Protein AF-0000000066675790 (afdb_homodimer)

InterPro domains:
  IPR011032 GroES-like superfamily [SSF50129] (1-140)
  IPR013149 Alcohol dehydrogenase-like, C-terminal [PF00107] (151-266)
  IPR013154 Alcohol dehydrogenase-like, N-terminal [PF08240] (27-109)
  IPR014189 Quinone oxidoreductase PIG3 [TIGR02824] (1-324)
  IPR014189 Quinone oxidoreductase PIG3 [cd05276] (1-323)
  IPR020843 Enoylreductase domain [SM00829] (10-323)
  IPR036291 NAD(P)-binding domain superfamily [SSF51735] (111-286)

Foldseek 3Di:
DWFWDQCDQDALVSTAIDDDDADDAAQQKFKFQFFKAWDDPLQNCVSNVNHAQDPPFDRGAGQKTWGFTCGHHNNYDPDDGGATKMFGGLHDNLGRMGIGGNLGIGHQFAPDDRHLSNLDSQLLLLCCCFCCVPVVDAAPFEEEEEPLQEQNNLQNLLLCVVRHYAYHYEDQDPVSQVVSVVSPHDHYHNVVVDLVLVVLCVVPVRFAGQEYEAAQEAVCVASNLSRHHQNHEYEYEHHNNHHDHDDDCVSCPVSVYYYDYDYDSNDDSVVSSVSSVVSNVRPSVCVNVVSGGADEFEEEASRCSSVVSVVVVVVPTGHIYMYGD/DWFWDQPDQDALVSTAIDDDDADDAAQQKFKFQFFKAWDDPLQNCVSNVNHAQAPPFDRGAGQKTWGFTCGHHNNYDPDDGGATKMFGGLHDNLGRMGIGGNLGIGHQFAPADRHLSNLDSQLLLLCCCFCCVPVVDAAPFEEEEEPLQEQNNLQNLLLCVVRHYAYHYEDQDPVSQVVSVVSPHDHYHNVVVDLVLVVLCVVPVRFAGQEYEAAAEAVCVASNLSRHHQNHEYEYEHHNNHHDHDDDCVSCPVSVYYYDYDYDSNDDSVVSSVSSVVSNVRPSVCVNVVSGGADEFEEEESRCSSVVSVVVVVVPTGHIYMYGD

Structure (mmCIF, N/CA/C/O backbone):
data_AF-0000000066675790-model_v1
#
loop_
_entity.id
_entity.type
_entity.pdbx_description
1 polymer AT4g21580/F18E5_200
#
loop_
_atom_site.group_PDB
_atom_site.id
_atom_site.type_symbol
_atom_site.label_atom_id
_atom_site.label_alt_id
_atom_site.label_comp_id
_atom_site.label_asym_id
_atom_site.label_entity_id
_atom_site.label_seq_id
_atom_site.pdbx_PDB_ins_code
_atom_site.Cartn_x
_atom_site.Cartn_y
_atom_site.Cartn_z
_atom_site.occupancy
_atom_site.B_iso_or_equiv
_atom_site.auth_seq_id
_atom_site.auth_comp_id
_atom_site.auth_asym_id
_atom_site.auth_atom_id
_atom_site.pdbx_PDB_model_num
ATOM 1 N N . MET A 1 1 ? 16.672 39.062 12.633 1 97.25 1 MET A N 1
ATOM 2 C CA . MET A 1 1 ? 15.227 38.812 12.734 1 97.25 1 MET A CA 1
ATOM 3 C C . MET A 1 1 ? 14.898 38.094 14.039 1 97.25 1 MET A C 1
ATOM 5 O O . MET A 1 1 ? 15.789 37.531 14.695 1 97.25 1 MET A O 1
ATOM 9 N N . LYS A 1 2 ? 13.672 38.156 14.398 1 98.31 2 LYS A N 1
ATOM 10 C CA . LYS A 1 2 ? 13.242 37.375 15.562 1 98.31 2 LYS A CA 1
ATOM 11 C C . LYS A 1 2 ? 12.82 35.969 15.172 1 98.31 2 LYS A C 1
ATOM 13 O O . LYS A 1 2 ? 12.203 35.75 14.117 1 98.31 2 LYS A O 1
ATOM 18 N N . ALA A 1 3 ? 13.148 35 16.016 1 98.62 3 ALA A N 1
ATOM 19 C CA . ALA A 1 3 ? 12.734 33.594 15.836 1 98.62 3 ALA A CA 1
ATOM 20 C C . ALA A 1 3 ? 12.633 32.875 17.188 1 98.62 3 ALA A C 1
ATOM 22 O O . ALA A 1 3 ? 13.227 33.312 18.172 1 98.62 3 ALA A O 1
ATOM 23 N N . ILE A 1 4 ? 11.836 31.906 17.281 1 98.75 4 ILE A N 1
ATOM 24 C CA . ILE A 1 4 ? 11.781 31.047 18.469 1 98.75 4 ILE A CA 1
ATOM 25 C C . ILE A 1 4 ? 12.945 30.047 18.422 1 98.75 4 ILE A C 1
ATOM 27 O O . ILE A 1 4 ? 13.086 29.281 17.469 1 98.75 4 ILE A O 1
ATOM 31 N N . VAL A 1 5 ? 13.734 30.031 19.391 1 98.06 5 VAL A N 1
ATOM 32 C CA . VAL A 1 5 ? 14.891 29.141 19.516 1 98.06 5 VAL A CA 1
ATOM 33 C C . VAL A 1 5 ? 14.672 28.172 20.672 1 98.06 5 VAL A C 1
ATOM 35 O O . VAL A 1 5 ? 14.086 28.531 21.688 1 98.06 5 VAL A O 1
ATOM 38 N N . ILE A 1 6 ? 15.047 26.922 20.422 1 97.38 6 ILE A N 1
ATOM 39 C CA . ILE A 1 6 ? 15.031 25.891 21.469 1 97.38 6 ILE A CA 1
ATOM 40 C C . ILE A 1 6 ? 16.359 25.906 22.219 1 97.38 6 ILE A C 1
ATOM 42 O O . ILE A 1 6 ? 17.406 25.609 21.656 1 97.38 6 ILE A O 1
ATOM 46 N N . SER A 1 7 ? 16.359 26.203 23.422 1 92.12 7 SER A N 1
ATOM 47 C CA . SER A 1 7 ? 17.594 26.266 24.203 1 92.12 7 SER A CA 1
ATOM 48 C C . SER A 1 7 ? 18.156 24.875 24.469 1 92.12 7 SER A C 1
ATOM 50 O O . SER A 1 7 ? 19.359 24.641 24.312 1 92.12 7 SER A O 1
ATOM 52 N N . GLU A 1 8 ? 17.391 23.984 24.844 1 95.38 8 GLU A N 1
ATOM 53 C CA . GLU A 1 8 ? 17.625 22.547 25.016 1 95.38 8 GLU A CA 1
ATOM 54 C C . GLU A 1 8 ? 16.328 21.766 24.938 1 95.38 8 GLU A C 1
ATOM 56 O O . GLU A 1 8 ? 15.25 22.297 25.234 1 95.38 8 GLU A O 1
ATOM 61 N N . PRO A 1 9 ? 16.484 20.594 24.469 1 96.75 9 PRO A N 1
ATOM 62 C CA . PRO A 1 9 ? 15.25 19.812 24.406 1 96.75 9 PRO A CA 1
ATOM 63 C C . PRO A 1 9 ? 14.508 19.781 25.75 1 96.75 9 PRO A C 1
ATOM 65 O O . PRO A 1 9 ? 15.133 19.672 26.797 1 96.75 9 PRO A O 1
ATOM 68 N N . GLY A 1 10 ? 13.172 19.984 25.719 1 97.12 10 GLY A N 1
ATOM 69 C CA . GLY A 1 10 ? 12.445 20 26.984 1 97.12 10 GLY A CA 1
ATOM 70 C C . GLY A 1 10 ? 11.008 20.438 26.844 1 97.12 10 GLY A C 1
ATOM 71 O O . GLY A 1 10 ? 10.422 20.328 25.75 1 97.12 10 GLY A O 1
ATOM 72 N N . LYS A 1 11 ? 10.445 20.875 27.969 1 97.5 11 LYS A N 1
ATOM 73 C CA . LYS A 1 11 ? 9.062 21.328 28.031 1 97.5 11 LYS A CA 1
ATOM 74 C C . LYS A 1 11 ? 8.891 22.672 27.328 1 97.5 11 LYS A C 1
ATOM 76 O O . LYS A 1 11 ? 9.875 23.266 26.875 1 97.5 11 LYS A O 1
ATOM 81 N N . PRO A 1 12 ? 7.672 23.125 27.109 1 98.06 12 PRO A N 1
ATOM 82 C CA . PRO A 1 12 ? 7.406 24.312 26.297 1 98.06 12 PRO A CA 1
ATOM 83 C C . PRO A 1 12 ? 8.227 25.531 26.734 1 98.06 12 PRO A C 1
ATOM 85 O O . PRO A 1 12 ? 8.562 26.375 25.906 1 98.06 12 PRO A O 1
ATOM 88 N N . GLU A 1 13 ? 8.617 25.594 27.922 1 96.56 13 GLU A N 1
ATOM 89 C CA . GLU A 1 13 ? 9.297 26.75 28.484 1 96.56 13 GLU A CA 1
ATOM 90 C C . GLU A 1 13 ? 10.664 26.969 27.844 1 96.56 13 GLU A C 1
ATOM 92 O O . GLU A 1 13 ? 11.242 28.047 27.953 1 96.56 13 GLU A O 1
ATOM 97 N N . VAL A 1 14 ? 11.172 25.984 27.172 1 97.69 14 VAL A N 1
ATOM 98 C CA . VAL A 1 14 ? 12.5 26.078 26.578 1 97.69 14 VAL A CA 1
ATOM 99 C C . VAL A 1 14 ? 12.438 26.953 25.312 1 97.69 14 VAL A C 1
ATOM 101 O O . VAL A 1 14 ? 13.469 27.359 24.781 1 97.69 14 VAL A O 1
ATOM 104 N N . LEU A 1 15 ? 11.219 27.219 24.828 1 98.44 15 LEU A N 1
ATOM 105 C CA . LEU A 1 15 ? 11.039 28.062 23.656 1 98.44 15 LEU A CA 1
ATOM 106 C C . LEU A 1 15 ? 11.266 29.531 24 1 98.44 15 LEU A C 1
ATOM 108 O O . LEU A 1 15 ? 10.578 30.094 24.859 1 98.44 15 LEU A O 1
ATOM 112 N N . GLN A 1 16 ? 12.227 30.156 23.281 1 97.69 16 GLN A N 1
ATOM 113 C CA . GLN A 1 16 ? 12.562 31.547 23.562 1 97.69 16 GLN A CA 1
ATOM 114 C C . GLN A 1 16 ? 12.617 32.375 22.281 1 97.69 16 GLN A C 1
ATOM 116 O O . GLN A 1 16 ? 13.18 31.922 21.281 1 97.69 16 GLN A O 1
ATOM 121 N N . LEU A 1 17 ? 12.016 33.5 22.312 1 98.06 17 LEU A N 1
ATOM 122 C CA . LEU A 1 17 ? 12.156 34.469 21.234 1 98.06 17 LEU A CA 1
ATOM 123 C C . LEU A 1 17 ? 13.516 35.156 21.281 1 98.06 17 LEU A C 1
ATOM 125 O O . LEU A 1 17 ? 13.875 35.75 22.281 1 98.06 17 LEU A O 1
ATOM 129 N N . ARG A 1 18 ? 14.273 35.062 20.203 1 98.19 18 ARG A N 1
ATOM 130 C CA . ARG A 1 18 ? 15.609 35.625 20.172 1 98.19 18 ARG A CA 1
ATOM 131 C C . ARG A 1 18 ? 15.883 36.281 18.812 1 98.19 18 ARG A C 1
ATOM 133 O O . ARG A 1 18 ? 15.195 36 17.828 1 98.19 18 ARG A O 1
ATOM 140 N N . ASP A 1 19 ? 16.844 37.219 18.875 1 98.38 19 ASP A N 1
ATOM 141 C CA . ASP A 1 19 ? 17.359 37.75 17.625 1 98.38 19 ASP A CA 1
ATOM 142 C C . ASP A 1 19 ? 18.359 36.781 16.984 1 98.38 19 ASP A C 1
ATOM 144 O O . ASP A 1 19 ? 19.297 36.312 17.641 1 98.38 19 ASP A O 1
ATOM 148 N N . VAL A 1 20 ? 18.078 36.5 15.734 1 98 20 VAL A N 1
ATOM 149 C CA . VAL A 1 20 ? 18.953 35.594 14.984 1 98 20 VAL A CA 1
ATOM 150 C C . VAL A 1 20 ? 19.25 36.188 13.609 1 98 20 VAL A C 1
ATOM 152 O O . VAL A 1 20 ? 18.672 37.219 13.234 1 98 20 VAL A O 1
ATOM 155 N N . ALA A 1 21 ? 20.172 35.594 12.883 1 97.19 21 ALA A N 1
ATOM 156 C CA . ALA A 1 21 ? 20.5 36.062 11.547 1 97.19 21 ALA A CA 1
ATOM 157 C C . ALA A 1 21 ? 19.344 35.812 10.57 1 97.19 21 ALA A C 1
ATOM 159 O O . ALA A 1 21 ? 18.609 34.844 10.703 1 97.19 21 ALA A O 1
ATOM 160 N N . ASP A 1 22 ? 19.203 36.688 9.633 1 96.81 22 ASP A N 1
ATOM 161 C CA . ASP A 1 22 ? 18.25 36.469 8.555 1 96.81 22 ASP A CA 1
ATOM 162 C C . ASP A 1 22 ? 18.641 35.219 7.742 1 96.81 22 ASP A C 1
ATOM 164 O O . ASP A 1 22 ? 19.828 34.875 7.648 1 96.81 22 ASP A O 1
ATOM 168 N N . PRO A 1 23 ? 17.656 34.594 7.156 1 96.88 23 PRO A N 1
ATOM 169 C CA . PRO A 1 23 ? 18 33.438 6.312 1 96.88 23 PRO A CA 1
ATOM 170 C C . PRO A 1 23 ? 18.609 33.844 4.973 1 96.88 23 PRO A C 1
ATOM 172 O O . PRO A 1 23 ? 18.312 34.938 4.461 1 96.88 23 PRO A O 1
ATOM 175 N N . GLU A 1 24 ? 19.391 32.969 4.5 1 94.12 24 GLU A N 1
ATOM 176 C CA . GLU A 1 24 ? 19.906 33.125 3.143 1 94.12 24 GLU A CA 1
ATOM 177 C C . GLU A 1 24 ? 18.891 32.625 2.111 1 94.12 24 GLU A C 1
ATOM 179 O O . GLU A 1 24 ? 18.234 31.594 2.324 1 94.12 24 GLU A O 1
ATOM 184 N N . VAL A 1 25 ? 18.797 33.312 1.038 1 96.62 25 VAL A N 1
ATOM 185 C CA . VAL A 1 25 ? 17.859 32.969 -0.019 1 96.62 25 VAL A CA 1
ATOM 186 C C . VAL A 1 25 ? 18.625 32.406 -1.215 1 96.62 25 VAL A C 1
ATOM 188 O O . VAL A 1 25 ? 19.469 33.094 -1.797 1 96.62 25 VAL A O 1
ATOM 191 N N . LYS A 1 26 ? 18.375 31.188 -1.578 1 96.56 26 LYS A N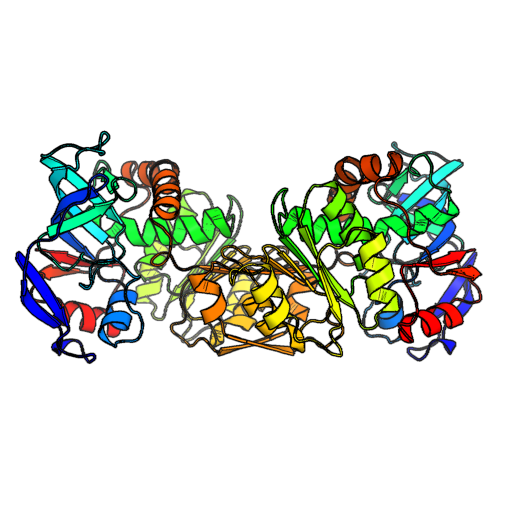 1
ATOM 192 C CA . LYS A 1 26 ? 19.016 30.562 -2.734 1 96.56 26 LYS A CA 1
ATOM 193 C C . LYS A 1 26 ? 18.297 30.953 -4.027 1 96.56 26 LYS A C 1
ATOM 195 O O . LYS A 1 26 ? 17.25 31.609 -3.998 1 96.56 26 LYS A O 1
ATOM 200 N N . ASP A 1 27 ? 18.844 30.547 -5.156 1 97.81 27 ASP A N 1
ATOM 201 C CA . ASP A 1 27 ? 18.391 30.969 -6.48 1 97.81 27 ASP A CA 1
ATOM 202 C C . ASP A 1 27 ? 16.969 30.484 -6.746 1 97.81 27 ASP A C 1
ATOM 204 O O . ASP A 1 27 ? 16.219 31.141 -7.473 1 97.81 27 ASP A O 1
ATOM 208 N N . ASP A 1 28 ? 16.594 29.422 -6.191 1 98 28 ASP A N 1
ATOM 209 C CA . ASP A 1 28 ? 15.289 28.844 -6.469 1 98 28 ASP A CA 1
ATOM 210 C C . ASP A 1 28 ? 14.328 29.078 -5.309 1 98 28 ASP A C 1
ATOM 212 O O . ASP A 1 28 ? 13.281 28.422 -5.219 1 98 28 ASP A O 1
ATOM 216 N N . GLU A 1 29 ? 14.68 30.016 -4.449 1 98.5 29 GLU A N 1
ATOM 217 C CA . GLU A 1 29 ? 13.891 30.25 -3.248 1 98.5 29 GLU A CA 1
ATOM 218 C C . GLU A 1 29 ? 13.352 31.688 -3.223 1 98.5 29 GLU A C 1
ATOM 220 O O . GLU A 1 29 ? 13.766 32.531 -4.027 1 98.5 29 GLU A O 1
ATOM 225 N N . VAL A 1 30 ? 12.438 31.953 -2.352 1 98.62 30 VAL A N 1
ATOM 226 C CA . VAL A 1 30 ? 11.945 33.281 -2.02 1 98.62 30 VAL A CA 1
ATOM 227 C C . VAL A 1 30 ? 12.055 33.531 -0.514 1 98.62 30 VAL A C 1
ATOM 229 O O . VAL A 1 30 ? 12.07 32.562 0.268 1 98.62 30 VAL A O 1
ATOM 232 N N . LEU A 1 31 ? 12.148 34.75 -0.21 1 98.81 31 LEU A N 1
ATOM 233 C CA . LEU A 1 31 ? 12.078 35.125 1.192 1 98.81 31 LEU A CA 1
ATOM 234 C C . LEU A 1 31 ? 10.68 35.625 1.542 1 98.81 31 LEU A C 1
ATOM 236 O O . LEU A 1 31 ? 10.18 36.562 0.904 1 98.81 31 LEU A O 1
ATOM 240 N N . ILE A 1 32 ? 10.094 35.031 2.488 1 98.94 32 ILE A N 1
ATOM 241 C CA . ILE A 1 32 ? 8.773 35.469 2.93 1 98.94 32 ILE A CA 1
ATOM 242 C C . ILE A 1 32 ? 8.883 36.188 4.273 1 98.94 32 ILE A C 1
ATOM 244 O O . ILE A 1 32 ? 9.508 35.656 5.207 1 98.94 32 ILE A O 1
ATOM 248 N N . ARG A 1 33 ? 8.391 37.344 4.305 1 98.88 33 ARG A N 1
ATOM 249 C CA . ARG A 1 33 ? 8.102 37.969 5.602 1 98.88 33 ARG A CA 1
ATOM 250 C C . ARG A 1 33 ? 6.852 37.344 6.227 1 98.88 33 ARG A C 1
ATOM 252 O O . ARG A 1 33 ? 5.734 37.594 5.762 1 98.88 33 ARG A O 1
ATOM 259 N N . VAL A 1 34 ? 7.07 36.625 7.289 1 98.94 34 VAL A N 1
ATOM 260 C CA . VAL A 1 34 ? 6.023 35.781 7.848 1 98.94 34 VAL A CA 1
ATOM 261 C C . VAL A 1 34 ? 5.031 36.656 8.633 1 98.94 34 VAL A C 1
ATOM 263 O O . VAL A 1 34 ? 5.426 37.438 9.484 1 98.94 34 VAL A O 1
ATOM 266 N N . LEU A 1 35 ? 3.809 36.5 8.297 1 98.94 35 LEU A N 1
ATOM 267 C CA . LEU A 1 35 ? 2.752 37.094 9.094 1 98.94 35 LEU A CA 1
ATOM 268 C C . LEU A 1 35 ? 2.229 36.125 10.141 1 98.94 35 LEU A C 1
ATOM 270 O O . LEU A 1 35 ? 2.016 36.5 11.297 1 98.94 35 LEU A O 1
ATOM 274 N N . ALA A 1 36 ? 1.995 34.875 9.711 1 98.94 36 ALA A N 1
ATOM 275 C CA . ALA A 1 36 ? 1.467 33.875 10.617 1 98.94 36 ALA A CA 1
ATOM 276 C C . ALA A 1 36 ? 2.045 32.5 10.297 1 98.94 36 ALA A C 1
ATOM 278 O O . ALA A 1 36 ? 2.498 32.25 9.18 1 98.94 36 ALA A O 1
ATOM 279 N N . THR A 1 37 ? 2.135 31.656 11.266 1 98.88 37 THR A N 1
ATOM 280 C CA . THR A 1 37 ? 2.432 30.234 11.18 1 98.88 37 THR A CA 1
ATOM 281 C C . THR A 1 37 ? 1.464 29.422 12.039 1 98.88 37 THR A C 1
ATOM 283 O O . THR A 1 37 ? 0.569 29.984 12.672 1 98.88 37 THR A O 1
ATOM 286 N N . ALA A 1 38 ? 1.515 28.109 11.938 1 98.81 38 ALA A N 1
ATOM 287 C CA . ALA A 1 38 ? 0.625 27.25 12.711 1 98.81 38 ALA A CA 1
ATOM 288 C C . ALA A 1 38 ? 1.409 26.156 13.43 1 98.81 38 ALA A C 1
ATOM 290 O O . ALA A 1 38 ? 2.492 25.766 12.984 1 98.81 38 ALA A O 1
ATOM 291 N N . LEU A 1 39 ? 0.851 25.766 14.531 1 98.62 39 LEU A N 1
ATOM 292 C CA . LEU A 1 39 ? 1.466 24.703 15.312 1 98.62 39 LEU A CA 1
ATOM 293 C C . LEU A 1 39 ? 1.142 23.328 14.719 1 98.62 39 LEU A C 1
ATOM 295 O O . LEU A 1 39 ? 0.025 23.094 14.25 1 98.62 39 LEU A O 1
ATOM 299 N N . ASN A 1 40 ? 2.062 22.453 14.773 1 98.06 40 ASN A N 1
ATOM 300 C CA . ASN A 1 40 ? 1.922 21.031 14.453 1 98.06 40 ASN A CA 1
ATOM 301 C C . ASN A 1 40 ? 2.523 20.156 15.547 1 98.06 40 ASN A C 1
ATOM 303 O O . ASN A 1 40 ? 3.477 20.562 16.219 1 98.06 40 ASN A O 1
ATOM 307 N N . ARG A 1 41 ? 1.993 18.969 15.711 1 97 41 ARG A N 1
ATOM 308 C CA . ARG A 1 41 ? 2.555 18.031 16.688 1 97 41 ARG A CA 1
ATOM 309 C C . ARG A 1 41 ? 4.039 17.797 16.422 1 97 41 ARG A C 1
ATOM 311 O O . ARG A 1 41 ? 4.816 17.609 17.359 1 97 41 ARG A O 1
ATOM 318 N N . ALA A 1 42 ? 4.43 17.844 15.18 1 97.19 42 ALA A N 1
ATOM 319 C CA . ALA A 1 42 ? 5.828 17.688 14.805 1 97.19 42 ALA A CA 1
ATOM 320 C C . ALA A 1 42 ? 6.699 18.734 15.484 1 97.19 42 ALA A C 1
ATOM 322 O O . ALA A 1 42 ? 7.859 18.469 15.812 1 97.19 42 ALA A O 1
ATOM 323 N N . ASP A 1 43 ? 6.18 19.938 15.742 1 98.38 43 ASP A N 1
ATOM 324 C CA . ASP A 1 43 ? 6.922 20.984 16.422 1 98.38 43 ASP A CA 1
ATOM 325 C C . ASP A 1 43 ? 7.242 20.578 17.859 1 98.38 43 ASP A C 1
ATOM 327 O O . ASP A 1 43 ? 8.344 20.828 18.359 1 98.38 43 ASP A O 1
ATOM 331 N N . THR A 1 44 ? 6.258 19.984 18.516 1 97.94 44 THR A N 1
ATOM 332 C CA . THR A 1 44 ? 6.48 19.547 19.891 1 97.94 44 THR A CA 1
ATOM 333 C C . THR A 1 44 ? 7.523 18.438 19.938 1 97.94 44 THR A C 1
ATOM 335 O O . THR A 1 44 ? 8.336 18.375 20.859 1 97.94 44 THR A O 1
ATOM 338 N N . LEU A 1 45 ? 7.473 17.531 18.969 1 97.25 45 LEU A N 1
ATOM 339 C CA . LEU A 1 45 ? 8.461 16.453 18.906 1 97.25 45 LEU A CA 1
ATOM 340 C C . LEU A 1 45 ? 9.859 17.016 18.672 1 97.25 45 LEU A C 1
ATOM 342 O O . LEU A 1 45 ? 10.828 16.562 19.281 1 97.25 45 LEU A O 1
ATOM 346 N N . GLN A 1 46 ? 9.922 17.969 17.766 1 97.88 46 GLN A N 1
ATOM 347 C CA . GLN A 1 46 ? 11.211 18.609 17.531 1 97.88 46 GLN A CA 1
ATOM 348 C C . GLN A 1 46 ? 11.719 19.297 18.797 1 97.88 46 GLN A C 1
ATOM 350 O O . GLN A 1 46 ? 12.898 19.188 19.141 1 97.88 46 GLN A O 1
ATOM 355 N N . ARG A 1 47 ? 10.867 19.969 19.453 1 98.44 47 ARG A N 1
ATOM 356 C CA . ARG A 1 47 ? 11.234 20.641 20.703 1 98.44 47 ARG A CA 1
ATOM 357 C C . ARG A 1 47 ? 11.812 19.656 21.719 1 98.44 47 ARG A C 1
ATOM 359 O O . ARG A 1 47 ? 12.766 19.969 22.422 1 98.44 47 ARG A O 1
ATOM 366 N N . LEU A 1 48 ? 11.273 18.484 21.719 1 97.62 48 LEU A N 1
ATOM 367 C CA . LEU A 1 48 ? 11.672 17.438 22.656 1 97.62 48 LEU A CA 1
ATOM 368 C C . LEU A 1 48 ? 12.945 16.734 22.188 1 97.62 48 LEU A C 1
ATOM 370 O O . LEU A 1 48 ? 13.477 15.875 22.891 1 97.62 48 LEU A O 1
ATOM 374 N N . GLY A 1 49 ? 13.453 17.047 21 1 96.88 49 GLY A N 1
ATOM 375 C CA . GLY A 1 49 ? 14.648 16.422 20.469 1 96.88 49 GLY A CA 1
ATOM 376 C C . GLY A 1 49 ? 14.375 15.086 19.797 1 96.88 49 GLY A C 1
ATOM 377 O O . GLY A 1 49 ? 15.281 14.281 19.594 1 96.88 49 GLY A O 1
ATOM 378 N N . LEU A 1 50 ? 13.125 14.844 19.391 1 95 50 LEU A N 1
ATOM 379 C CA . LEU A 1 50 ? 12.727 13.523 18.906 1 95 50 LEU A CA 1
ATOM 380 C C . LEU A 1 50 ? 12.445 13.562 17.406 1 95 50 LEU A C 1
ATOM 382 O O . LEU A 1 50 ? 12.172 12.531 16.797 1 95 50 LEU A O 1
ATOM 386 N N . TYR A 1 51 ? 12.578 14.711 16.781 1 95 51 TYR A N 1
ATOM 387 C CA . TYR A 1 51 ? 12.242 14.867 15.375 1 95 51 TYR A CA 1
ATOM 388 C C . TYR A 1 51 ? 13.016 16.016 14.75 1 95 51 TYR A C 1
ATOM 390 O O . TYR A 1 51 ? 12.461 17.094 14.523 1 95 51 TYR A O 1
ATOM 398 N N . ASN A 1 52 ? 14.172 15.773 14.359 1 94.56 52 ASN A N 1
ATOM 399 C CA . ASN A 1 52 ? 15.055 16.797 13.812 1 94.56 52 ASN A CA 1
ATOM 400 C C . ASN A 1 52 ? 14.633 17.219 12.414 1 94.56 52 ASN A C 1
ATOM 402 O O . ASN A 1 52 ? 14.125 16.406 11.641 1 94.56 52 ASN A O 1
ATOM 406 N N . PRO A 1 53 ? 14.812 18.516 12.125 1 95.56 53 PRO A N 1
ATOM 407 C CA . PRO A 1 53 ? 14.586 18.906 10.734 1 95.56 53 PRO A CA 1
ATOM 408 C C . PRO A 1 53 ? 15.492 18.172 9.758 1 95.56 53 PRO A C 1
ATOM 410 O O . PRO A 1 53 ? 16.609 17.781 10.117 1 95.56 53 PRO A O 1
ATOM 413 N N . PRO A 1 54 ? 14.977 17.984 8.539 1 96 54 PRO A N 1
ATOM 414 C CA . PRO A 1 54 ? 15.875 17.406 7.535 1 96 54 PRO A CA 1
ATOM 415 C C . PRO A 1 54 ? 17.125 18.25 7.309 1 96 54 PRO A C 1
ATOM 417 O O . PRO A 1 54 ? 17.094 19.469 7.496 1 96 54 PRO A O 1
ATOM 420 N N . PRO A 1 55 ? 18.219 17.578 6.891 1 94.25 55 PRO A N 1
ATOM 421 C CA . PRO A 1 55 ? 19.438 18.328 6.594 1 94.25 55 PRO A CA 1
ATOM 422 C C . PRO A 1 55 ? 19.203 19.453 5.59 1 94.25 55 PRO A C 1
ATOM 424 O O . PRO A 1 55 ? 18.484 19.266 4.598 1 94.25 55 PRO A O 1
ATOM 427 N N . GLY A 1 56 ? 19.734 20.594 5.93 1 92.5 56 GLY A N 1
ATOM 428 C CA . GLY A 1 56 ? 19.641 21.719 5.008 1 92.5 56 GLY A CA 1
ATOM 429 C C . GLY A 1 56 ? 18.438 22.609 5.262 1 92.5 56 GLY A C 1
ATOM 430 O O . GLY A 1 56 ? 18.359 23.719 4.723 1 92.5 56 GLY A O 1
ATOM 431 N N . SER A 1 57 ? 17.547 22.188 6.129 1 94.81 57 SER A N 1
ATOM 432 C CA . SER A 1 57 ? 16.359 22.984 6.438 1 94.81 57 SER A CA 1
ATOM 433 C C . SER A 1 57 ? 16.609 23.938 7.602 1 94.81 57 SER A C 1
ATOM 435 O O . SER A 1 57 ? 17.594 23.781 8.336 1 94.81 57 SER A O 1
ATOM 437 N N . SER A 1 58 ? 15.75 24.922 7.699 1 96.75 58 SER A N 1
ATOM 438 C CA . SER A 1 58 ? 15.82 25.828 8.844 1 96.75 58 SER A CA 1
ATOM 439 C C . SER A 1 58 ? 15.75 25.062 10.156 1 96.75 58 SER A C 1
ATOM 441 O O . SER A 1 58 ? 14.93 24.156 10.312 1 96.75 58 SER A O 1
ATOM 443 N N . PRO A 1 59 ? 16.609 25.406 11.062 1 95.75 59 PRO A N 1
ATOM 444 C CA . PRO A 1 59 ? 16.578 24.719 12.359 1 95.75 59 PRO A CA 1
ATOM 445 C C . PRO A 1 59 ? 15.414 25.188 13.234 1 95.75 59 PRO A C 1
ATOM 447 O O . PRO A 1 59 ? 15.156 24.594 14.289 1 95.75 59 PRO A O 1
ATOM 450 N N . TYR A 1 60 ? 14.75 26.281 12.859 1 98.06 60 TYR A N 1
ATOM 451 C CA . TYR A 1 60 ? 13.664 26.812 13.664 1 98.06 60 TYR A CA 1
ATOM 452 C C . TYR A 1 60 ? 12.367 26.047 13.414 1 98.06 60 TYR A C 1
ATOM 454 O O . TYR A 1 60 ? 12.188 25.469 12.344 1 98.06 60 TYR A O 1
ATOM 462 N N . LEU A 1 61 ? 11.492 26.031 14.383 1 98.5 61 LEU A N 1
ATOM 463 C CA . LEU A 1 61 ? 10.227 25.297 14.32 1 98.5 61 LEU A CA 1
ATOM 464 C C . LEU A 1 61 ? 9.312 25.891 13.25 1 98.5 61 LEU A C 1
ATOM 466 O O . LEU A 1 61 ? 9.547 27.016 12.781 1 98.5 61 LEU A O 1
ATOM 470 N N . GLY A 1 62 ? 8.281 25.078 12.969 1 98.75 62 GLY A N 1
ATOM 471 C CA . GLY A 1 62 ? 7.223 25.562 12.086 1 98.75 62 GLY A CA 1
ATOM 472 C C . GLY A 1 62 ? 7.254 24.922 10.711 1 98.75 62 GLY A C 1
ATOM 473 O O . GLY A 1 62 ? 8.25 25.016 10 1 98.75 62 GLY A O 1
ATOM 474 N N . LEU A 1 63 ? 6.137 24.422 10.281 1 98.88 63 LEU A N 1
ATOM 475 C CA . LEU A 1 63 ? 6.086 23.609 9.062 1 98.88 63 LEU A CA 1
ATOM 476 C C . LEU A 1 63 ? 5.289 24.328 7.973 1 98.88 63 LEU A C 1
ATOM 478 O O . LEU A 1 63 ? 5.09 23.781 6.887 1 98.88 63 LEU A O 1
ATOM 482 N N . GLU A 1 64 ? 4.785 25.5 8.266 1 98.94 64 GLU A N 1
ATOM 483 C CA . GLU A 1 64 ? 4.016 26.297 7.316 1 98.94 64 GLU A CA 1
ATOM 484 C C . GLU A 1 64 ? 3.996 27.766 7.719 1 98.94 64 GLU A C 1
ATOM 486 O O . GLU A 1 64 ? 4.379 28.109 8.836 1 98.94 64 GLU A O 1
ATOM 491 N N . CYS A 1 65 ? 3.592 28.562 6.777 1 98.94 65 CYS A N 1
ATOM 492 C CA . CYS A 1 65 ? 3.443 29.984 7.098 1 98.94 65 CYS A CA 1
ATOM 493 C C . CYS A 1 65 ? 2.613 30.703 6.039 1 98.94 65 CYS A C 1
ATOM 495 O O . CYS A 1 65 ? 2.252 30.109 5.02 1 98.94 65 CYS A O 1
ATOM 497 N N . SER A 1 66 ? 2.203 31.875 6.324 1 98.94 66 SER A N 1
ATOM 498 C CA . SER A 1 66 ? 1.688 32.844 5.375 1 98.94 66 SER A CA 1
ATOM 499 C C . SER A 1 66 ? 2.383 34.219 5.543 1 98.94 66 SER A C 1
ATOM 501 O O . SER A 1 66 ? 2.918 34.5 6.609 1 98.94 66 SER A O 1
ATOM 503 N N . GLY A 1 67 ? 2.412 34.969 4.508 1 98.94 67 GLY A N 1
ATOM 504 C CA . GLY A 1 67 ? 3.072 36.25 4.559 1 98.94 67 GLY A CA 1
ATOM 505 C C . GLY A 1 67 ? 3.232 36.875 3.191 1 98.94 67 GLY A C 1
ATOM 506 O O . GLY A 1 67 ? 2.416 36.656 2.295 1 98.94 67 GLY A O 1
ATOM 507 N N . THR A 1 68 ? 4.223 37.781 3.189 1 98.94 68 THR A N 1
ATOM 508 C CA . THR A 1 68 ? 4.492 38.531 1.973 1 98.94 68 THR A CA 1
ATOM 509 C C . THR A 1 68 ? 5.914 38.312 1.484 1 98.94 68 THR A C 1
ATOM 511 O O . THR A 1 68 ? 6.859 38.281 2.279 1 98.94 68 THR A O 1
ATOM 514 N N . ILE A 1 69 ? 6.031 38.125 0.174 1 98.88 69 ILE A N 1
ATOM 515 C CA . ILE A 1 69 ? 7.355 37.906 -0.393 1 98.88 69 ILE A CA 1
ATOM 516 C C . ILE A 1 69 ? 8.188 39.156 -0.298 1 98.88 69 ILE A C 1
ATOM 518 O O . ILE A 1 69 ? 7.758 40.25 -0.749 1 98.88 69 ILE A O 1
ATOM 522 N N . GLU A 1 70 ? 9.289 39.062 0.255 1 98.5 70 GLU A N 1
ATOM 523 C CA . GLU A 1 70 ? 10.195 40.188 0.456 1 98.5 70 GLU A CA 1
ATOM 524 C C . GLU A 1 70 ? 11.297 40.219 -0.595 1 98.5 70 GLU A C 1
ATOM 526 O O . GLU A 1 70 ? 11.781 41.281 -0.976 1 98.5 70 GLU A O 1
ATOM 531 N N . SER A 1 71 ? 11.773 39.062 -1.066 1 98.19 71 SER A N 1
ATOM 532 C CA . SER A 1 71 ? 12.766 38.938 -2.131 1 98.19 71 SER A CA 1
ATOM 533 C C . SER A 1 71 ? 12.602 37.625 -2.883 1 98.19 71 SER A C 1
ATOM 535 O O . SER A 1 71 ? 11.992 36.688 -2.373 1 98.19 71 SER A O 1
ATOM 537 N N . VAL A 1 72 ? 13.086 37.625 -4.094 1 98.06 72 VAL A N 1
ATOM 538 C CA . VAL A 1 72 ? 12.945 36.469 -4.977 1 98.06 72 VAL A CA 1
ATOM 539 C C . VAL A 1 72 ? 14.305 36.094 -5.562 1 98.06 72 VAL A C 1
ATOM 541 O O . VAL A 1 72 ? 15.055 37 -6.008 1 98.06 72 VAL A O 1
ATOM 544 N N . GLY A 1 73 ? 14.609 34.812 -5.496 1 97.81 73 GLY A N 1
ATOM 545 C CA . GLY A 1 73 ? 15.836 34.344 -6.129 1 97.81 73 GLY A CA 1
ATOM 546 C C . GLY A 1 73 ? 15.82 34.5 -7.637 1 97.81 73 GLY A C 1
ATOM 547 O O . GLY A 1 73 ? 14.75 34.562 -8.25 1 97.81 73 GLY A O 1
ATOM 548 N N . LYS A 1 74 ? 17 34.438 -8.234 1 97 74 LYS A N 1
ATOM 549 C CA . LYS A 1 74 ? 17.172 34.75 -9.656 1 97 74 LYS A CA 1
ATOM 550 C C . LYS A 1 74 ? 16.484 33.688 -10.516 1 97 74 LYS A C 1
ATOM 552 O O . LYS A 1 74 ? 16.062 33.969 -11.641 1 97 74 LYS A O 1
ATOM 557 N N . GLY A 1 75 ? 16.312 32.469 -9.961 1 97.25 75 GLY A N 1
ATOM 558 C CA . GLY A 1 75 ? 15.727 31.391 -10.734 1 97.25 75 GLY A CA 1
ATOM 559 C C . GLY A 1 75 ? 14.227 31.266 -10.555 1 97.25 75 GLY A C 1
ATOM 560 O O . GLY A 1 75 ? 13.609 30.328 -11.062 1 97.25 75 GLY A O 1
ATOM 561 N N . VAL A 1 76 ? 13.68 32.188 -9.844 1 97.81 76 VAL A N 1
ATOM 562 C CA . VAL A 1 76 ? 12.25 32.125 -9.547 1 97.81 76 VAL A CA 1
ATOM 563 C C . VAL A 1 76 ? 11.477 33 -10.531 1 97.81 76 VAL A C 1
ATOM 565 O O . VAL A 1 76 ? 11.812 34.188 -10.719 1 97.81 76 VAL A O 1
ATOM 568 N N . SER A 1 77 ? 10.391 32.469 -11.188 1 96.06 77 SER A N 1
ATOM 569 C CA . SER A 1 77 ? 9.656 33.25 -12.18 1 96.06 77 SER A CA 1
ATOM 570 C C . SER A 1 77 ? 8.188 33.375 -11.797 1 96.06 77 SER A C 1
ATOM 572 O O . SER A 1 77 ? 7.512 34.312 -12.203 1 96.06 77 SER A O 1
ATOM 574 N N . ARG A 1 78 ? 7.664 32.438 -10.969 1 95.75 78 ARG A N 1
ATOM 575 C CA . ARG A 1 78 ? 6.23 32.406 -10.695 1 95.75 78 ARG A CA 1
ATOM 576 C C . ARG A 1 78 ? 5.828 33.469 -9.703 1 95.75 78 ARG A C 1
ATOM 578 O O . ARG A 1 78 ? 4.668 33.906 -9.672 1 95.75 78 ARG A O 1
ATOM 585 N N . TRP A 1 79 ? 6.82 34.031 -8.914 1 98.5 79 TRP A N 1
ATOM 586 C CA . TRP A 1 79 ? 6.516 34.906 -7.785 1 98.5 79 TRP A CA 1
ATOM 587 C C . TRP A 1 79 ? 7.281 36.219 -7.895 1 98.5 79 TRP A C 1
ATOM 589 O O . TRP A 1 79 ? 8.352 36.281 -8.5 1 98.5 79 TRP A O 1
ATOM 599 N N . LYS A 1 80 ? 6.75 37.281 -7.238 1 97.94 80 LYS A N 1
ATOM 600 C CA . LYS A 1 80 ? 7.414 38.562 -7.195 1 97.94 80 LYS A CA 1
ATOM 601 C C . LYS A 1 80 ? 7.305 39.188 -5.809 1 97.94 80 LYS A C 1
ATOM 603 O O . LYS A 1 80 ? 6.434 38.844 -5.02 1 97.94 80 LYS A O 1
ATOM 608 N N . VAL A 1 81 ? 8.102 40.125 -5.629 1 98.44 81 VAL A N 1
ATOM 609 C CA . VAL A 1 81 ? 8.102 40.875 -4.375 1 98.44 81 VAL A CA 1
ATOM 610 C C . VAL A 1 81 ? 6.73 41.531 -4.164 1 98.44 81 VAL A C 1
ATOM 612 O O . VAL A 1 81 ? 6.16 42.094 -5.098 1 98.44 81 VAL A O 1
ATOM 615 N N . GLY A 1 82 ? 6.203 41.344 -2.975 1 98.75 82 GLY A N 1
ATOM 616 C CA . GLY A 1 82 ? 4.918 41.938 -2.648 1 98.75 82 GLY A CA 1
ATOM 617 C C . GLY A 1 82 ? 3.771 40.938 -2.703 1 98.75 82 GLY A C 1
ATOM 618 O O . GLY A 1 82 ? 2.695 41.219 -2.158 1 98.75 82 GLY A O 1
ATOM 619 N N . ASP A 1 83 ? 3.969 39.812 -3.357 1 98.81 83 ASP A N 1
ATOM 620 C CA . ASP A 1 83 ? 2.928 38.781 -3.404 1 98.81 83 ASP A CA 1
ATOM 621 C C . ASP A 1 83 ? 2.588 38.281 -2.004 1 98.81 83 ASP A C 1
ATOM 623 O O . ASP A 1 83 ? 3.482 38.031 -1.191 1 98.81 83 ASP A O 1
ATOM 627 N N . GLN A 1 84 ? 1.297 38.156 -1.663 1 98.88 84 GLN A N 1
ATOM 628 C CA . GLN A 1 84 ? 0.819 37.469 -0.476 1 98.88 84 GLN A CA 1
ATOM 629 C C . GLN A 1 84 ? 0.667 35.969 -0.744 1 98.88 84 GLN A C 1
ATOM 631 O O . GLN A 1 84 ? 0.016 35.562 -1.711 1 98.88 84 GLN A O 1
ATOM 636 N N . VAL A 1 85 ? 1.325 35.156 0.104 1 98.94 85 VAL A N 1
ATOM 637 C CA . VAL A 1 85 ? 1.398 33.75 -0.169 1 98.94 85 VAL A CA 1
ATOM 638 C C . VAL A 1 85 ? 1.299 32.969 1.139 1 98.94 85 VAL A C 1
ATOM 640 O O . VAL A 1 85 ? 1.37 33.531 2.225 1 98.94 85 VAL A O 1
ATOM 643 N N . CYS A 1 86 ? 1.039 31.75 1.107 1 98.94 86 CYS A N 1
ATOM 644 C CA . CYS A 1 86 ? 1.293 30.781 2.164 1 98.94 86 CYS A CA 1
ATOM 645 C C . CYS A 1 86 ? 2.156 29.625 1.652 1 98.94 86 CYS A C 1
ATOM 647 O O . CYS A 1 86 ? 2.314 29.453 0.443 1 98.94 86 CYS A O 1
ATOM 649 N N . ALA A 1 87 ? 2.809 28.891 2.602 1 98.94 87 ALA A N 1
ATOM 650 C CA . ALA A 1 87 ? 3.84 27.969 2.129 1 98.94 87 ALA A CA 1
ATOM 651 C C . ALA A 1 87 ? 3.957 26.75 3.049 1 98.94 87 ALA A C 1
ATOM 653 O O . ALA A 1 87 ? 3.709 26.859 4.254 1 98.94 87 ALA A O 1
ATOM 654 N N . LEU A 1 88 ? 4.258 25.641 2.412 1 98.94 88 LEU A N 1
ATOM 655 C CA . LEU A 1 88 ? 4.707 24.438 3.1 1 98.94 88 LEU A CA 1
ATOM 656 C C . LEU A 1 88 ? 6.191 24.516 3.434 1 98.94 88 LEU A C 1
ATOM 658 O O . LEU A 1 88 ? 7.008 24.859 2.576 1 98.94 88 LEU A O 1
ATOM 662 N N . LEU A 1 89 ? 6.551 24.219 4.688 1 98.81 89 LEU A N 1
ATOM 663 C CA . LEU A 1 89 ? 7.934 24.359 5.117 1 98.81 89 LEU A CA 1
ATOM 664 C C . LEU A 1 89 ? 8.461 23.062 5.711 1 98.81 89 LEU A C 1
ATOM 666 O O . LEU A 1 89 ? 7.676 22.203 6.148 1 98.81 89 LEU A O 1
ATOM 670 N N . SER A 1 90 ? 9.797 22.922 5.715 1 98.12 90 SER A N 1
ATOM 671 C CA . SER A 1 90 ? 10.453 21.875 6.477 1 98.12 90 SER A CA 1
ATOM 672 C C . SER A 1 90 ? 10.922 22.375 7.836 1 98.12 90 SER A C 1
ATOM 674 O O . SER A 1 90 ? 11.391 21.594 8.664 1 98.12 90 SER A O 1
ATOM 676 N N . GLY A 1 91 ? 10.82 23.641 8.047 1 98.19 91 GLY A N 1
ATOM 677 C CA . GLY A 1 91 ? 11.203 24.391 9.227 1 98.19 91 GLY A CA 1
ATOM 678 C C . GLY A 1 91 ? 11.281 25.891 8.977 1 98.19 91 GLY A C 1
ATOM 679 O O . GLY A 1 91 ? 11.297 26.328 7.828 1 98.19 91 GLY A O 1
ATOM 680 N N . GLY A 1 92 ? 11.203 26.672 10.078 1 98.44 92 GLY A N 1
ATOM 681 C CA . GLY A 1 92 ? 11.477 28.094 9.961 1 98.44 92 GLY A CA 1
ATOM 682 C C . GLY A 1 92 ? 10.234 28.953 10.117 1 98.44 92 GLY A C 1
ATOM 683 O O . GLY A 1 92 ? 10.32 30.172 10.117 1 98.44 92 GLY A O 1
ATOM 684 N N . GLY A 1 93 ? 9.07 28.281 10.289 1 98.75 93 GLY A N 1
ATOM 685 C CA . GLY A 1 93 ? 7.832 29.031 10.391 1 98.75 93 GLY A CA 1
ATOM 686 C C . GLY A 1 93 ? 7.762 29.906 11.641 1 98.75 93 GLY A C 1
ATOM 687 O O . GLY A 1 93 ? 7.051 30.906 11.656 1 98.75 93 GLY A O 1
ATOM 688 N N . TYR A 1 94 ? 8.469 29.469 12.672 1 98.81 94 TYR A N 1
ATOM 689 C CA . TYR A 1 94 ? 8.492 30.219 13.93 1 98.81 94 TYR A CA 1
ATOM 690 C C . TYR A 1 94 ? 9.523 31.344 13.883 1 98.81 94 TYR A C 1
ATOM 692 O O . TYR A 1 94 ? 10.344 31.469 14.789 1 98.81 94 TYR A O 1
ATOM 700 N N . ALA A 1 95 ? 9.508 32.188 12.852 1 98.75 95 ALA A N 1
ATOM 701 C CA . ALA A 1 95 ? 10.438 33.281 12.656 1 98.75 95 ALA A CA 1
ATOM 702 C C . ALA A 1 95 ? 9.773 34.406 11.867 1 98.75 95 ALA A C 1
ATOM 704 O O . ALA A 1 95 ? 8.734 34.219 11.234 1 98.75 95 ALA A O 1
ATOM 705 N N . GLU A 1 96 ? 10.383 35.594 11.898 1 98.75 96 GLU A N 1
ATOM 706 C CA . GLU A 1 96 ? 9.844 36.75 11.188 1 98.75 96 GLU A CA 1
ATOM 707 C C . GLU A 1 96 ? 10.008 36.594 9.68 1 98.75 96 GLU A C 1
ATOM 709 O O . GLU A 1 96 ? 9.258 37.188 8.906 1 98.75 96 GLU A O 1
ATOM 714 N N . LYS A 1 97 ? 11.055 35.844 9.281 1 98.75 97 LYS A N 1
ATOM 715 C CA . LYS A 1 97 ? 11.328 35.562 7.867 1 98.75 97 LYS A CA 1
ATOM 716 C C . LYS A 1 97 ? 11.711 34.125 7.641 1 98.75 97 LYS A C 1
ATOM 718 O O . LYS A 1 97 ? 12.289 33.469 8.523 1 98.75 97 LYS A O 1
ATOM 723 N N . VAL A 1 98 ? 11.43 33.656 6.469 1 98.81 98 VAL A N 1
ATOM 724 C CA . VAL A 1 98 ? 11.812 32.281 6.137 1 98.81 98 VAL A CA 1
ATOM 725 C C . VAL A 1 98 ? 12.078 32.156 4.637 1 98.81 98 VAL A C 1
ATOM 727 O O . VAL A 1 98 ? 11.367 32.75 3.826 1 98.81 98 VAL A O 1
ATOM 730 N N . SER A 1 99 ? 13.148 31.516 4.297 1 98.56 99 SER A N 1
ATOM 731 C CA . SER A 1 99 ? 13.445 31.172 2.91 1 98.56 99 SER A CA 1
ATOM 732 C C . SER A 1 99 ? 12.742 29.891 2.492 1 98.56 99 SER A C 1
ATOM 734 O O . SER A 1 99 ? 12.781 28.891 3.213 1 98.56 99 SER A O 1
ATOM 736 N N . VAL A 1 100 ? 12.102 29.891 1.346 1 98.44 100 VAL A N 1
ATOM 737 C CA . VAL A 1 100 ? 11.258 28.781 0.931 1 98.44 100 VAL A CA 1
ATOM 738 C C . VAL A 1 100 ? 11.5 28.469 -0.544 1 98.44 100 VAL A C 1
ATOM 740 O O . VAL A 1 100 ? 11.469 29.375 -1.389 1 98.44 100 VAL A O 1
ATOM 743 N N . PRO A 1 101 ? 11.719 27.156 -0.932 1 98.56 101 PRO A N 1
ATOM 744 C CA . PRO A 1 101 ? 11.727 26.812 -2.357 1 98.56 101 PRO A CA 1
ATOM 745 C C . PRO A 1 101 ? 10.453 27.266 -3.072 1 98.56 101 PRO A C 1
ATOM 747 O O . PRO A 1 101 ? 9.352 27.094 -2.547 1 98.56 101 PRO A O 1
ATOM 750 N N . ALA A 1 102 ? 10.586 27.766 -4.246 1 98.56 102 ALA A N 1
ATOM 751 C CA . ALA A 1 102 ? 9.477 28.375 -4.988 1 98.56 102 ALA A CA 1
ATOM 752 C C . ALA A 1 102 ? 8.359 27.359 -5.207 1 98.56 102 ALA A C 1
ATOM 754 O O . ALA A 1 102 ? 7.18 27.719 -5.246 1 98.56 102 ALA A O 1
ATOM 755 N N . GLY A 1 103 ? 8.672 26.047 -5.305 1 98.69 103 GLY A N 1
ATOM 756 C CA . GLY A 1 103 ? 7.703 25 -5.582 1 98.69 103 GLY A CA 1
ATOM 757 C C . GLY A 1 103 ? 6.84 24.656 -4.383 1 98.69 103 GLY A C 1
ATOM 758 O O . GLY A 1 103 ? 5.887 23.891 -4.5 1 98.69 103 GLY A O 1
ATOM 759 N N . GLN A 1 104 ? 7.078 25.266 -3.205 1 98.88 104 GLN A N 1
ATOM 760 C CA . GLN A 1 104 ? 6.375 24.938 -1.971 1 98.88 104 GLN A CA 1
ATOM 761 C C . GLN A 1 104 ? 5.418 26.047 -1.569 1 98.88 104 GLN A C 1
ATOM 763 O O . GLN A 1 104 ? 4.941 26.094 -0.434 1 98.88 104 GLN A O 1
ATOM 768 N N . ILE A 1 105 ? 5.156 26.969 -2.49 1 98.88 105 ILE A N 1
ATOM 769 C CA . ILE A 1 105 ? 4.41 28.172 -2.188 1 98.88 105 ILE A CA 1
ATOM 770 C C . ILE A 1 105 ? 3.039 28.125 -2.857 1 98.88 105 ILE A C 1
ATOM 772 O O . ILE A 1 105 ? 2.914 27.641 -3.988 1 98.88 105 ILE A O 1
ATOM 776 N N . PHE A 1 106 ? 2.027 28.578 -2.121 1 98.94 106 PHE A N 1
ATOM 777 C CA . PHE A 1 106 ? 0.662 28.719 -2.611 1 98.94 106 PHE A CA 1
ATOM 778 C C . PHE A 1 106 ? 0.254 30.188 -2.666 1 98.94 106 PHE A C 1
ATOM 780 O O . PHE A 1 106 ? 0.649 30.969 -1.81 1 98.94 106 PHE A O 1
ATOM 787 N N . PRO A 1 107 ? -0.603 30.5 -3.672 1 98.81 107 PRO A N 1
ATOM 788 C CA . PRO A 1 107 ? -1.308 31.781 -3.504 1 98.81 107 PRO A CA 1
ATOM 789 C C . PRO A 1 107 ? -2.307 31.75 -2.35 1 98.81 107 PRO A C 1
ATOM 791 O O . PRO A 1 107 ? -2.713 30.672 -1.905 1 98.81 107 PRO A O 1
ATOM 794 N N . ILE A 1 108 ? -2.67 32.875 -1.854 1 98.88 108 ILE A N 1
ATOM 795 C CA . ILE A 1 108 ? -3.752 32.938 -0.877 1 98.88 108 ILE A CA 1
ATOM 796 C C . ILE A 1 108 ? -5.078 32.594 -1.555 1 98.88 108 ILE A C 1
ATOM 798 O O . ILE A 1 108 ? -5.434 33.188 -2.568 1 98.88 108 ILE A O 1
ATOM 802 N N . PRO A 1 109 ? -5.746 31.547 -1.011 1 98.62 109 PRO A N 1
ATOM 803 C CA . PRO A 1 109 ? -7.043 31.281 -1.636 1 98.62 109 PRO A CA 1
ATOM 804 C C . PRO A 1 109 ? -8.023 32.438 -1.497 1 98.62 109 PRO A C 1
ATOM 806 O O . PRO A 1 109 ? -8.094 33.062 -0.438 1 98.62 109 PRO A O 1
ATOM 809 N N . ALA A 1 110 ? -8.766 32.656 -2.551 1 97.88 110 ALA A N 1
ATOM 810 C CA . ALA A 1 110 ? -9.766 33.719 -2.508 1 97.88 110 ALA A CA 1
ATOM 811 C C . ALA A 1 110 ? -10.711 33.531 -1.323 1 97.88 110 ALA A C 1
ATOM 813 O O . ALA A 1 110 ? -11.172 32.406 -1.056 1 97.88 110 ALA A O 1
ATOM 814 N N . GLY A 1 111 ? -10.922 34.562 -0.636 1 97.5 111 GLY A N 1
ATOM 815 C CA . GLY A 1 111 ? -11.859 34.5 0.471 1 97.5 111 GLY A CA 1
ATOM 816 C C . GLY A 1 111 ? -11.211 34.156 1.796 1 97.5 111 GLY A C 1
ATOM 817 O O . GLY A 1 111 ? -11.867 34.188 2.84 1 97.5 111 GLY A O 1
ATOM 818 N N . ILE A 1 112 ? -9.977 33.875 1.767 1 98.75 112 ILE A N 1
ATOM 819 C CA . ILE A 1 112 ? -9.25 33.531 2.984 1 98.75 112 ILE A CA 1
ATOM 820 C C . ILE A 1 112 ? -8.281 34.656 3.346 1 98.75 112 ILE A C 1
ATOM 822 O O . ILE A 1 112 ? -7.562 35.156 2.482 1 98.75 112 ILE A O 1
ATOM 826 N N . SER A 1 113 ? -8.297 35.094 4.586 1 98.75 113 SER A N 1
ATOM 827 C CA . SER A 1 113 ? -7.367 36.125 5.016 1 98.75 113 SER A CA 1
ATOM 828 C C . SER A 1 113 ? -5.93 35.625 4.977 1 98.75 113 SER A C 1
ATOM 830 O O . SER A 1 113 ? -5.68 34.438 5.09 1 98.75 113 SER A O 1
ATOM 832 N N . LEU A 1 114 ? -5.02 36.562 4.824 1 98.81 114 LEU A N 1
ATOM 833 C CA . LEU A 1 114 ? -3.602 36.219 4.844 1 98.81 114 LEU A CA 1
ATOM 834 C C . LEU A 1 114 ? -3.242 35.469 6.121 1 98.81 114 LEU A C 1
ATOM 836 O O . LEU A 1 114 ? -2.514 34.469 6.078 1 98.81 114 LEU A O 1
ATOM 840 N N . LYS A 1 115 ? -3.766 35.906 7.215 1 98.56 115 LYS A N 1
ATOM 841 C CA . LYS A 1 115 ? -3.508 35.281 8.516 1 98.56 115 LYS A CA 1
ATOM 842 C C . LYS A 1 115 ? -4.023 33.844 8.562 1 98.56 115 LYS A C 1
ATOM 844 O O . LYS A 1 115 ? -3.293 32.938 8.938 1 98.56 115 LYS A O 1
ATOM 849 N N . ASP A 1 116 ? -5.219 33.594 8.125 1 98.81 116 ASP A N 1
ATOM 850 C CA . ASP A 1 116 ? -5.875 32.281 8.211 1 98.81 116 ASP A CA 1
ATOM 851 C C . ASP A 1 116 ? -5.277 31.312 7.215 1 98.81 116 ASP A C 1
ATOM 853 O O . ASP A 1 116 ? -5.32 30.094 7.434 1 98.81 116 ASP A O 1
ATOM 857 N N . ALA A 1 117 ? -4.664 31.812 6.164 1 98.88 117 ALA A N 1
ATOM 858 C CA . ALA A 1 117 ? -4.117 30.953 5.109 1 98.88 117 ALA A CA 1
ATOM 859 C C . ALA A 1 117 ? -2.99 30.078 5.645 1 98.88 117 ALA A C 1
ATOM 861 O O . ALA A 1 117 ? -2.705 29.016 5.082 1 98.88 117 ALA A O 1
ATOM 862 N N . ALA A 1 118 ? -2.395 30.469 6.746 1 98.88 118 ALA A N 1
ATOM 863 C CA . ALA A 1 118 ? -1.3 29.703 7.34 1 98.88 118 ALA A CA 1
ATOM 864 C C . ALA A 1 118 ? -1.786 28.344 7.848 1 98.88 118 ALA A C 1
ATOM 866 O O . ALA A 1 118 ? -0.982 27.453 8.102 1 98.88 118 ALA A O 1
ATOM 867 N N . ALA A 1 119 ? -3.094 28.203 7.941 1 98.75 119 ALA A N 1
ATOM 868 C CA . ALA A 1 119 ? -3.672 27 8.547 1 98.75 119 ALA A CA 1
ATOM 869 C C . ALA A 1 119 ? -3.734 25.859 7.539 1 98.75 119 ALA A C 1
ATOM 871 O O . ALA A 1 119 ? -3.977 24.719 7.91 1 98.75 119 ALA A O 1
ATOM 872 N N . PHE A 1 120 ? -3.428 26.078 6.238 1 98.88 120 PHE A N 1
ATOM 873 C CA . PHE A 1 120 ? -3.832 25.094 5.23 1 98.88 120 PHE A CA 1
ATOM 874 C C . PHE A 1 120 ? -2.637 24.281 4.75 1 98.88 120 PHE A C 1
ATOM 876 O O . PHE A 1 120 ? -2.74 23.078 4.566 1 98.88 120 PHE A O 1
ATOM 883 N N . PRO A 1 121 ? -1.422 24.844 4.5 1 98.94 121 PRO A N 1
ATOM 884 C CA . PRO A 1 121 ? -0.41 24.141 3.705 1 98.94 121 PRO A CA 1
ATOM 885 C C . PRO A 1 121 ? -0.076 22.766 4.266 1 98.94 121 PRO A C 1
ATOM 887 O O . PRO A 1 121 ? -0.135 21.766 3.537 1 98.94 121 PRO A O 1
ATOM 890 N N . GLU A 1 122 ? 0.194 22.672 5.516 1 98.88 122 GLU A N 1
ATOM 891 C CA . GLU A 1 122 ? 0.646 21.422 6.094 1 98.88 122 GLU A CA 1
ATOM 892 C C . GLU A 1 122 ? -0.467 20.375 6.082 1 98.88 122 GLU A C 1
ATOM 894 O O . GLU A 1 122 ? -0.263 19.25 5.629 1 98.88 122 GLU A O 1
ATOM 899 N N . VAL A 1 123 ? -1.672 20.719 6.551 1 98.81 123 VAL A N 1
ATOM 900 C CA . VAL A 1 123 ? -2.752 19.75 6.656 1 98.81 123 VAL A CA 1
ATOM 901 C C . VAL A 1 123 ? -3.229 19.344 5.262 1 98.81 123 VAL A C 1
ATOM 903 O O . VAL A 1 123 ? -3.529 18.172 5.016 1 98.81 123 VAL A O 1
ATOM 906 N N . ALA A 1 124 ? -3.268 20.297 4.32 1 98.94 124 ALA A N 1
ATOM 907 C CA . ALA A 1 124 ? -3.711 20 2.961 1 98.94 124 ALA A CA 1
ATOM 908 C C . ALA A 1 124 ? -2.736 19.062 2.26 1 98.94 124 ALA A C 1
ATOM 910 O O . ALA A 1 124 ? -3.145 18.062 1.671 1 98.94 124 ALA A O 1
ATOM 911 N N . CYS A 1 125 ? -1.455 19.375 2.387 1 98.94 125 CYS A N 1
ATOM 912 C CA . CYS A 1 125 ? -0.449 18.562 1.709 1 98.94 125 CYS A CA 1
ATOM 913 C C . CYS A 1 125 ? -0.344 17.172 2.344 1 98.94 125 CYS A C 1
ATOM 915 O O . CYS A 1 125 ? -0.183 16.172 1.641 1 98.94 125 CYS A O 1
ATOM 917 N N . THR A 1 126 ? -0.443 17.094 3.662 1 98.88 126 THR A N 1
ATOM 918 C CA . THR A 1 126 ? -0.375 15.805 4.352 1 98.88 126 THR A CA 1
ATOM 919 C C . THR A 1 126 ? -1.546 14.914 3.949 1 98.88 126 THR A C 1
ATOM 921 O O . THR A 1 126 ? -1.347 13.781 3.512 1 98.88 126 THR A O 1
ATOM 924 N N . VAL A 1 127 ? -2.742 15.453 4.062 1 98.94 127 VAL A N 1
ATOM 925 C CA . VAL A 1 127 ? -3.938 14.664 3.791 1 98.94 127 VAL A CA 1
ATOM 926 C C . VAL A 1 127 ? -3.99 14.289 2.309 1 98.94 127 VAL A C 1
ATOM 928 O O . VAL A 1 127 ? -4.219 13.133 1.96 1 98.94 127 VAL A O 1
ATOM 931 N N . TRP A 1 128 ? -3.732 15.25 1.448 1 98.88 128 TRP A N 1
ATOM 932 C CA . TRP A 1 128 ? -3.879 14.984 0.022 1 98.88 128 TRP A CA 1
ATOM 933 C C . TRP A 1 128 ? -2.836 13.969 -0.449 1 98.88 128 TRP A C 1
ATOM 935 O O . TRP A 1 128 ? -3.162 13.023 -1.161 1 98.88 128 TRP A O 1
ATOM 945 N N . SER A 1 129 ? -1.576 14.133 -0.035 1 98.81 129 SER A N 1
ATOM 946 C CA . SER A 1 129 ? -0.514 13.25 -0.505 1 98.81 129 SER A CA 1
ATOM 947 C C . SER A 1 129 ? -0.702 11.828 0.02 1 98.81 129 SER A C 1
ATOM 949 O O . SER A 1 129 ? -0.459 10.859 -0.699 1 98.81 129 SER A O 1
ATOM 951 N N . THR A 1 130 ? -1.212 11.68 1.213 1 98.75 130 THR A N 1
ATOM 952 C CA . THR A 1 130 ? -1.269 10.359 1.831 1 98.75 130 THR A CA 1
ATOM 953 C C . THR A 1 130 ? -2.594 9.672 1.517 1 98.75 130 THR A C 1
ATOM 955 O O . THR A 1 130 ? -2.611 8.562 0.977 1 98.75 130 THR A O 1
ATOM 958 N N . VAL A 1 131 ? -3.688 10.367 1.713 1 98.81 131 VAL A N 1
ATOM 959 C CA . VAL A 1 131 ? -5.008 9.758 1.629 1 98.81 131 VAL A CA 1
ATOM 960 C C . VAL A 1 131 ? -5.438 9.648 0.167 1 98.81 131 VAL A C 1
ATOM 962 O O . VAL A 1 131 ? -5.98 8.625 -0.256 1 98.81 131 VAL A O 1
ATOM 965 N N . PHE A 1 132 ? -5.172 10.664 -0.626 1 98.69 132 PHE A N 1
ATOM 966 C CA . PHE A 1 132 ? -5.742 10.703 -1.968 1 98.69 132 PHE A CA 1
ATOM 967 C C . PHE A 1 132 ? -4.715 10.266 -3.006 1 98.69 132 PHE A C 1
ATOM 969 O O . PHE A 1 132 ? -5.035 9.492 -3.912 1 98.69 132 PHE A O 1
ATOM 976 N N . MET A 1 133 ? -3.441 10.758 -2.871 1 98.44 133 MET A N 1
ATOM 977 C CA . MET A 1 133 ? -2.445 10.344 -3.857 1 98.44 133 MET A CA 1
ATOM 978 C C . MET A 1 133 ? -1.988 8.914 -3.602 1 98.44 133 MET A C 1
ATOM 980 O O . MET A 1 133 ? -1.983 8.086 -4.512 1 98.44 133 MET A O 1
ATOM 984 N N . MET A 1 134 ? -1.659 8.547 -2.363 1 98.25 134 MET A N 1
ATOM 985 C CA . MET A 1 134 ? -1.147 7.219 -2.059 1 98.25 134 MET A CA 1
ATOM 986 C C . MET A 1 134 ? -2.285 6.266 -1.713 1 98.25 134 MET A C 1
ATOM 988 O O . MET A 1 134 ? -2.363 5.16 -2.254 1 98.25 134 MET A O 1
ATOM 992 N N . GLY A 1 135 ? -3.209 6.688 -0.848 1 98.56 135 GLY A N 1
ATOM 993 C CA . GLY A 1 135 ? -4.312 5.863 -0.386 1 98.56 135 GLY A CA 1
ATOM 994 C C . GLY A 1 135 ? -5.422 5.719 -1.413 1 98.56 135 GLY A C 1
ATOM 995 O O . GLY A 1 135 ? -6.266 4.824 -1.305 1 98.56 135 GLY A O 1
ATOM 996 N N . ARG A 1 136 ? -5.562 6.664 -2.363 1 98.25 136 ARG A N 1
ATOM 997 C CA . ARG A 1 136 ? -6.473 6.633 -3.502 1 98.25 136 ARG A CA 1
ATOM 998 C C . ARG A 1 136 ? -7.926 6.617 -3.039 1 98.25 136 ARG A C 1
ATOM 1000 O O . ARG A 1 136 ? -8.75 5.879 -3.584 1 98.25 136 ARG A O 1
ATOM 1007 N N . LEU A 1 137 ? -8.188 7.309 -1.986 1 98.75 137 LEU A N 1
ATOM 1008 C CA . LEU A 1 137 ? -9.578 7.488 -1.586 1 98.75 137 LEU A CA 1
ATOM 1009 C C . LEU A 1 137 ? -10.391 8.109 -2.715 1 98.75 137 LEU A C 1
ATOM 1011 O O . LEU A 1 137 ? -9.938 9.055 -3.367 1 98.75 137 LEU A O 1
ATOM 1015 N N . SER A 1 138 ? -11.586 7.547 -2.951 1 97.38 138 SER A N 1
ATOM 1016 C CA . SER A 1 138 ? -12.406 8.023 -4.059 1 97.38 138 SER A CA 1
ATOM 1017 C C . SER A 1 138 ? -13.867 8.188 -3.641 1 97.38 138 SER A C 1
ATOM 1019 O O . SER A 1 138 ? -14.258 7.738 -2.564 1 97.38 138 SER A O 1
ATOM 1021 N N . VAL A 1 139 ? -14.547 8.867 -4.531 1 97.19 139 VAL A N 1
ATOM 1022 C CA . VAL A 1 139 ? -15.969 9.117 -4.332 1 97.19 139 VAL A CA 1
ATOM 1023 C C . VAL A 1 139 ? -16.703 7.793 -4.09 1 97.19 139 VAL A C 1
ATOM 1025 O O . VAL A 1 139 ? -16.422 6.797 -4.766 1 97.19 139 VAL A O 1
ATOM 1028 N N . GLY A 1 140 ? -17.609 7.805 -3.123 1 97 140 GLY A N 1
ATOM 1029 C CA . GLY A 1 140 ? -18.438 6.637 -2.85 1 97 140 GLY A CA 1
ATOM 1030 C C . GLY A 1 140 ? -17.828 5.703 -1.82 1 97 140 GLY A C 1
ATOM 1031 O O . GLY A 1 140 ? -18.5 4.816 -1.299 1 97 140 GLY A O 1
ATOM 1032 N N . GLU A 1 141 ? -16.594 5.906 -1.439 1 98.5 141 GLU A N 1
ATOM 1033 C CA . GLU A 1 141 ? -15.922 5.086 -0.44 1 98.5 141 GLU A CA 1
ATOM 1034 C C . GLU A 1 141 ? -16.141 5.633 0.967 1 98.5 141 GLU A C 1
ATOM 1036 O O . GLU A 1 141 ? -16.734 6.703 1.137 1 98.5 141 GLU A O 1
ATOM 1041 N N . SER A 1 142 ? -15.789 4.875 1.966 1 98.88 142 SER A N 1
ATOM 1042 C CA . SER A 1 142 ? -15.852 5.266 3.371 1 98.88 142 SER A CA 1
ATOM 1043 C C . SER A 1 142 ? -14.453 5.484 3.947 1 98.88 142 SER A C 1
ATOM 1045 O O . SER A 1 142 ? -13.5 4.812 3.551 1 98.88 142 SER A O 1
ATOM 1047 N N . PHE A 1 143 ? -14.469 6.441 4.836 1 98.94 143 PHE A N 1
ATOM 1048 C CA . PHE A 1 143 ? -13.195 6.988 5.281 1 98.94 143 PHE A CA 1
ATOM 1049 C C . PHE A 1 143 ? -13.203 7.223 6.789 1 98.94 143 PHE A C 1
ATOM 1051 O O . PHE A 1 143 ? -14.031 7.988 7.297 1 98.94 143 PHE A O 1
ATOM 1058 N N . LEU A 1 144 ? -12.258 6.496 7.559 1 99 144 LEU A N 1
ATOM 1059 C CA . LEU A 1 144 ? -12.141 6.688 9 1 99 144 LEU A CA 1
ATOM 1060 C C . LEU A 1 144 ? -10.922 7.551 9.328 1 99 144 LEU A C 1
ATOM 1062 O O . LEU A 1 144 ? -9.805 7.25 8.914 1 99 144 LEU A O 1
ATOM 1066 N N . ILE A 1 145 ? -11.172 8.586 10.07 1 98.94 145 ILE A N 1
ATOM 1067 C CA . ILE A 1 145 ? -10.141 9.516 10.516 1 98.94 145 ILE A CA 1
ATOM 1068 C C . ILE A 1 145 ? -9.969 9.406 12.031 1 98.94 145 ILE A C 1
ATOM 1070 O O . ILE A 1 145 ? -10.875 9.758 12.789 1 98.94 145 ILE A O 1
ATOM 1074 N N . HIS A 1 146 ? -8.82 8.93 12.477 1 98.88 146 HIS A N 1
ATOM 1075 C CA . HIS A 1 146 ? -8.516 9.039 13.898 1 98.88 146 HIS A CA 1
ATOM 1076 C C . HIS A 1 146 ? -8.078 10.453 14.266 1 98.88 146 HIS A C 1
ATOM 1078 O O . HIS A 1 146 ? -7.223 11.039 13.594 1 98.88 146 HIS A O 1
ATOM 1084 N N . GLY A 1 147 ? -8.609 10.977 15.375 1 98.25 147 GLY A N 1
ATOM 1085 C CA . GLY A 1 147 ? -8.32 12.352 15.75 1 98.25 147 GLY A CA 1
ATOM 1086 C C . GLY A 1 147 ? -9.039 13.375 14.891 1 98.25 147 GLY A C 1
ATOM 1087 O O . GLY A 1 147 ? -8.422 14.297 14.367 1 98.25 147 GLY A O 1
ATOM 1088 N N . GLY A 1 148 ? -10.359 13.203 14.828 1 98.56 148 GLY A N 1
ATOM 1089 C CA . GLY A 1 148 ? -11.148 14 13.906 1 98.56 148 GLY A CA 1
ATOM 1090 C C . GLY A 1 148 ? -11.109 15.484 14.203 1 98.56 148 GLY A C 1
ATOM 1091 O O . GLY A 1 148 ? -11.297 16.312 13.305 1 98.56 148 GLY A O 1
ATOM 1092 N N . SER A 1 149 ? -10.844 15.844 15.453 1 98.5 149 SER A N 1
ATOM 1093 C CA . SER A 1 149 ? -10.922 17.25 15.828 1 98.5 149 SER A CA 1
ATOM 1094 C C . SER A 1 149 ? -9.562 17.938 15.688 1 98.5 149 SER A C 1
ATOM 1096 O O . SER A 1 149 ? -9.445 19.141 15.922 1 98.5 149 SER A O 1
ATOM 1098 N N . SER A 1 150 ? -8.547 17.188 15.336 1 98.19 150 SER A N 1
ATOM 1099 C CA . SER A 1 150 ? -7.215 17.766 15.148 1 98.19 150 SER A CA 1
ATOM 1100 C C . SER A 1 150 ? -7.168 18.641 13.906 1 98.19 150 SER A C 1
ATOM 1102 O O . SER A 1 150 ? -8.125 18.688 13.133 1 98.19 150 SER A O 1
ATOM 1104 N N . GLY A 1 151 ? -6.043 19.406 13.742 1 98.31 151 GLY A N 1
ATOM 1105 C CA . GLY A 1 151 ? -5.859 20.156 12.508 1 98.31 151 GLY A CA 1
ATOM 1106 C C . GLY A 1 151 ? -5.992 19.297 11.266 1 98.31 151 GLY A C 1
ATOM 1107 O O . GLY A 1 151 ? -6.754 19.625 10.352 1 98.31 151 GLY A O 1
ATOM 1108 N N . ILE A 1 152 ? -5.328 18.141 11.273 1 98.5 152 ILE A N 1
ATOM 1109 C CA . ILE A 1 152 ? -5.395 17.172 10.18 1 98.5 152 ILE A CA 1
ATOM 1110 C C . ILE A 1 152 ? -6.824 16.656 10.031 1 98.5 152 ILE A C 1
ATOM 1112 O O . ILE A 1 152 ? -7.367 16.625 8.922 1 98.5 152 ILE A O 1
ATOM 1116 N N . GLY A 1 153 ? -7.395 16.328 11.141 1 98.81 153 GLY A N 1
ATOM 1117 C CA . GLY A 1 153 ? -8.719 15.727 11.133 1 98.81 153 GLY A CA 1
ATOM 1118 C C . GLY A 1 153 ? -9.789 16.656 10.602 1 98.81 153 GLY A C 1
ATOM 1119 O O . GLY A 1 153 ? -10.609 16.266 9.773 1 98.81 153 GLY A O 1
ATOM 1120 N N . THR A 1 154 ? -9.773 17.906 11.047 1 98.88 154 THR A N 1
ATOM 1121 C CA . THR A 1 154 ? -10.797 18.859 10.641 1 98.88 154 THR A CA 1
ATOM 1122 C C . THR A 1 154 ? -10.703 19.141 9.141 1 98.88 154 THR A C 1
ATOM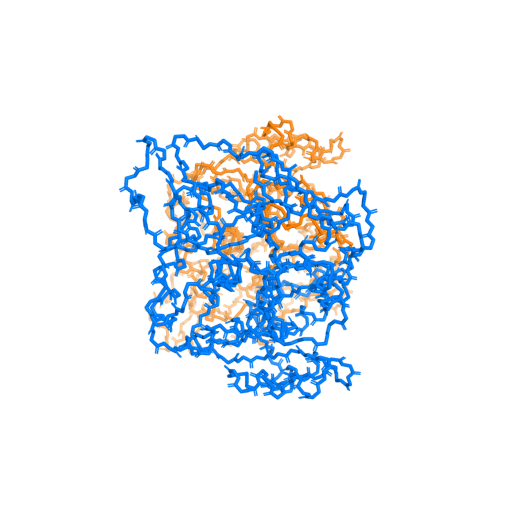 1124 O O . THR A 1 154 ? -11.727 19.25 8.453 1 98.88 154 THR A O 1
ATOM 1127 N N . PHE A 1 155 ? -9.516 19.234 8.625 1 98.94 155 PHE A N 1
ATOM 1128 C CA . PHE A 1 155 ? -9.32 19.406 7.188 1 98.94 155 PHE A CA 1
ATOM 1129 C C . PHE A 1 155 ? -9.781 18.172 6.422 1 98.94 155 PHE A C 1
ATOM 1131 O O . PHE A 1 155 ? -10.516 18.281 5.434 1 98.94 155 PHE A O 1
ATOM 1138 N N . ALA A 1 156 ? -9.367 16.984 6.91 1 98.94 156 ALA A N 1
ATOM 1139 C CA . ALA A 1 156 ? -9.664 15.727 6.23 1 98.94 156 ALA A CA 1
ATOM 1140 C C . ALA A 1 156 ? -11.164 15.5 6.133 1 98.94 156 ALA A C 1
ATOM 1142 O O . ALA A 1 156 ? -11.664 15.039 5.098 1 98.94 156 ALA A O 1
ATOM 1143 N N . ILE A 1 157 ? -11.914 15.82 7.195 1 98.94 157 ILE A N 1
ATOM 1144 C CA . ILE A 1 157 ? -13.367 15.672 7.191 1 98.94 157 ILE A CA 1
ATOM 1145 C C . ILE A 1 157 ? -13.961 16.484 6.051 1 98.94 157 ILE A C 1
ATOM 1147 O O . ILE A 1 157 ? -14.719 15.969 5.23 1 98.94 157 ILE A O 1
ATOM 1151 N N . GLN A 1 158 ? -13.547 17.734 5.98 1 98.94 158 GLN A N 1
ATOM 1152 C CA . GLN A 1 158 ? -14.188 18.656 5.055 1 98.94 158 GLN A CA 1
ATOM 1153 C C . GLN A 1 158 ? -13.891 18.281 3.605 1 98.94 158 GLN A C 1
ATOM 1155 O O . GLN A 1 158 ? -14.789 18.234 2.77 1 98.94 158 GLN A O 1
ATOM 1160 N N . ILE A 1 159 ? -12.609 18.016 3.285 1 98.88 159 ILE A N 1
ATOM 1161 C CA . ILE A 1 159 ? -12.25 17.75 1.897 1 98.88 159 ILE A CA 1
ATOM 1162 C C . ILE A 1 159 ? -12.867 16.422 1.453 1 98.88 159 ILE A C 1
ATOM 1164 O O . ILE A 1 159 ? -13.32 16.297 0.314 1 98.88 159 ILE A O 1
ATOM 1168 N N . ALA A 1 160 ? -12.867 15.391 2.338 1 98.88 160 ALA A N 1
ATOM 1169 C CA . ALA A 1 160 ? -13.484 14.109 2.006 1 98.88 160 ALA A CA 1
ATOM 1170 C C . ALA A 1 160 ? -14.977 14.273 1.754 1 98.88 160 ALA A C 1
ATOM 1172 O O . ALA A 1 160 ? -15.516 13.727 0.785 1 98.88 160 ALA A O 1
ATOM 1173 N N . LYS A 1 161 ? -15.641 15.055 2.643 1 98.62 161 LYS A N 1
ATOM 1174 C CA . LYS A 1 161 ? -17.078 15.289 2.479 1 98.62 161 LYS A CA 1
ATOM 1175 C C . LYS A 1 161 ? -17.359 16.016 1.171 1 98.62 161 LYS A C 1
ATOM 1177 O O . LYS A 1 161 ? -18.297 15.672 0.456 1 98.62 161 LYS A O 1
ATOM 1182 N N . HIS A 1 162 ? -16.578 17 0.893 1 98.5 162 HIS A N 1
ATOM 1183 C CA . HIS A 1 162 ? -16.719 17.75 -0.347 1 98.5 162 HIS A CA 1
ATOM 1184 C C . HIS A 1 162 ? -16.641 16.828 -1.562 1 98.5 162 HIS A C 1
ATOM 1186 O O . HIS A 1 162 ? -17.328 17.062 -2.562 1 98.5 162 HIS A O 1
ATOM 1192 N N . LEU A 1 163 ? -15.867 15.727 -1.479 1 98.06 163 LEU A N 1
ATOM 1193 C CA . LEU A 1 163 ? -15.641 14.828 -2.609 1 98.06 163 LEU A CA 1
ATOM 1194 C C . LEU A 1 163 ? -16.656 13.688 -2.615 1 98.06 163 LEU A C 1
ATOM 1196 O O . LEU A 1 163 ? -16.594 12.805 -3.473 1 98.06 163 LEU A O 1
ATOM 1200 N N . GLY A 1 164 ? -17.516 13.664 -1.691 1 98.12 164 GLY A N 1
ATOM 1201 C CA . GLY A 1 164 ? -18.594 12.68 -1.705 1 98.12 164 GLY A CA 1
ATOM 1202 C C . GLY A 1 164 ? -18.234 11.398 -0.979 1 98.12 164 GLY A C 1
ATOM 1203 O O . GLY A 1 164 ? -18.734 10.328 -1.316 1 98.12 164 GLY A O 1
ATOM 1204 N N . VAL A 1 165 ? -17.406 11.43 -0.024 1 98.69 165 VAL A N 1
ATOM 1205 C CA . VAL A 1 165 ? -16.953 10.297 0.768 1 98.69 165 VAL A CA 1
ATOM 1206 C C . VAL A 1 165 ? -17.766 10.203 2.057 1 98.69 165 VAL A C 1
ATOM 1208 O O . VAL A 1 165 ? -18.094 11.227 2.66 1 98.69 165 VAL A O 1
ATOM 1211 N N . ARG A 1 166 ? -18.156 9.031 2.51 1 98.81 166 ARG A N 1
ATOM 1212 C CA . ARG A 1 166 ? -18.734 8.828 3.834 1 98.81 166 ARG A CA 1
ATOM 1213 C C . ARG A 1 166 ? -17.656 8.844 4.91 1 98.81 166 ARG A C 1
ATOM 1215 O O . ARG A 1 166 ? -16.734 8.023 4.887 1 98.81 166 ARG A O 1
ATOM 1222 N N . VAL A 1 167 ? -17.797 9.719 5.93 1 98.94 167 VAL A N 1
ATOM 1223 C CA . VAL A 1 167 ? -16.672 10 6.82 1 98.94 167 VAL A CA 1
ATOM 1224 C C . VAL A 1 167 ? -17 9.5 8.227 1 98.94 167 VAL A C 1
ATOM 1226 O O . VAL A 1 167 ? -18.016 9.867 8.805 1 98.94 167 VAL A O 1
ATOM 1229 N N . PHE A 1 168 ? -16.141 8.648 8.766 1 98.94 168 PHE A N 1
ATOM 1230 C CA . PHE A 1 168 ? -16.062 8.227 10.156 1 98.94 168 PHE A CA 1
ATOM 1231 C C . PHE A 1 168 ? -14.961 8.977 10.898 1 98.94 168 PHE A C 1
ATOM 1233 O O . PHE A 1 168 ? -13.883 9.211 10.336 1 98.94 168 PHE A O 1
ATOM 1240 N N . VAL A 1 169 ? -15.227 9.336 12.211 1 98.94 169 VAL A N 1
ATOM 1241 C CA . VAL A 1 169 ? -14.156 9.977 12.977 1 98.94 169 VAL A CA 1
ATOM 1242 C C . VAL A 1 169 ? -14.125 9.422 14.398 1 98.94 169 VAL A C 1
ATOM 1244 O O . VAL A 1 169 ? -15.148 8.961 14.914 1 98.94 169 VAL A O 1
ATOM 1247 N N . THR A 1 170 ? -12.945 9.398 14.945 1 98.88 170 THR A N 1
ATOM 1248 C CA . THR A 1 170 ? -12.812 9.219 16.391 1 98.88 170 THR A CA 1
ATOM 1249 C C . THR A 1 170 ? -12.352 10.508 17.047 1 98.88 170 THR A C 1
ATOM 1251 O O . THR A 1 170 ? -11.594 11.281 16.469 1 98.88 170 THR A O 1
ATOM 1254 N N . ALA A 1 171 ? -12.812 10.797 18.219 1 98.44 171 ALA A N 1
ATOM 1255 C CA . ALA A 1 171 ? -12.344 11.859 19.109 1 98.44 171 ALA A CA 1
ATOM 1256 C C . ALA A 1 171 ? -12.594 11.508 20.562 1 98.44 171 ALA A C 1
ATOM 1258 O O . ALA A 1 171 ? -13.258 10.516 20.859 1 98.44 171 ALA A O 1
ATOM 1259 N N . GLY A 1 172 ? -12.062 12.297 21.453 1 97.38 172 GLY A N 1
ATOM 1260 C CA . GLY A 1 172 ? -12.023 11.891 22.859 1 97.38 172 GLY A CA 1
ATOM 1261 C C . GLY A 1 172 ? -13.102 12.547 23.703 1 97.38 172 GLY A C 1
ATOM 1262 O O . GLY A 1 172 ? -13.117 12.391 24.922 1 97.38 172 GLY A O 1
ATOM 1263 N N . SER A 1 173 ? -13.984 13.375 23.109 1 97.56 173 SER A N 1
ATOM 1264 C CA . SER A 1 173 ? -15.07 14.008 23.859 1 97.56 173 SER A CA 1
ATOM 1265 C C . SER A 1 173 ? -16.281 14.258 22.953 1 97.56 173 SER A C 1
ATOM 1267 O O . SER A 1 173 ? -16.141 14.312 21.734 1 97.56 173 SER A O 1
ATOM 1269 N N . ASP A 1 174 ? -17.391 14.414 23.594 1 97.12 174 ASP A N 1
ATOM 1270 C CA . ASP A 1 174 ? -18.625 14.672 22.844 1 97.12 174 ASP A CA 1
ATOM 1271 C C . ASP A 1 174 ? -18.578 16.047 22.188 1 97.12 174 ASP A C 1
ATOM 1273 O O . ASP A 1 174 ? -19.141 16.25 21.109 1 97.12 174 ASP A O 1
ATOM 1277 N N . GLU A 1 175 ? -17.938 16.953 22.875 1 98 175 GLU A N 1
ATOM 1278 C CA . GLU A 1 175 ? -17.781 18.297 22.312 1 98 175 GLU A CA 1
ATOM 1279 C C . GLU A 1 175 ? -16.969 18.25 21.016 1 98 175 GLU A C 1
ATOM 1281 O O . GLU A 1 175 ? -17.359 18.875 20.016 1 98 175 GLU A O 1
ATOM 1286 N N . LYS A 1 176 ? -15.953 17.516 21.016 1 98.5 176 LYS A N 1
ATOM 1287 C CA . LYS A 1 176 ? -15.117 17.359 19.828 1 98.5 176 LYS A CA 1
ATOM 1288 C C . LYS A 1 176 ? -15.867 16.641 18.719 1 98.5 176 LYS A C 1
ATOM 1290 O O . LYS A 1 176 ? -15.758 17 17.547 1 98.5 176 LYS A O 1
ATOM 1295 N N . LEU A 1 177 ? -16.625 15.641 19.125 1 98.75 177 LEU A N 1
ATOM 1296 C CA . LEU A 1 177 ? -17.391 14.898 18.141 1 98.75 177 LEU A CA 1
ATOM 1297 C C . LEU A 1 177 ? -18.469 15.781 17.516 1 98.75 177 LEU A C 1
ATOM 1299 O O . LEU A 1 177 ? -18.734 15.688 16.328 1 98.75 177 LEU A O 1
ATOM 1303 N N . ALA A 1 178 ? -19.078 16.625 18.328 1 98.75 178 ALA A N 1
ATOM 1304 C CA . ALA A 1 178 ? -20.078 17.562 17.797 1 98.75 178 ALA A CA 1
ATOM 1305 C C . ALA A 1 178 ? -19.453 18.5 16.766 1 98.75 178 ALA A C 1
ATOM 1307 O O . ALA A 1 178 ? -20.062 18.781 15.727 1 98.75 178 ALA A O 1
ATOM 1308 N N . ALA A 1 179 ? -18.266 18.969 17.094 1 98.75 179 ALA A N 1
ATOM 1309 C CA . ALA A 1 179 ? -17.562 19.828 16.141 1 98.75 179 ALA A CA 1
ATOM 1310 C C . ALA A 1 179 ? -17.266 19.094 14.844 1 98.75 179 ALA A C 1
ATOM 1312 O O . ALA A 1 179 ? -17.422 19.641 13.75 1 98.75 179 ALA A O 1
ATOM 1313 N N . CYS A 1 180 ? -16.875 17.844 14.93 1 98.88 180 CYS A N 1
ATOM 1314 C CA . CYS A 1 180 ? -16.594 17.031 13.75 1 98.88 180 CYS A CA 1
ATOM 1315 C C . CYS A 1 180 ? -17.844 16.844 12.906 1 98.88 180 CYS A C 1
ATOM 1317 O O . CYS A 1 180 ? -17.781 16.906 11.68 1 98.88 180 CYS A O 1
ATOM 1319 N N . LYS A 1 181 ? -18.906 16.594 13.562 1 98.88 181 LYS A N 1
ATOM 1320 C CA . LYS A 1 181 ? -20.188 16.438 12.867 1 98.88 181 LYS A CA 1
ATOM 1321 C C . LYS A 1 181 ? -20.562 17.688 12.086 1 98.88 181 LYS A C 1
ATOM 1323 O O . LYS A 1 181 ? -21.016 17.609 10.953 1 98.88 181 LYS A O 1
ATOM 1328 N N . GLU A 1 182 ? -20.328 18.812 12.727 1 98.75 182 GLU A N 1
ATOM 1329 C CA . GLU A 1 182 ? -20.609 20.094 12.078 1 98.75 182 GLU A CA 1
ATOM 1330 C C . GLU A 1 182 ? -19.766 20.281 10.82 1 98.75 182 GLU A C 1
ATOM 1332 O O . GLU A 1 182 ? -20.203 20.922 9.859 1 98.75 182 GLU A O 1
ATOM 1337 N N . LEU A 1 183 ? -18.641 19.656 10.844 1 98.81 183 LEU A N 1
ATOM 1338 C CA . LEU A 1 183 ? -17.719 19.781 9.711 1 98.81 183 LEU A CA 1
ATOM 1339 C C . LEU A 1 183 ? -18.094 18.797 8.609 1 98.81 183 LEU A C 1
ATOM 1341 O O . LEU A 1 183 ? -17.578 18.875 7.496 1 98.81 183 LEU A O 1
ATOM 1345 N N . GLY A 1 184 ? -18.922 17.766 8.914 1 98.75 184 GLY A N 1
ATOM 1346 C CA . GLY A 1 184 ? -19.406 16.875 7.867 1 98.75 184 GLY A CA 1
ATOM 1347 C C . GLY A 1 184 ? -19.234 15.406 8.195 1 98.75 184 GLY A C 1
ATOM 1348 O O . GLY A 1 184 ? -19.625 14.539 7.414 1 98.75 184 GLY A O 1
ATOM 1349 N N . ALA A 1 185 ? -18.703 15.094 9.352 1 98.88 185 ALA A N 1
ATOM 1350 C CA . ALA A 1 185 ? -18.547 13.688 9.719 1 98.88 185 ALA A CA 1
ATOM 1351 C C . ALA A 1 185 ? -19.891 12.984 9.781 1 98.88 185 ALA A C 1
ATOM 1353 O O . ALA A 1 185 ? -20.875 13.547 10.281 1 98.88 185 ALA A O 1
ATOM 1354 N N . ASP A 1 186 ? -19.953 11.781 9.289 1 98.88 186 ASP A N 1
ATOM 1355 C CA . ASP A 1 186 ? -21.188 11.023 9.25 1 98.88 186 ASP A CA 1
ATOM 1356 C C . ASP A 1 186 ? -21.344 10.141 10.484 1 98.88 186 ASP A C 1
ATOM 1358 O O . ASP A 1 186 ? -22.453 9.961 11 1 98.88 186 ASP A O 1
ATOM 1362 N N . VAL A 1 187 ? -20.281 9.547 10.906 1 98.88 187 VAL A N 1
ATOM 1363 C CA . VAL A 1 187 ? -20.266 8.656 12.07 1 98.88 187 VAL A CA 1
ATOM 1364 C C . VAL A 1 187 ? -19.203 9.125 13.062 1 98.88 187 VAL A C 1
ATOM 1366 O O . VAL A 1 187 ? -18.031 9.273 12.703 1 98.88 187 VAL A O 1
ATOM 1369 N N . CYS A 1 188 ? -19.609 9.445 14.242 1 98.88 188 CYS A N 1
ATOM 1370 C CA . CYS A 1 188 ? -18.734 9.945 15.289 1 98.88 188 CYS A CA 1
ATOM 1371 C C . CYS A 1 188 ? -18.562 8.906 16.406 1 98.88 188 CYS A C 1
ATOM 1373 O O . CYS A 1 188 ? -19.547 8.391 16.922 1 98.88 188 CYS A O 1
ATOM 1375 N N . ILE A 1 189 ? -17.312 8.625 16.75 1 98.88 189 ILE A N 1
ATOM 1376 C CA . ILE A 1 189 ? -16.984 7.57 17.703 1 98.88 189 ILE A CA 1
ATOM 1377 C C . ILE A 1 189 ? -16.125 8.141 18.828 1 98.88 189 ILE A C 1
ATOM 1379 O O . ILE A 1 189 ? -15.031 8.641 18.594 1 98.88 189 ILE A O 1
ATOM 1383 N N . ASN A 1 190 ? -16.625 8.117 20.062 1 98.69 190 ASN A N 1
ATOM 1384 C CA . ASN A 1 190 ? -15.82 8.469 21.234 1 98.69 190 ASN A CA 1
ATOM 1385 C C . ASN A 1 190 ? -14.906 7.324 21.641 1 98.69 190 ASN A C 1
ATOM 1387 O O . ASN A 1 190 ? -15.352 6.359 22.266 1 98.69 190 ASN A O 1
ATOM 1391 N N . TYR A 1 191 ? -13.617 7.434 21.328 1 97.62 191 TYR A N 1
ATOM 1392 C CA . TYR A 1 191 ? -12.711 6.301 21.484 1 97.62 191 TYR A CA 1
ATOM 1393 C C . TYR A 1 191 ? -12.477 6.004 22.969 1 97.62 191 TYR A C 1
ATOM 1395 O O . TYR A 1 191 ? -11.906 4.969 23.312 1 97.62 191 TYR A O 1
ATOM 1403 N N . LYS A 1 192 ? -12.883 6.895 23.875 1 97.5 192 LYS A N 1
ATOM 1404 C CA . LYS A 1 192 ? -12.742 6.672 25.312 1 97.5 192 LYS A CA 1
ATOM 1405 C C . LYS A 1 192 ? -13.859 5.777 25.844 1 97.5 192 LYS A C 1
ATOM 1407 O O . LYS A 1 192 ? -13.703 5.133 26.891 1 97.5 192 LYS A O 1
ATOM 1412 N N . THR A 1 193 ? -14.945 5.742 25.141 1 97.81 193 THR A N 1
ATOM 1413 C CA . THR A 1 193 ? -16.109 5.051 25.688 1 97.81 193 THR A CA 1
ATOM 1414 C C . THR A 1 193 ? -16.609 3.99 24.719 1 97.81 193 THR A C 1
ATOM 1416 O O . THR A 1 193 ? -17.453 3.168 25.078 1 97.81 193 THR A O 1
ATOM 1419 N N . GLU A 1 194 ? -16.125 4.043 23.469 1 97.94 194 GLU A N 1
ATOM 1420 C CA . GLU A 1 194 ? -16.578 3.111 22.453 1 97.94 194 GLU A CA 1
ATOM 1421 C C . GLU A 1 194 ? -15.414 2.367 21.812 1 97.94 194 GLU A C 1
ATOM 1423 O O . GLU A 1 194 ? -14.297 2.887 21.75 1 97.94 194 GLU A O 1
ATOM 1428 N N . ASP A 1 195 ? -15.695 1.138 21.375 1 98.31 195 ASP A N 1
ATOM 1429 C CA . ASP A 1 195 ? -14.773 0.386 20.531 1 98.31 195 ASP A CA 1
ATOM 1430 C C . ASP A 1 195 ? -14.984 0.723 19.062 1 98.31 195 ASP A C 1
ATOM 1432 O O . ASP A 1 195 ? -16.016 0.363 18.469 1 98.31 195 ASP A O 1
ATOM 1436 N N . PHE A 1 196 ? -14.008 1.354 18.422 1 98.69 196 PHE A N 1
ATOM 1437 C CA . PHE A 1 196 ? -14.242 1.859 17.078 1 98.69 196 PHE A CA 1
ATOM 1438 C C . PHE A 1 196 ? -14.32 0.713 16.078 1 98.69 196 PHE A C 1
ATOM 1440 O O . PHE A 1 196 ? -14.93 0.852 15.008 1 98.69 196 PHE A O 1
ATOM 1447 N N . VAL A 1 197 ? -13.664 -0.465 16.344 1 98.81 197 VAL A N 1
ATOM 1448 C CA . VAL A 1 197 ? -13.781 -1.618 15.461 1 98.81 197 VAL A CA 1
ATOM 1449 C C . VAL A 1 197 ? -15.234 -2.066 15.391 1 98.81 197 VAL A C 1
ATOM 1451 O O . VAL A 1 197 ? -15.789 -2.232 14.297 1 98.81 197 VAL A O 1
ATOM 1454 N N . ALA A 1 198 ? -15.812 -2.244 16.547 1 98.75 198 ALA A N 1
ATOM 1455 C CA . ALA A 1 198 ? -17.203 -2.682 16.625 1 98.75 198 ALA A CA 1
ATOM 1456 C C . ALA A 1 198 ? -18.141 -1.67 15.977 1 98.75 198 ALA A C 1
ATOM 1458 O O . ALA A 1 198 ? -19.062 -2.049 15.25 1 98.75 198 ALA A O 1
ATOM 1459 N N . LYS A 1 199 ? -17.922 -0.373 16.25 1 98.75 199 LYS A N 1
ATOM 1460 C CA . LYS A 1 199 ? -18.781 0.677 15.703 1 98.75 199 LYS A CA 1
ATOM 1461 C C . LYS A 1 199 ? -18.672 0.716 14.18 1 98.75 199 LYS A C 1
ATOM 1463 O O . LYS A 1 199 ? -19.688 0.841 13.492 1 98.75 199 LYS A O 1
ATOM 1468 N N . VAL A 1 200 ? -17.484 0.599 13.625 1 98.88 200 VAL A N 1
ATOM 1469 C CA . VAL A 1 200 ? -17.281 0.602 12.18 1 98.88 200 VAL A CA 1
ATOM 1470 C C . VAL A 1 200 ? -18 -0.584 11.547 1 98.88 200 VAL A C 1
ATOM 1472 O O . VAL A 1 200 ? -18.703 -0.429 10.555 1 98.88 200 VAL A O 1
ATOM 1475 N N . LYS A 1 201 ? -17.828 -1.755 12.109 1 98.62 201 LYS A N 1
ATOM 1476 C CA . LYS A 1 201 ? -18.484 -2.947 11.586 1 98.62 201 LYS A CA 1
ATOM 1477 C C . LYS A 1 201 ? -20 -2.787 11.602 1 98.62 201 LYS A C 1
ATOM 1479 O O . LYS A 1 201 ? -20.688 -3.137 10.633 1 98.62 201 LYS A O 1
ATOM 1484 N N . ALA A 1 202 ? -20.531 -2.219 12.719 1 98.62 202 ALA A N 1
ATOM 1485 C CA . ALA A 1 202 ? -21.969 -2.018 12.836 1 98.62 202 ALA A CA 1
ATOM 1486 C C . ALA A 1 202 ? -22.484 -1.049 11.773 1 98.62 202 ALA A C 1
ATOM 1488 O O . ALA A 1 202 ? -23.531 -1.273 11.18 1 98.62 202 ALA A O 1
ATOM 1489 N N . GLU A 1 203 ? -21.703 0.002 11.523 1 98.69 203 GLU A N 1
ATOM 1490 C CA . GLU A 1 203 ? -22.141 1.076 10.633 1 98.69 203 GLU A CA 1
ATOM 1491 C C . GLU A 1 203 ? -21.906 0.708 9.172 1 98.69 203 GLU A C 1
ATOM 1493 O O . GLU A 1 203 ? -22.328 1.431 8.266 1 98.69 203 GLU A O 1
ATOM 1498 N N . THR A 1 204 ? -21.234 -0.442 8.875 1 98.5 204 THR A N 1
ATOM 1499 C CA . THR A 1 204 ? -20.906 -0.817 7.5 1 98.5 204 THR A CA 1
ATOM 1500 C C . THR A 1 204 ? -21.438 -2.209 7.176 1 98.5 204 THR A C 1
ATOM 1502 O O . THR A 1 204 ? -20.969 -2.857 6.238 1 98.5 204 THR A O 1
ATOM 1505 N N . ASP A 1 205 ? -22.312 -2.719 8.008 1 97.75 205 ASP A N 1
ATOM 1506 C CA . ASP A 1 205 ? -22.906 -4.043 7.836 1 97.75 205 ASP A CA 1
ATOM 1507 C C . ASP A 1 205 ? -21.828 -5.125 7.793 1 97.75 205 ASP A C 1
ATOM 1509 O O . ASP A 1 205 ? -21.859 -6.004 6.93 1 97.75 205 ASP A O 1
ATOM 1513 N N . GLY A 1 206 ? -20.859 -4.879 8.609 1 97.69 206 GLY A N 1
ATOM 1514 C CA . GLY A 1 206 ? -19.812 -5.879 8.805 1 97.69 206 GLY A CA 1
ATOM 1515 C C . GLY A 1 206 ? -18.672 -5.75 7.816 1 97.69 206 GLY A C 1
ATOM 1516 O O . GLY A 1 206 ? -17.656 -6.438 7.941 1 97.69 206 GLY A O 1
ATOM 1517 N N . LYS A 1 207 ? -18.625 -4.93 6.805 1 97.25 207 LYS A N 1
ATOM 1518 C CA . LYS A 1 207 ? -17.656 -4.859 5.727 1 97.25 207 LYS A CA 1
ATOM 1519 C C . LYS A 1 207 ? -16.391 -4.141 6.18 1 97.25 207 LYS A C 1
ATOM 1521 O O . LYS A 1 207 ? -15.273 -4.578 5.879 1 97.25 207 LYS A O 1
ATOM 1526 N N . GLY A 1 208 ? -16.531 -2.969 6.914 1 98.75 208 GLY A N 1
ATOM 1527 C CA . GLY A 1 208 ? -15.43 -2.08 7.246 1 98.75 208 GLY A CA 1
ATOM 1528 C C . GLY A 1 208 ? -15.352 -0.871 6.332 1 98.75 208 GLY A C 1
ATOM 1529 O O . GLY A 1 208 ? -16.141 -0.74 5.391 1 98.75 208 GLY A O 1
ATOM 1530 N N . VAL A 1 209 ? -14.391 0.004 6.637 1 98.94 209 VAL A N 1
ATOM 1531 C CA . VAL A 1 209 ? -14.211 1.211 5.836 1 98.94 209 VAL A CA 1
ATOM 1532 C C . VAL A 1 209 ? -13.133 0.972 4.781 1 98.94 209 VAL A C 1
ATOM 1534 O O . VAL A 1 209 ? -12.359 0.017 4.879 1 98.94 209 VAL A O 1
ATOM 1537 N N . ASP A 1 210 ? -13.047 1.843 3.762 1 98.94 210 ASP A N 1
ATOM 1538 C CA . ASP A 1 210 ? -12.156 1.639 2.621 1 98.94 210 ASP A CA 1
ATOM 1539 C C . ASP A 1 210 ? -10.773 2.215 2.895 1 98.94 210 ASP A C 1
ATOM 1541 O O . ASP A 1 210 ? -9.766 1.659 2.453 1 98.94 210 ASP A O 1
ATOM 1545 N N . VAL A 1 211 ? -10.734 3.35 3.57 1 98.94 211 VAL A N 1
ATOM 1546 C CA . VAL A 1 211 ? -9.469 4.004 3.887 1 98.94 211 VAL A CA 1
ATOM 1547 C C . VAL A 1 211 ? -9.477 4.461 5.344 1 98.94 211 VAL A C 1
ATOM 1549 O O . VAL A 1 211 ? -10.508 4.906 5.855 1 98.94 211 VAL A O 1
ATOM 1552 N N . ILE A 1 212 ? -8.367 4.328 6.035 1 99 212 ILE A N 1
ATOM 1553 C CA . ILE A 1 212 ? -8.188 4.824 7.391 1 99 212 ILE A CA 1
ATOM 1554 C C . ILE A 1 212 ? -6.973 5.754 7.441 1 99 212 ILE A C 1
ATOM 1556 O O . ILE A 1 212 ? -5.918 5.438 6.887 1 99 212 ILE A O 1
ATOM 1560 N N . LEU A 1 21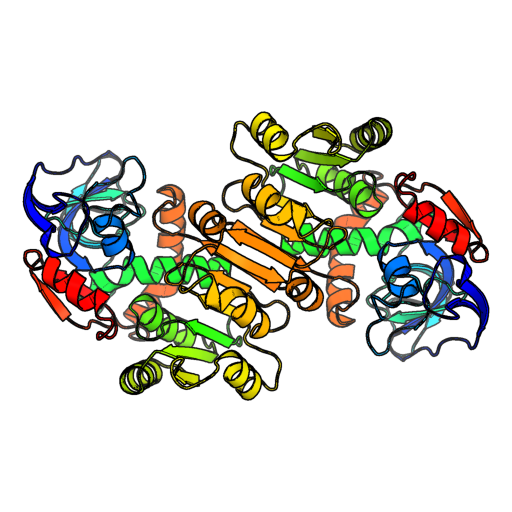3 ? -7.137 6.938 7.996 1 98.94 213 LEU A N 1
ATOM 1561 C CA . LEU A 1 213 ? -6.051 7.852 8.328 1 98.94 213 LEU A CA 1
ATOM 1562 C C . LEU A 1 213 ? -5.688 7.746 9.805 1 98.94 213 LEU A C 1
ATOM 1564 O O . LEU A 1 213 ? -6.5 8.086 10.672 1 98.94 213 LEU A O 1
ATOM 1568 N N . ASP A 1 214 ? -4.461 7.297 10.078 1 98.94 214 ASP A N 1
ATOM 1569 C CA . ASP A 1 214 ? -4.062 6.977 11.445 1 98.94 214 ASP A CA 1
ATOM 1570 C C . ASP A 1 214 ? -2.861 7.816 11.875 1 98.94 214 ASP A C 1
ATOM 1572 O O . ASP A 1 214 ? -1.854 7.879 11.172 1 98.94 214 ASP A O 1
ATOM 1576 N N . CYS A 1 215 ? -2.969 8.484 12.992 1 98.31 215 CYS A N 1
ATOM 1577 C CA . CYS A 1 215 ? -1.852 9.211 13.578 1 98.31 215 CYS A CA 1
ATOM 1578 C C . CYS A 1 215 ? -1.439 8.602 14.914 1 98.31 215 CYS A C 1
ATOM 1580 O O . CYS A 1 215 ? -0.588 9.148 15.617 1 98.31 215 CYS A O 1
ATOM 1582 N N . ILE A 1 216 ? -2.029 7.441 15.289 1 98.12 216 ILE A N 1
ATOM 1583 C CA . ILE A 1 216 ? -1.82 6.84 16.609 1 98.12 216 ILE A CA 1
ATOM 1584 C C . ILE A 1 216 ? -0.707 5.801 16.531 1 98.12 216 ILE A C 1
ATOM 1586 O O . ILE A 1 216 ? 0.191 5.777 17.375 1 98.12 216 ILE A O 1
ATOM 1590 N N . GLY A 1 217 ? -0.813 4.887 15.547 1 98.12 217 GLY A N 1
ATOM 1591 C CA . GLY A 1 217 ? 0.253 3.918 15.352 1 98.12 217 GLY A CA 1
ATOM 1592 C C . GLY A 1 217 ? 0.009 2.607 16.078 1 98.12 217 GLY A C 1
ATOM 1593 O O . GLY A 1 217 ? -1.06 2.006 15.938 1 98.12 217 GLY A O 1
ATOM 1594 N N . ALA A 1 218 ? 0.887 2.172 16.891 1 98.19 218 ALA A N 1
ATOM 1595 C CA . ALA A 1 218 ? 1.106 0.814 17.391 1 98.19 218 ALA A CA 1
ATOM 1596 C C . ALA A 1 218 ? -0.163 0.244 18.016 1 98.19 218 ALA A C 1
ATOM 1598 O O . ALA A 1 218 ? -0.637 -0.821 17.609 1 98.19 218 ALA A O 1
ATOM 1599 N N . PRO A 1 219 ? -0.838 0.903 18.953 1 98.25 219 PRO A N 1
ATOM 1600 C CA . PRO A 1 219 ? -1.979 0.257 19.609 1 98.25 219 PRO A CA 1
ATOM 1601 C C . PRO A 1 219 ? -3.176 0.086 18.672 1 98.25 219 PRO A C 1
ATOM 1603 O O . PRO A 1 219 ? -4.082 -0.696 18.969 1 98.25 219 PRO A O 1
ATOM 1606 N N . TYR A 1 220 ? -3.178 0.803 17.547 1 98.62 220 TYR A N 1
ATOM 1607 C CA . TYR A 1 220 ? -4.332 0.797 16.656 1 98.62 220 TYR A CA 1
ATOM 1608 C C . TYR A 1 220 ? -4.082 -0.085 15.43 1 98.62 220 TYR A C 1
ATOM 1610 O O . TYR A 1 220 ? -5 -0.368 14.664 1 98.62 220 TYR A O 1
ATOM 1618 N N . LEU A 1 221 ? -2.893 -0.608 15.273 1 98.75 221 LEU A N 1
ATOM 1619 C CA . LEU A 1 221 ? -2.529 -1.245 14.016 1 98.75 221 LEU A CA 1
ATOM 1620 C C . LEU A 1 221 ? -3.48 -2.393 13.695 1 98.75 221 LEU A C 1
ATOM 1622 O O . LEU A 1 221 ? -4.176 -2.361 12.672 1 98.75 221 LEU A O 1
ATOM 1626 N N . GLN A 1 222 ? -3.561 -3.371 14.547 1 98.69 222 GLN A N 1
ATOM 1627 C CA . GLN A 1 222 ? -4.398 -4.531 14.258 1 98.69 222 GLN A CA 1
ATOM 1628 C C . GLN A 1 222 ? -5.875 -4.152 14.242 1 98.69 222 GLN A C 1
ATOM 1630 O O . GLN A 1 222 ? -6.648 -4.68 13.445 1 98.69 222 GLN A O 1
ATOM 1635 N N . LYS A 1 223 ? -6.285 -3.246 15.133 1 98.75 223 LYS A N 1
ATOM 1636 C CA . LYS A 1 223 ? -7.664 -2.771 15.148 1 98.75 223 LYS A CA 1
ATOM 1637 C C . LYS A 1 223 ? -8.023 -2.086 13.836 1 98.75 223 LYS A C 1
ATOM 1639 O O . LYS A 1 223 ? -9.141 -2.24 13.336 1 98.75 223 LYS A O 1
ATOM 1644 N N . ASN A 1 224 ? -7.074 -1.321 13.336 1 98.94 224 ASN A N 1
ATOM 1645 C CA . ASN A 1 224 ? -7.285 -0.692 12.039 1 98.94 224 ASN A CA 1
ATOM 1646 C C . ASN A 1 224 ? -7.465 -1.73 10.93 1 98.94 224 ASN A C 1
ATOM 1648 O O . ASN A 1 224 ? -8.375 -1.621 10.117 1 98.94 224 ASN A O 1
ATOM 1652 N N . LEU A 1 225 ? -6.621 -2.74 10.922 1 98.81 225 LEU A N 1
ATOM 1653 C CA . LEU A 1 225 ? -6.727 -3.789 9.914 1 98.81 225 LEU A CA 1
ATOM 1654 C C . LEU A 1 225 ? -8.078 -4.492 9.992 1 98.81 225 LEU A C 1
ATOM 1656 O O . LEU A 1 225 ? -8.695 -4.781 8.969 1 98.81 225 LEU A O 1
ATOM 1660 N N . ASP A 1 226 ? -8.547 -4.691 11.195 1 98.62 226 ASP A N 1
ATOM 1661 C CA . ASP A 1 226 ? -9.828 -5.363 11.43 1 98.62 226 ASP A CA 1
ATOM 1662 C C . ASP A 1 226 ? -10.992 -4.484 10.984 1 98.62 226 ASP A C 1
ATOM 1664 O O . ASP A 1 226 ? -12.109 -4.973 10.812 1 98.62 226 ASP A O 1
ATOM 1668 N N . SER A 1 227 ? -10.75 -3.195 10.789 1 98.88 227 SER A N 1
ATOM 1669 C CA . SER A 1 227 ? -11.805 -2.236 10.477 1 98.88 227 SER A CA 1
ATOM 1670 C C . SER A 1 227 ? -11.852 -1.938 8.984 1 98.88 227 SER A C 1
ATOM 1672 O O . SER A 1 227 ? -12.68 -1.138 8.531 1 98.88 227 SER A O 1
ATOM 1674 N N . LEU A 1 228 ? -10.969 -2.564 8.242 1 98.88 228 LEU A N 1
ATOM 1675 C CA . LEU A 1 228 ? -10.875 -2.266 6.816 1 98.88 228 LEU A CA 1
ATOM 1676 C C . LEU A 1 228 ? -11.719 -3.232 6 1 98.88 228 LEU A C 1
ATOM 1678 O O . LEU A 1 228 ? -11.836 -4.41 6.348 1 98.88 228 LEU A O 1
ATOM 1682 N N . ASN A 1 229 ? -12.297 -2.723 4.918 1 98.44 229 ASN A N 1
ATOM 1683 C CA . ASN A 1 229 ? -12.992 -3.486 3.889 1 98.44 229 ASN A CA 1
ATOM 1684 C C . ASN A 1 229 ? -12.008 -4.141 2.92 1 98.44 229 ASN A C 1
ATOM 1686 O O . ASN A 1 229 ? -10.797 -3.945 3.033 1 98.44 229 ASN A O 1
ATOM 1690 N N . PHE A 1 230 ? -12.531 -5.07 2.008 1 97.69 230 PHE A N 1
ATOM 1691 C CA . PHE A 1 230 ? -11.711 -5.586 0.914 1 97.69 230 PHE A CA 1
ATOM 1692 C C . PHE A 1 230 ? -11.016 -4.445 0.18 1 97.69 230 PHE A C 1
ATOM 1694 O O . PHE A 1 230 ? -11.609 -3.393 -0.054 1 97.69 230 PHE A O 1
ATOM 1701 N N . ASP A 1 231 ? -9.742 -4.656 -0.121 1 98.06 231 ASP A N 1
ATOM 1702 C CA . ASP A 1 231 ? -8.906 -3.688 -0.829 1 98.06 231 ASP A CA 1
ATOM 1703 C C . ASP A 1 231 ? -8.688 -2.436 0.016 1 98.06 231 ASP A C 1
ATOM 1705 O O . ASP A 1 231 ? -8.422 -1.357 -0.52 1 98.06 231 ASP A O 1
ATOM 1709 N N . GLY A 1 232 ? -8.914 -2.562 1.365 1 98.81 232 GLY A N 1
ATOM 1710 C CA . GLY A 1 232 ? -8.758 -1.439 2.277 1 98.81 232 GLY A CA 1
ATOM 1711 C C . GLY A 1 232 ? -7.332 -0.931 2.363 1 98.81 232 GLY A C 1
ATOM 1712 O O . GLY A 1 232 ? -6.383 -1.706 2.232 1 98.81 232 GLY A O 1
ATOM 1713 N N . ARG A 1 233 ? -7.156 0.35 2.641 1 98.88 233 ARG A N 1
ATOM 1714 C CA . ARG A 1 233 ? -5.855 1 2.773 1 98.88 233 ARG A CA 1
ATOM 1715 C C . ARG A 1 233 ? -5.734 1.716 4.113 1 98.88 233 ARG A C 1
ATOM 1717 O O . ARG A 1 233 ? -6.594 2.525 4.469 1 98.88 233 ARG A O 1
ATOM 1724 N N . LEU A 1 234 ? -4.73 1.418 4.844 1 98.94 234 LEU A N 1
ATOM 1725 C CA . LEU A 1 234 ? -4.383 2.107 6.082 1 98.94 234 LEU A CA 1
ATOM 1726 C C . LEU A 1 234 ? -3.252 3.104 5.848 1 98.94 234 LEU A C 1
ATOM 1728 O O . LEU A 1 234 ? -2.139 2.713 5.492 1 98.94 234 LEU A O 1
ATOM 1732 N N . CYS A 1 235 ? -3.537 4.375 6.031 1 98.94 235 CYS A N 1
ATOM 1733 C CA . CYS A 1 235 ? -2.557 5.445 5.887 1 98.94 235 CYS A CA 1
ATOM 1734 C C . CYS A 1 235 ? -2.061 5.918 7.246 1 98.94 235 CYS A C 1
ATOM 1736 O O . CYS A 1 235 ? -2.805 6.543 8 1 98.94 235 CYS A O 1
ATOM 1738 N N . ILE A 1 236 ? -0.819 5.684 7.512 1 98.94 236 ILE A N 1
ATOM 1739 C CA . ILE A 1 236 ? -0.228 6.078 8.789 1 98.94 236 ILE A CA 1
ATOM 1740 C C . ILE A 1 236 ? 0.614 7.34 8.594 1 98.94 236 ILE A C 1
ATOM 1742 O O . ILE A 1 236 ? 1.545 7.355 7.789 1 98.94 236 ILE A O 1
ATOM 1746 N N . ILE A 1 237 ? 0.321 8.391 9.375 1 98.62 237 ILE A N 1
ATOM 1747 C CA . ILE A 1 237 ? 1.032 9.656 9.188 1 98.62 237 ILE A CA 1
ATOM 1748 C C . ILE A 1 237 ? 1.699 10.07 10.5 1 98.62 237 ILE A C 1
ATOM 1750 O O . ILE A 1 237 ? 2.383 11.094 10.555 1 98.62 237 ILE A O 1
ATOM 1754 N N . GLY A 1 238 ? 1.456 9.32 11.531 1 97.75 238 GLY A N 1
ATOM 1755 C CA . GLY A 1 238 ? 2.014 9.602 12.844 1 97.75 238 GLY A CA 1
ATOM 1756 C C . GLY A 1 238 ? 1.994 8.398 13.773 1 97.75 238 GLY A C 1
ATOM 1757 O O . GLY A 1 238 ? 1.326 7.406 13.484 1 97.75 238 GLY A O 1
ATOM 1758 N N . LEU A 1 239 ? 2.691 8.508 14.859 1 97.88 239 LEU A N 1
ATOM 1759 C CA . LEU A 1 239 ? 2.885 7.406 15.797 1 97.88 239 LEU A CA 1
ATOM 1760 C C . LEU A 1 239 ? 2.74 7.883 17.234 1 97.88 239 LEU A C 1
ATOM 1762 O O . LEU A 1 239 ? 3.596 7.598 18.078 1 97.88 239 LEU A O 1
ATOM 1766 N N . MET A 1 240 ? 1.656 8.602 17.469 1 95.62 240 MET A N 1
ATOM 1767 C CA . MET A 1 240 ? 1.444 9.227 18.781 1 95.62 240 MET A CA 1
ATOM 1768 C C . MET A 1 240 ? 1.381 8.18 19.875 1 95.62 240 MET A C 1
ATOM 1770 O O . MET A 1 240 ? 1.79 8.438 21.016 1 95.62 240 MET A O 1
ATOM 1774 N N . GLY A 1 241 ? 0.886 6.984 19.578 1 96.25 241 GLY A N 1
ATOM 1775 C CA . GLY A 1 241 ? 0.758 5.914 20.547 1 96.25 241 GLY A CA 1
ATOM 1776 C C . GLY A 1 241 ? 1.956 4.984 20.578 1 96.25 241 GLY A C 1
ATOM 1777 O O . GLY A 1 241 ? 1.976 4.008 21.328 1 96.25 241 GLY A O 1
ATOM 1778 N N . GLY A 1 242 ? 2.896 5.203 19.719 1 96.94 242 GLY A N 1
ATOM 1779 C CA . GLY A 1 242 ? 4.082 4.363 19.672 1 96.94 242 GLY A CA 1
ATOM 1780 C C . GLY A 1 242 ? 4.328 3.75 18.312 1 96.94 242 GLY A C 1
ATOM 1781 O O . GLY A 1 242 ? 3.422 3.691 17.469 1 96.94 242 GLY A O 1
ATOM 1782 N N . ALA A 1 243 ? 5.586 3.271 18.156 1 97.5 243 ALA A N 1
ATOM 1783 C CA . ALA A 1 243 ? 6.02 2.844 16.828 1 97.5 243 ALA A CA 1
ATOM 1784 C C . ALA A 1 243 ? 6.129 1.323 16.75 1 97.5 243 ALA A C 1
ATOM 1786 O O . ALA A 1 243 ? 6.129 0.75 15.656 1 97.5 243 ALA A O 1
ATOM 1787 N N . ASN A 1 244 ? 6.336 0.648 17.812 1 98.06 244 ASN A N 1
ATOM 1788 C CA . ASN A 1 244 ? 6.559 -0.793 17.828 1 98.06 244 ASN A CA 1
ATOM 1789 C C . ASN A 1 244 ? 5.254 -1.562 18 1 98.06 244 ASN A C 1
ATOM 1791 O O . ASN A 1 244 ? 4.605 -1.461 19.047 1 98.06 244 ASN A O 1
ATOM 1795 N N . ALA A 1 245 ? 4.898 -2.312 17 1 97.94 245 ALA A N 1
ATOM 1796 C CA . ALA A 1 245 ? 3.6 -2.98 17.016 1 97.94 245 ALA A CA 1
ATOM 1797 C C . ALA A 1 245 ? 3.734 -4.449 16.625 1 97.94 245 ALA A C 1
ATOM 1799 O O . ALA A 1 245 ? 4.758 -4.863 16.078 1 97.94 245 ALA A O 1
ATOM 1800 N N . GLU A 1 246 ? 2.768 -5.234 17 1 97.88 246 GLU A N 1
ATOM 1801 C CA . GLU A 1 246 ? 2.561 -6.578 16.469 1 97.88 246 GLU A CA 1
ATOM 1802 C C . GLU A 1 246 ? 1.516 -6.574 15.359 1 97.88 246 GLU A C 1
ATOM 1804 O O . GLU A 1 246 ? 0.552 -5.809 15.406 1 97.88 246 GLU A O 1
ATOM 1809 N N . ILE A 1 247 ? 1.755 -7.375 14.422 1 98.38 247 ILE A N 1
ATOM 1810 C CA . ILE A 1 247 ? 0.818 -7.453 13.305 1 98.38 247 ILE A CA 1
ATOM 1811 C C . ILE A 1 247 ? 0.573 -8.914 12.938 1 98.38 247 ILE A C 1
ATOM 1813 O O . ILE A 1 247 ? 1.509 -9.719 12.906 1 98.38 247 ILE A O 1
ATOM 1817 N N . LYS A 1 248 ? -0.664 -9.32 12.758 1 98.38 248 LYS A N 1
ATOM 1818 C CA . LYS A 1 248 ? -1.031 -10.586 12.141 1 98.38 248 LYS A CA 1
ATOM 1819 C C . LYS A 1 248 ? -1.115 -10.453 10.625 1 98.38 248 LYS A C 1
ATOM 1821 O O . LYS A 1 248 ? -2.156 -10.07 10.086 1 98.38 248 LYS A O 1
ATOM 1826 N N . LEU A 1 249 ? -0.084 -10.883 9.914 1 98.44 249 LEU A N 1
ATOM 1827 C CA . LEU A 1 249 ? 0.033 -10.688 8.469 1 98.44 249 LEU A CA 1
ATOM 1828 C C . LEU A 1 249 ? -1.078 -11.43 7.73 1 98.44 249 LEU A C 1
ATOM 1830 O O . LEU A 1 249 ? -1.452 -11.039 6.621 1 98.44 249 LEU A O 1
ATOM 1834 N N . SER A 1 250 ? -1.654 -12.438 8.336 1 97.69 250 SER A N 1
ATOM 1835 C CA . SER A 1 250 ? -2.713 -13.211 7.699 1 97.69 250 SER A CA 1
ATOM 1836 C C . SER A 1 250 ? -3.979 -12.383 7.52 1 97.69 250 SER A C 1
ATOM 1838 O O . SER A 1 250 ? -4.867 -12.758 6.754 1 97.69 250 SER A O 1
ATOM 1840 N N . SER A 1 251 ? -4.078 -11.219 8.227 1 96.88 251 SER A N 1
ATOM 1841 C CA . SER A 1 251 ? -5.242 -10.352 8.094 1 96.88 251 SER A CA 1
ATOM 1842 C C . SER A 1 251 ? -5.207 -9.57 6.785 1 96.88 251 SER A C 1
ATOM 1844 O O . SER A 1 251 ? -6.242 -9.102 6.305 1 96.88 251 SER A O 1
ATOM 1846 N N . LEU A 1 252 ? -4.035 -9.453 6.191 1 98.62 252 LEU A N 1
ATOM 1847 C CA . LEU A 1 252 ? -3.883 -8.625 5 1 98.62 252 LEU A CA 1
ATOM 1848 C C . LEU A 1 252 ? -4.348 -9.383 3.756 1 98.62 252 LEU A C 1
ATOM 1850 O O . LEU A 1 252 ? -4.988 -8.805 2.877 1 98.62 252 LEU A O 1
ATOM 1854 N N . LEU A 1 253 ? -4.082 -10.648 3.635 1 98.19 253 LEU A N 1
ATOM 1855 C CA . LEU A 1 253 ? -4.062 -11.398 2.385 1 98.19 253 LEU A CA 1
ATOM 1856 C C . LEU A 1 253 ? -5.473 -11.578 1.835 1 98.19 253 LEU A C 1
ATOM 1858 O O . LEU A 1 253 ? -5.754 -11.188 0.699 1 98.19 253 LEU A O 1
ATOM 1862 N N . PRO A 1 254 ? -6.434 -12.078 2.641 1 96.25 254 PRO A N 1
ATOM 1863 C CA . PRO A 1 254 ? -7.746 -12.359 2.055 1 96.25 254 PRO A CA 1
ATOM 1864 C C . PRO A 1 254 ? -8.461 -11.102 1.576 1 96.25 254 PRO A C 1
ATOM 1866 O O . PRO A 1 254 ? -9.203 -11.141 0.59 1 96.25 254 PRO A O 1
ATOM 1869 N N . LYS A 1 255 ? -8.234 -9.969 2.279 1 97.38 255 LYS A N 1
ATOM 1870 C CA . LYS A 1 255 ? -8.922 -8.727 1.951 1 97.38 255 LYS A CA 1
ATOM 1871 C C . LYS A 1 255 ? -8.078 -7.855 1.026 1 97.38 255 LYS A C 1
ATOM 1873 O O . LYS A 1 255 ? -8.523 -6.793 0.586 1 97.38 255 LYS A O 1
ATOM 1878 N N . ARG A 1 256 ? -6.867 -8.273 0.756 1 98.56 256 ARG A N 1
ATOM 1879 C CA . ARG A 1 256 ? -5.965 -7.492 -0.084 1 98.56 256 ARG A CA 1
ATOM 1880 C C . ARG A 1 256 ? -5.738 -6.102 0.499 1 98.56 256 ARG A C 1
ATOM 1882 O O . ARG A 1 256 ? -5.926 -5.098 -0.189 1 98.56 256 ARG A O 1
ATOM 1889 N N . LEU A 1 257 ? -5.262 -6.07 1.748 1 98.88 257 LEU A N 1
ATOM 1890 C CA . LEU A 1 257 ? -5.109 -4.812 2.469 1 98.88 257 LEU A CA 1
ATOM 1891 C C . LEU A 1 257 ? -3.742 -4.191 2.191 1 98.88 257 LEU A C 1
ATOM 1893 O O . LEU A 1 257 ? -2.791 -4.898 1.854 1 98.88 257 LEU A O 1
ATOM 1897 N N . THR A 1 258 ? -3.676 -2.887 2.279 1 98.88 258 THR A N 1
ATOM 1898 C CA . THR A 1 258 ? -2.463 -2.09 2.141 1 98.88 258 THR A CA 1
ATOM 1899 C C . THR A 1 258 ? -2.223 -1.246 3.389 1 98.88 258 THR A C 1
ATOM 1901 O O . THR A 1 258 ? -3.143 -0.601 3.895 1 98.88 258 THR A O 1
ATOM 1904 N N . VAL A 1 259 ? -1.055 -1.348 3.912 1 98.88 259 VAL A N 1
ATOM 1905 C CA . VAL A 1 259 ? -0.566 -0.459 4.961 1 98.88 259 VAL A CA 1
ATOM 1906 C C . VAL A 1 259 ? 0.501 0.473 4.391 1 98.88 259 VAL A C 1
ATOM 1908 O O . VAL A 1 259 ? 1.51 0.015 3.85 1 98.88 259 VAL A O 1
ATOM 1911 N N . LEU A 1 260 ? 0.278 1.746 4.449 1 98.69 260 LEU A N 1
ATOM 1912 C CA . LEU A 1 260 ? 1.281 2.689 3.965 1 98.69 260 LEU A CA 1
ATOM 1913 C C . LEU A 1 260 ? 1.605 3.73 5.031 1 98.69 260 LEU A C 1
ATOM 1915 O O . LEU A 1 260 ? 0.752 4.066 5.855 1 98.69 260 LEU A O 1
ATOM 1919 N N . GLY A 1 261 ? 2.805 4.133 5.117 1 98.69 261 GLY A N 1
ATOM 1920 C CA . GLY A 1 261 ? 3.281 5.199 5.984 1 98.69 261 GLY A CA 1
ATOM 1921 C C . GLY A 1 261 ? 3.986 6.312 5.23 1 98.69 261 GLY A C 1
ATOM 1922 O O . GLY A 1 261 ? 4.793 6.047 4.336 1 98.69 261 GLY A O 1
ATOM 1923 N N . ALA A 1 262 ? 3.65 7.57 5.625 1 98.31 262 ALA A N 1
ATOM 1924 C CA . ALA A 1 262 ? 4.297 8.672 4.91 1 98.31 262 ALA A CA 1
ATOM 1925 C C . ALA A 1 262 ? 4.449 9.891 5.805 1 98.31 262 ALA A C 1
ATOM 1927 O O . ALA A 1 262 ? 3.52 10.266 6.523 1 98.31 262 ALA A O 1
ATOM 1928 N N . ALA A 1 263 ? 5.602 10.438 5.746 1 97.62 263 ALA A N 1
ATOM 1929 C CA . ALA A 1 263 ? 5.855 11.75 6.328 1 97.62 263 ALA A CA 1
ATOM 1930 C C . ALA A 1 263 ? 6.035 12.805 5.238 1 97.62 263 ALA A C 1
ATOM 1932 O O . ALA A 1 263 ? 6.613 12.531 4.188 1 97.62 263 ALA A O 1
ATOM 1933 N N . LEU A 1 264 ? 5.566 13.938 5.504 1 98.38 264 LEU A N 1
ATOM 1934 C CA . LEU A 1 264 ? 5.648 15.047 4.555 1 98.38 264 LEU A CA 1
ATOM 1935 C C . LEU A 1 264 ? 6.973 15.789 4.691 1 98.38 264 LEU A C 1
ATOM 1937 O O . LEU A 1 264 ? 7.605 16.125 3.691 1 98.38 264 LEU A O 1
ATOM 1941 N N . ARG A 1 265 ? 7.469 15.977 5.875 1 98.12 265 ARG A N 1
ATOM 1942 C CA . ARG A 1 265 ? 8.586 16.859 6.184 1 98.12 265 ARG A CA 1
ATOM 1943 C C . ARG A 1 265 ? 9.859 16.391 5.496 1 98.12 265 ARG A C 1
ATOM 1945 O O . ARG A 1 265 ? 10.586 17.203 4.906 1 98.12 265 ARG A O 1
ATOM 1952 N N . PRO A 1 266 ? 10.141 15.117 5.488 1 96.56 266 PRO A N 1
ATOM 1953 C CA . PRO A 1 266 ? 11.438 14.695 4.945 1 96.56 266 PRO A CA 1
ATOM 1954 C C . PRO A 1 266 ? 11.43 14.602 3.422 1 96.56 266 PRO A C 1
ATOM 1956 O O . PRO A 1 266 ? 12.461 14.273 2.818 1 96.56 266 PRO A O 1
ATOM 1959 N N . ARG A 1 267 ? 10.32 14.836 2.781 1 97.75 267 ARG A N 1
ATOM 1960 C CA . ARG A 1 267 ? 10.281 14.789 1.324 1 97.75 267 ARG A CA 1
ATOM 1961 C C . ARG A 1 267 ? 11.242 15.797 0.715 1 97.75 267 ARG A C 1
ATOM 1963 O O . ARG A 1 267 ? 11.461 16.875 1.278 1 97.75 267 ARG A O 1
ATOM 1970 N N . SER A 1 268 ? 11.789 15.516 -0.44 1 97 268 SER A N 1
ATOM 1971 C CA . SER A 1 268 ? 12.641 16.453 -1.173 1 97 268 SER A CA 1
ATOM 1972 C C . SER A 1 268 ? 11.836 17.641 -1.673 1 97 268 SER A C 1
ATOM 1974 O O . SER A 1 268 ? 10.609 17.562 -1.808 1 97 268 SER A O 1
ATOM 1976 N N . PRO A 1 269 ? 12.539 18.734 -1.946 1 97.38 269 PRO A N 1
ATOM 1977 C CA . PRO A 1 269 ? 11.836 19.891 -2.512 1 97.38 269 PRO A CA 1
ATOM 1978 C C . PRO A 1 269 ? 11.086 19.547 -3.799 1 97.38 269 PRO A C 1
ATOM 1980 O O . PRO A 1 269 ? 9.977 20.047 -4.023 1 97.38 269 PRO A O 1
ATOM 1983 N N . GLU A 1 270 ? 11.68 18.672 -4.605 1 97.56 270 GLU A N 1
ATOM 1984 C CA . GLU A 1 270 ? 11.047 18.297 -5.859 1 97.56 270 GLU A CA 1
ATOM 1985 C C . GLU A 1 270 ? 9.75 17.516 -5.609 1 97.56 270 GLU A C 1
ATOM 1987 O O . GLU A 1 270 ? 8.742 17.75 -6.281 1 97.56 270 GLU A O 1
ATOM 1992 N N . ASN A 1 271 ? 9.82 16.609 -4.672 1 97.75 271 ASN A N 1
ATOM 1993 C CA . ASN A 1 271 ? 8.633 15.836 -4.332 1 97.75 271 ASN A CA 1
ATOM 1994 C C . ASN A 1 271 ? 7.555 16.719 -3.701 1 97.75 271 ASN A C 1
ATOM 1996 O O . ASN A 1 271 ? 6.375 16.562 -4.016 1 97.75 271 ASN A O 1
ATOM 2000 N N . LYS A 1 272 ? 7.953 17.641 -2.844 1 98.62 272 LYS A N 1
ATOM 2001 C CA . LYS A 1 272 ? 7.004 18.562 -2.242 1 98.62 272 LYS A CA 1
ATOM 2002 C C . LYS A 1 272 ? 6.34 19.438 -3.305 1 98.62 272 LYS A C 1
ATOM 2004 O O . LYS A 1 272 ? 5.152 19.75 -3.203 1 98.62 272 LYS A O 1
ATOM 2009 N N . ALA A 1 273 ? 7.129 19.828 -4.289 1 98.75 273 ALA A N 1
ATOM 2010 C CA . ALA A 1 273 ? 6.566 20.641 -5.359 1 98.75 273 ALA A CA 1
ATOM 2011 C C . ALA A 1 273 ? 5.453 19.906 -6.09 1 98.75 273 ALA A C 1
ATOM 2013 O O . ALA A 1 273 ? 4.453 20.516 -6.492 1 98.75 273 ALA A O 1
ATOM 2014 N N . VAL A 1 274 ? 5.594 18.594 -6.246 1 98.75 274 VAL A N 1
ATOM 2015 C CA . VAL A 1 274 ? 4.555 17.766 -6.867 1 98.75 274 VAL A CA 1
ATOM 2016 C C . VAL A 1 274 ? 3.295 17.797 -6 1 98.75 274 VAL A C 1
ATOM 2018 O O . VAL A 1 274 ? 2.191 18.016 -6.504 1 98.75 274 VAL A O 1
ATOM 2021 N N . VAL A 1 275 ? 3.482 17.594 -4.715 1 98.81 275 VAL A N 1
ATOM 2022 C CA . VAL A 1 275 ? 2.359 17.578 -3.781 1 98.81 275 VAL A CA 1
ATOM 2023 C C . VAL A 1 275 ? 1.655 18.938 -3.809 1 98.81 275 VAL A C 1
ATOM 2025 O O . VAL A 1 275 ? 0.426 19 -3.875 1 98.81 275 VAL A O 1
ATOM 2028 N N . VAL A 1 276 ? 2.428 20.016 -3.795 1 98.88 276 VAL A N 1
ATOM 2029 C CA . VAL A 1 276 ? 1.886 21.359 -3.77 1 98.88 276 VAL A CA 1
ATOM 2030 C C . VAL A 1 276 ? 1.078 21.625 -5.039 1 98.88 276 VAL A C 1
ATOM 2032 O O . VAL A 1 276 ? -0.016 22.188 -4.98 1 98.88 276 VAL A O 1
ATOM 2035 N N . ARG A 1 277 ? 1.564 21.188 -6.172 1 98.81 277 ARG A N 1
ATOM 2036 C CA . ARG A 1 277 ? 0.84 21.359 -7.426 1 98.81 277 ARG A CA 1
ATOM 2037 C C . ARG A 1 277 ? -0.482 20.609 -7.402 1 98.81 277 ARG A C 1
ATOM 2039 O O . ARG A 1 277 ? -1.506 21.109 -7.863 1 98.81 277 ARG A O 1
ATOM 2046 N N . GLU A 1 278 ? -0.441 19.406 -6.867 1 98.88 278 GLU A N 1
ATOM 2047 C CA . GLU A 1 278 ? -1.658 18.609 -6.762 1 98.88 278 GLU A CA 1
ATOM 2048 C C . GLU A 1 278 ? -2.674 19.266 -5.832 1 98.88 278 GLU A C 1
ATOM 2050 O O . GLU A 1 278 ? -3.867 19.312 -6.141 1 98.88 278 GLU A O 1
ATOM 2055 N N . VAL A 1 279 ? -2.197 19.781 -4.758 1 98.94 279 VAL A N 1
ATOM 2056 C CA . VAL A 1 279 ? -3.068 20.422 -3.779 1 98.94 279 VAL A CA 1
ATOM 2057 C C . VAL A 1 279 ? -3.664 21.703 -4.371 1 98.94 279 VAL A C 1
ATOM 2059 O O . VAL A 1 279 ? -4.871 21.938 -4.258 1 98.94 279 VAL A O 1
ATOM 2062 N N . GLU A 1 280 ? -2.82 22.484 -4.945 1 98.81 280 GLU A N 1
ATOM 2063 C CA . GLU A 1 280 ? -3.312 23.719 -5.555 1 98.81 280 GLU A CA 1
ATOM 2064 C C . GLU A 1 280 ? -4.398 23.438 -6.59 1 98.81 280 GLU A C 1
ATOM 2066 O O . GLU A 1 280 ? -5.418 24.125 -6.637 1 98.81 280 GLU A O 1
ATOM 2071 N N . LYS A 1 281 ? -4.207 22.375 -7.367 1 98.69 281 LYS A N 1
ATOM 2072 C CA . LYS A 1 281 ? -5.117 22.031 -8.453 1 98.69 281 LYS A CA 1
ATOM 2073 C C . LYS A 1 281 ? -6.422 21.453 -7.914 1 98.69 281 LYS A C 1
ATOM 2075 O O . LYS A 1 281 ? -7.504 21.781 -8.406 1 98.69 281 LYS A O 1
ATOM 2080 N N . ASN A 1 282 ? -6.344 20.688 -6.852 1 98.56 282 ASN A N 1
ATOM 2081 C CA . ASN A 1 282 ? -7.488 19.844 -6.504 1 98.56 282 ASN A CA 1
ATOM 2082 C C . ASN A 1 282 ? -8.164 20.312 -5.219 1 98.56 282 ASN A C 1
ATOM 2084 O O . ASN A 1 282 ? -9.344 20.031 -4.992 1 98.56 282 ASN A O 1
ATOM 2088 N N . VAL A 1 283 ? -7.441 21.031 -4.371 1 98.81 283 VAL A N 1
ATOM 2089 C CA . VAL A 1 283 ? -7.949 21.375 -3.051 1 98.81 283 VAL A CA 1
ATOM 2090 C C . VAL A 1 283 ? -8.305 22.875 -3.014 1 98.81 283 VAL A C 1
ATOM 2092 O O . VAL A 1 283 ? -9.32 23.25 -2.441 1 98.81 283 VAL A O 1
ATOM 2095 N N . TRP A 1 284 ? -7.5 23.734 -3.566 1 98.81 284 TRP A N 1
ATOM 2096 C CA . TRP A 1 284 ? -7.637 25.188 -3.48 1 98.81 284 TRP A CA 1
ATOM 2097 C C . TRP A 1 284 ? -9 25.641 -3.998 1 98.81 284 TRP A C 1
ATOM 2099 O O . TRP A 1 284 ? -9.656 26.484 -3.393 1 98.81 284 TRP A O 1
ATOM 2109 N N . PRO A 1 285 ? -9.539 25.016 -5.133 1 98.75 285 PRO A N 1
ATOM 2110 C CA . PRO A 1 285 ? -10.875 25.406 -5.59 1 98.75 285 PRO A CA 1
ATOM 2111 C C . PRO A 1 285 ? -11.953 25.156 -4.543 1 98.75 285 PRO A C 1
ATOM 2113 O O . PRO A 1 285 ? -12.898 25.938 -4.418 1 98.75 285 PRO A O 1
ATOM 2116 N N . ALA A 1 286 ? -11.812 24.078 -3.787 1 98.75 286 ALA A N 1
ATOM 2117 C CA . ALA A 1 286 ? -12.781 23.766 -2.732 1 98.75 286 ALA A CA 1
ATOM 2118 C C . ALA A 1 286 ? -12.719 24.797 -1.615 1 98.75 286 ALA A C 1
ATOM 2120 O O . ALA A 1 286 ? -13.75 25.172 -1.041 1 98.75 286 ALA A O 1
ATOM 2121 N N . ILE A 1 287 ? -11.516 25.25 -1.31 1 98.81 287 ILE A N 1
ATOM 2122 C CA . ILE A 1 287 ? -11.336 26.281 -0.299 1 98.81 287 ILE A CA 1
ATOM 2123 C C . ILE A 1 287 ? -11.945 27.594 -0.79 1 98.81 287 ILE A C 1
ATOM 2125 O O . ILE A 1 287 ? -12.695 28.25 -0.062 1 98.81 287 ILE A O 1
ATOM 2129 N N . GLU A 1 288 ? -11.68 27.938 -2.006 1 98.69 288 GLU A N 1
ATOM 2130 C CA . GLU A 1 288 ? -12.164 29.188 -2.586 1 98.69 288 GLU A CA 1
ATOM 2131 C C . GLU A 1 288 ? -13.688 29.188 -2.703 1 98.69 288 GLU A C 1
ATOM 2133 O O . GLU A 1 288 ? -14.32 30.25 -2.586 1 98.69 288 GLU A O 1
ATOM 2138 N N . ALA A 1 289 ? -14.258 28.016 -2.85 1 98.38 289 ALA A N 1
ATOM 2139 C CA . ALA A 1 289 ? -15.711 27.875 -2.959 1 98.38 289 ALA A CA 1
ATOM 2140 C C . ALA A 1 289 ? -16.359 27.828 -1.58 1 98.38 289 ALA A C 1
ATOM 2142 O O . ALA A 1 289 ? -17.594 27.766 -1.469 1 98.38 289 ALA A O 1
ATOM 2143 N N . GLY A 1 290 ? -15.578 27.812 -0.547 1 98.19 290 GLY A N 1
ATOM 2144 C CA . GLY A 1 290 ? -16.094 27.828 0.812 1 98.19 290 GLY A CA 1
ATOM 2145 C C . GLY A 1 290 ? -16.5 26.453 1.305 1 98.19 290 GLY A C 1
ATOM 2146 O O . GLY A 1 290 ? -17.141 26.328 2.352 1 98.19 290 GLY A O 1
ATOM 2147 N N . LYS A 1 291 ? -16.141 25.438 0.58 1 98.44 291 LYS A N 1
ATOM 2148 C CA . LYS A 1 291 ? -16.484 24.078 0.948 1 98.44 291 LYS A CA 1
ATOM 2149 C C . LYS A 1 291 ? -15.523 23.516 1.99 1 98.44 291 LYS A C 1
ATOM 2151 O O . LYS A 1 291 ? -15.859 22.594 2.729 1 98.44 291 LYS A O 1
ATOM 2156 N N . VAL A 1 292 ? -14.328 24.062 2.01 1 98.75 292 VAL A N 1
ATOM 2157 C CA . VAL A 1 292 ? -13.328 23.766 3.025 1 98.75 292 VAL A CA 1
ATOM 2158 C C . VAL A 1 292 ? -12.875 25.062 3.693 1 98.75 292 VAL A C 1
ATOM 2160 O O . VAL A 1 292 ? -12.414 25.984 3.02 1 98.75 292 VAL A O 1
ATOM 2163 N N . LYS A 1 293 ? -12.984 25.094 4.945 1 98.56 293 LYS A N 1
ATOM 2164 C CA . LYS A 1 293 ? -12.648 26.297 5.703 1 98.56 293 LYS A CA 1
ATOM 2165 C C . LYS A 1 293 ? -11.547 26.031 6.723 1 98.56 293 LYS A C 1
ATOM 2167 O O . LYS A 1 293 ? -11.414 24.906 7.211 1 98.56 293 LYS A O 1
ATOM 2172 N N . PRO A 1 294 ? -10.781 27.016 6.977 1 98.5 294 PRO A N 1
ATOM 2173 C CA . PRO A 1 294 ? -9.852 26.828 8.086 1 98.5 294 PRO A CA 1
ATOM 2174 C C . PRO A 1 294 ? -10.555 26.703 9.438 1 98.5 294 PRO A C 1
ATOM 2176 O O . PRO A 1 294 ? -11.562 27.375 9.68 1 98.5 294 PRO A O 1
ATOM 2179 N N . VAL A 1 295 ? -10.188 25.812 10.258 1 98.69 295 VAL A N 1
ATOM 2180 C CA . VAL A 1 295 ? -10.688 25.641 11.617 1 98.69 295 VAL A CA 1
ATOM 2181 C C . VAL A 1 295 ? -9.609 26.047 12.617 1 98.69 295 VAL A C 1
ATOM 2183 O O . VAL A 1 295 ? -8.68 25.297 12.883 1 98.69 295 VAL A O 1
ATOM 2186 N N . ILE A 1 296 ? -9.766 27.234 13.133 1 98.69 296 ILE A N 1
ATOM 2187 C CA . ILE A 1 296 ? -8.734 27.828 13.984 1 98.69 296 ILE A CA 1
ATOM 2188 C C . ILE A 1 296 ? -9.258 27.938 15.414 1 98.69 296 ILE A C 1
ATOM 2190 O O . ILE A 1 296 ? -10.312 28.531 15.648 1 98.69 296 ILE A O 1
ATOM 2194 N N . TYR A 1 297 ? -8.516 27.375 16.312 1 98.56 297 TYR A N 1
ATOM 2195 C CA . TYR A 1 297 ? -8.891 27.391 17.719 1 98.56 297 TYR A CA 1
ATOM 2196 C C . TYR A 1 297 ? -8.492 28.719 18.359 1 98.56 297 TYR A C 1
ATOM 2198 O O . TYR A 1 297 ? -9.281 29.312 19.109 1 98.56 297 TYR A O 1
ATOM 2206 N N . LYS A 1 298 ? -7.227 29.141 18.062 1 98.12 298 LYS A N 1
ATOM 2207 C CA . LYS A 1 298 ? -6.68 30.312 18.75 1 98.12 298 LYS A CA 1
ATOM 2208 C C . LYS A 1 298 ? -5.535 30.938 17.953 1 98.12 298 LYS A C 1
ATOM 2210 O O . LYS A 1 298 ? -4.816 30.234 17.25 1 98.12 298 LYS A O 1
ATOM 2215 N N . TYR A 1 299 ? -5.469 32.281 18.078 1 98.62 299 TYR A N 1
ATOM 2216 C CA . TYR A 1 299 ? -4.309 33.031 17.625 1 98.62 299 TYR A CA 1
ATOM 2217 C C . TYR A 1 299 ? -3.455 33.5 18.797 1 98.62 299 TYR A C 1
ATOM 2219 O O . TYR A 1 299 ? -3.98 34 19.797 1 98.62 299 TYR A O 1
ATOM 2227 N N . LEU A 1 300 ? -2.17 33.312 18.734 1 98.81 300 LEU A N 1
ATOM 2228 C CA . LEU A 1 300 ? -1.213 33.781 19.734 1 98.81 300 LEU A CA 1
ATOM 2229 C C . LEU A 1 300 ? -0.068 34.531 19.062 1 98.81 300 LEU A C 1
ATOM 2231 O O . LEU A 1 300 ? 0.302 34.25 17.922 1 98.81 300 LEU A O 1
ATOM 2235 N N . PRO A 1 301 ? 0.488 35.531 19.797 1 98.56 301 PRO A N 1
ATOM 2236 C CA . PRO A 1 301 ? 1.733 36.094 19.266 1 98.56 301 PRO A CA 1
ATOM 2237 C C . PRO A 1 301 ? 2.877 35.062 19.25 1 98.56 301 PRO A C 1
ATOM 2239 O O . PRO A 1 301 ? 2.912 34.156 20.078 1 98.56 301 PRO A O 1
ATOM 2242 N N . LEU A 1 302 ? 3.764 35.25 18.328 1 98.5 302 LEU A N 1
ATOM 2243 C CA . LEU A 1 302 ? 4.922 34.375 18.203 1 98.5 302 LEU A CA 1
ATOM 2244 C C . LEU A 1 302 ? 5.637 34.219 19.547 1 98.5 302 LEU A C 1
ATOM 2246 O O . LEU A 1 302 ? 6.117 33.156 19.875 1 98.5 302 LEU A O 1
ATOM 2250 N N . SER A 1 303 ? 5.656 35.281 20.344 1 98.12 303 SER A N 1
ATOM 2251 C CA . SER A 1 303 ? 6.344 35.281 21.625 1 98.12 303 SER A CA 1
ATOM 2252 C C . SER A 1 303 ? 5.68 34.344 22.609 1 98.12 303 SER A C 1
ATOM 2254 O O . SER A 1 303 ? 6.25 34 23.656 1 98.12 303 SER A O 1
ATOM 2256 N N . GLN A 1 304 ? 4.504 33.875 22.312 1 98.5 304 GLN A N 1
ATOM 2257 C CA . GLN A 1 304 ? 3.779 32.969 23.188 1 98.5 304 GLN A CA 1
ATOM 2258 C C . GLN A 1 304 ? 3.756 31.562 22.609 1 98.5 304 GLN A C 1
ATOM 2260 O O . GLN A 1 304 ? 2.773 30.828 22.766 1 98.5 304 GLN A O 1
ATOM 2265 N N . ALA A 1 305 ? 4.77 31.25 21.859 1 98.69 305 ALA A N 1
ATOM 2266 C CA . ALA A 1 305 ? 4.891 29.906 21.281 1 98.69 305 ALA A CA 1
ATOM 2267 C C . ALA A 1 305 ? 4.816 28.844 22.375 1 98.69 305 ALA A C 1
ATOM 2269 O O . ALA A 1 305 ? 4.227 27.781 22.172 1 98.69 305 ALA A O 1
ATOM 2270 N N . ALA A 1 306 ? 5.379 29.078 23.531 1 98.5 306 ALA A N 1
ATOM 2271 C CA . ALA A 1 306 ? 5.348 28.125 24.641 1 98.5 306 ALA A CA 1
ATOM 2272 C C . ALA A 1 306 ? 3.914 27.844 25.078 1 98.5 306 ALA A C 1
ATOM 2274 O O . ALA A 1 306 ? 3.549 26.688 25.312 1 98.5 306 ALA A O 1
ATOM 2275 N N . GLU A 1 307 ? 3.176 28.875 25.203 1 98.19 307 GLU A N 1
ATOM 2276 C CA . GLU A 1 307 ? 1.764 28.703 25.547 1 98.19 307 GLU A CA 1
ATOM 2277 C C . GLU A 1 307 ? 1.04 27.875 24.484 1 98.19 307 GLU A C 1
ATOM 2279 O O . GLU A 1 307 ? 0.216 27.016 24.812 1 98.19 307 GLU A O 1
ATOM 2284 N N . GLY A 1 308 ? 1.311 28.156 23.234 1 98.56 308 GLY A N 1
ATOM 2285 C CA . GLY A 1 308 ? 0.728 27.391 22.156 1 98.56 308 GLY A CA 1
ATOM 2286 C C . GLY A 1 308 ? 1.036 25.906 22.266 1 98.56 308 GLY A C 1
ATOM 2287 O O . GLY A 1 308 ? 0.148 25.062 22.078 1 98.56 308 GLY A O 1
ATOM 2288 N N . HIS A 1 309 ? 2.283 25.594 22.531 1 98.62 309 HIS A N 1
ATOM 2289 C CA . HIS A 1 309 ? 2.684 24.188 22.672 1 98.62 309 HIS A CA 1
ATOM 2290 C C . HIS A 1 309 ? 1.96 23.531 23.844 1 98.62 309 HIS A C 1
ATOM 2292 O O . HIS A 1 309 ? 1.504 22.391 23.719 1 98.62 309 HIS A O 1
ATOM 2298 N N . SER A 1 310 ? 1.859 24.234 24.953 1 98.38 310 SER A N 1
ATOM 2299 C CA . SER A 1 310 ? 1.137 23.703 26.109 1 98.38 310 SER A CA 1
ATOM 2300 C C . SER A 1 310 ? -0.325 23.438 25.781 1 98.38 310 SER A C 1
ATOM 2302 O O . SER A 1 310 ? -0.877 22.406 26.156 1 98.38 310 SER A O 1
ATOM 2304 N N . LEU A 1 311 ? -0.865 24.344 25.109 1 97.62 311 LEU A N 1
ATOM 2305 C CA . LEU A 1 311 ? -2.256 24.203 24.688 1 97.62 311 LEU A CA 1
ATOM 2306 C C . LEU A 1 311 ? -2.428 22.984 23.797 1 97.62 311 LEU A C 1
ATOM 2308 O O . LEU A 1 311 ? -3.344 22.172 24 1 97.62 311 LEU A O 1
ATOM 2312 N N . MET A 1 312 ? -1.602 22.781 22.812 1 97.31 312 MET A N 1
ATOM 2313 C CA . MET A 1 312 ? -1.663 21.625 21.906 1 97.31 312 MET A CA 1
ATOM 2314 C C . MET A 1 312 ? -1.511 20.328 22.688 1 97.31 312 MET A C 1
ATOM 2316 O O . MET A 1 312 ? -2.264 19.375 22.469 1 97.31 312 MET A O 1
ATOM 2320 N N . GLU A 1 313 ? -0.587 20.281 23.609 1 96.62 313 GLU A N 1
ATOM 2321 C CA . GLU A 1 313 ? -0.275 19.062 24.344 1 96.62 313 GLU A CA 1
ATOM 2322 C C . GLU A 1 313 ? -1.391 18.719 25.328 1 96.62 313 GLU A C 1
ATOM 2324 O O . GLU A 1 313 ? -1.5 17.562 25.766 1 96.62 313 GLU A O 1
ATOM 2329 N N . SER A 1 314 ? -2.211 19.766 25.688 1 94.75 314 SER A N 1
ATOM 2330 C CA . SER A 1 314 ? -3.359 19.484 26.547 1 94.75 314 SER A CA 1
ATOM 2331 C C . SER A 1 314 ? -4.445 18.734 25.797 1 94.75 314 SER A C 1
ATOM 2333 O O . SER A 1 314 ? -5.344 18.141 26.406 1 94.75 314 SER A O 1
ATOM 2335 N N . SER A 1 315 ? -4.488 18.781 24.469 1 92.44 315 SER A N 1
ATOM 2336 C CA . SER A 1 315 ? -5.441 18.156 23.562 1 92.44 315 SER A CA 1
ATOM 2337 C C . SER A 1 315 ? -6.852 18.688 23.781 1 92.44 315 SER A C 1
ATOM 2339 O O . SER A 1 315 ? -7.832 17.984 23.516 1 92.44 315 SER A O 1
ATOM 2341 N N . ASN A 1 316 ? -6.965 19.891 24.281 1 92.88 316 ASN A N 1
ATOM 2342 C CA . ASN A 1 316 ? -8.273 20.453 24.547 1 92.88 316 ASN A CA 1
ATOM 2343 C C . ASN A 1 316 ? -8.711 21.406 23.422 1 92.88 316 ASN A C 1
ATOM 2345 O O . ASN A 1 316 ? -9.75 22.062 23.531 1 92.88 316 ASN A O 1
ATOM 2349 N N . HIS A 1 317 ? -8.086 21.453 22.422 1 96.25 317 HIS A N 1
ATOM 2350 C CA . HIS A 1 317 ? -8.391 22.375 21.344 1 96.25 317 HIS A CA 1
ATOM 2351 C C . HIS A 1 317 ? -9.031 21.656 20.156 1 96.25 317 HIS A C 1
ATOM 2353 O O . HIS A 1 317 ? -8.914 20.438 20.047 1 96.25 317 HIS A O 1
ATOM 2359 N N . ILE A 1 318 ? -9.766 22.375 19.328 1 98.31 318 ILE A N 1
ATOM 2360 C CA . ILE A 1 318 ? -10.328 21.906 18.062 1 98.31 318 ILE A CA 1
ATOM 2361 C C . ILE A 1 318 ? -9.727 22.703 16.906 1 98.31 318 ILE A C 1
ATOM 2363 O O . ILE A 1 318 ? -9.859 23.922 16.844 1 98.31 318 ILE A O 1
ATOM 2367 N N . GLY A 1 319 ? -9.055 21.984 16.016 1 98.38 319 GLY A N 1
ATOM 2368 C CA . GLY A 1 319 ? -8.461 22.625 14.859 1 98.38 319 GLY A CA 1
ATOM 2369 C C . GLY A 1 319 ? -7.062 23.172 15.125 1 98.38 319 GLY A C 1
ATOM 2370 O O . GLY A 1 319 ? -6.301 22.578 15.891 1 98.38 319 GLY A O 1
ATOM 2371 N N . LYS A 1 320 ? -6.68 24.188 14.5 1 98.75 320 LYS A N 1
ATOM 2372 C CA . LYS A 1 320 ? -5.316 24.703 14.453 1 98.75 320 LYS A CA 1
ATOM 2373 C C . LYS A 1 320 ? -5.105 25.797 15.492 1 98.75 320 LYS A C 1
ATOM 2375 O O . LYS A 1 320 ? -6.043 26.531 15.828 1 98.75 320 LYS A O 1
ATOM 2380 N N . ILE A 1 321 ? -3.91 25.875 15.977 1 98.81 321 ILE A N 1
ATOM 2381 C CA . ILE A 1 321 ? -3.414 27.016 16.75 1 98.81 321 ILE A CA 1
ATOM 2382 C C . ILE A 1 321 ? -2.396 27.797 15.914 1 98.81 321 ILE A C 1
ATOM 2384 O O . ILE A 1 321 ? -1.428 27.219 15.406 1 98.81 321 ILE A O 1
ATOM 2388 N N . LEU A 1 322 ? -2.641 29.094 15.727 1 98.88 322 LEU A N 1
ATOM 2389 C CA . LEU A 1 322 ? -1.764 29.891 14.891 1 98.88 322 LEU A CA 1
ATOM 2390 C C . LEU A 1 322 ? -0.921 30.844 15.742 1 98.88 322 LEU A C 1
ATOM 2392 O O . LEU A 1 322 ? -1.341 31.25 16.828 1 98.88 322 LEU A O 1
ATOM 2396 N N . LEU A 1 323 ? 0.25 31.109 15.266 1 98.88 323 LEU A N 1
ATOM 2397 C CA . LEU A 1 323 ? 1.134 32.125 15.812 1 98.88 323 LEU A CA 1
ATOM 2398 C C . LEU A 1 323 ? 1.286 33.281 14.844 1 98.88 323 LEU A C 1
ATOM 2400 O O . LEU A 1 323 ? 1.451 33.094 13.641 1 98.88 323 LEU A O 1
ATOM 2404 N N . GLU A 1 324 ? 1.236 34.438 15.359 1 98.31 324 GLU A N 1
ATOM 2405 C CA . GLU A 1 324 ? 1.401 35.656 14.555 1 98.31 324 GLU A CA 1
ATOM 2406 C C . GLU A 1 324 ? 2.717 36.344 14.875 1 98.31 324 GLU A C 1
ATOM 2408 O O . GLU A 1 324 ? 3.1 36.469 16.047 1 98.31 324 GLU A O 1
ATOM 2413 N N . THR A 1 325 ? 3.381 36.812 13.859 1 95.38 325 THR A N 1
ATOM 2414 C CA . THR A 1 325 ? 4.633 37.531 14.062 1 95.38 325 THR A CA 1
ATOM 2415 C C . THR A 1 325 ? 4.375 39.031 14.281 1 95.38 325 THR A C 1
ATOM 2417 O O . THR A 1 325 ? 3.359 39.562 13.828 1 95.38 325 THR A O 1
ATOM 2420 N N . MET B 1 1 ? -16.281 -39.312 -12.375 1 97.31 1 MET B N 1
ATOM 2421 C CA . MET B 1 1 ? -14.93 -38.906 -12.781 1 97.31 1 MET B CA 1
ATOM 2422 C C . MET B 1 1 ? -13.922 -39.25 -11.688 1 97.31 1 MET B C 1
ATOM 2424 O O . MET B 1 1 ? -14.297 -39.5 -10.539 1 97.31 1 MET B O 1
ATOM 2428 N N . LYS B 1 2 ? -12.703 -39.312 -12.078 1 98.31 2 LYS B N 1
ATOM 2429 C CA . LYS B 1 2 ? -11.648 -39.5 -11.078 1 98.31 2 LYS B CA 1
ATOM 2430 C C . LYS B 1 2 ? -11.18 -38.156 -10.516 1 98.31 2 LYS B C 1
ATOM 2432 O O . LYS B 1 2 ? -11.078 -37.156 -11.25 1 98.31 2 LYS B O 1
ATOM 2437 N N . ALA B 1 3 ? -10.914 -38.125 -9.219 1 98.62 3 ALA B N 1
ATOM 2438 C CA . ALA B 1 3 ? -10.359 -36.938 -8.547 1 98.62 3 ALA B CA 1
ATOM 2439 C C . ALA B 1 3 ? -9.523 -37.344 -7.332 1 98.62 3 ALA B C 1
ATOM 2441 O O . ALA B 1 3 ? -9.68 -38.469 -6.805 1 98.62 3 ALA B O 1
ATOM 2442 N N . ILE B 1 4 ? -8.578 -36.562 -6.957 1 98.75 4 ILE B N 1
ATOM 2443 C CA . ILE B 1 4 ? -7.832 -36.781 -5.719 1 98.75 4 ILE B CA 1
ATOM 2444 C C . ILE B 1 4 ? -8.664 -36.312 -4.531 1 98.75 4 ILE B C 1
ATOM 2446 O O . ILE B 1 4 ? -9.062 -35.125 -4.477 1 98.75 4 ILE B O 1
ATOM 2450 N N . VAL B 1 5 ? -8.922 -37.094 -3.627 1 98.12 5 VAL B N 1
ATOM 2451 C CA . VAL B 1 5 ? -9.711 -36.812 -2.43 1 98.12 5 VAL B CA 1
ATOM 2452 C C . VAL B 1 5 ? -8.812 -36.875 -1.195 1 98.12 5 VAL B C 1
ATOM 2454 O O . VAL B 1 5 ? -7.91 -37.719 -1.123 1 98.12 5 VAL B O 1
ATOM 2457 N N . ILE B 1 6 ? -8.992 -35.906 -0.292 1 97.44 6 ILE B N 1
ATOM 2458 C CA . ILE B 1 6 ? -8.312 -35.906 0.997 1 97.44 6 ILE B CA 1
ATOM 2459 C C . ILE B 1 6 ? -9.133 -36.688 2.018 1 97.44 6 ILE B C 1
ATOM 2461 O O . ILE B 1 6 ? -10.242 -36.312 2.367 1 97.44 6 ILE B O 1
ATOM 2465 N N . SER B 1 7 ? -8.664 -37.75 2.51 1 92.25 7 SER B N 1
ATOM 2466 C CA . SER B 1 7 ? -9.398 -38.562 3.469 1 92.25 7 SER B CA 1
ATOM 2467 C C . SER B 1 7 ? -9.484 -37.875 4.828 1 92.25 7 SER B C 1
ATOM 2469 O O . SER B 1 7 ? -10.555 -37.844 5.441 1 92.25 7 SER B O 1
ATOM 2471 N N . GLU B 1 8 ? -8.492 -37.375 5.309 1 95.5 8 GLU B N 1
ATOM 2472 C CA . GLU B 1 8 ? -8.328 -36.531 6.492 1 95.5 8 GLU B CA 1
ATOM 2473 C C . GLU B 1 8 ? -7.074 -35.656 6.395 1 95.5 8 GLU B C 1
ATOM 2475 O O . GLU B 1 8 ? -6.113 -36.031 5.719 1 95.5 8 GLU B O 1
ATOM 2480 N N . PRO B 1 9 ? -7.188 -34.562 7.004 1 97 9 PRO B N 1
ATOM 2481 C CA . PRO B 1 9 ? -5.977 -33.75 6.945 1 97 9 PRO B CA 1
ATOM 2482 C C . PRO B 1 9 ? -4.727 -34.5 7.391 1 97 9 PRO B C 1
ATOM 2484 O O . PRO B 1 9 ? -4.777 -35.25 8.352 1 97 9 PRO B O 1
ATOM 2487 N N . GLY B 1 10 ? -3.607 -34.344 6.629 1 97.25 10 GLY B N 1
ATOM 2488 C CA . GLY B 1 10 ? -2.408 -35.062 7.016 1 97.25 10 GLY B CA 1
ATOM 2489 C C . GLY B 1 10 ? -1.304 -35 5.977 1 97.25 10 GLY B C 1
ATOM 2490 O O . GLY B 1 10 ? -1.25 -34.062 5.191 1 97.25 10 GLY B O 1
ATOM 2491 N N . LYS B 1 11 ? -0.391 -36 6.074 1 97 11 LYS B N 1
ATOM 2492 C CA . LYS B 1 11 ? 0.756 -36.125 5.176 1 97 11 LYS B CA 1
ATOM 2493 C C . LYS B 1 11 ? 0.317 -36.5 3.768 1 97 11 LYS B C 1
ATOM 2495 O O . LYS B 1 11 ? -0.861 -36.781 3.535 1 97 11 LYS B O 1
ATOM 2500 N N . PRO B 1 12 ? 1.139 -36.438 2.812 1 98.12 12 PRO B N 1
ATOM 2501 C CA . PRO B 1 12 ? 0.769 -36.656 1.411 1 98.12 12 PRO B CA 1
ATOM 2502 C C . PRO B 1 12 ? 0.018 -37.938 1.188 1 98.12 12 PRO B C 1
ATOM 2504 O O . PRO B 1 12 ? -0.825 -38.031 0.292 1 98.12 12 PRO B O 1
ATOM 2507 N N . GLU B 1 13 ? 0.231 -38.906 1.981 1 96.75 13 GLU B N 1
ATOM 2508 C CA . GLU B 1 13 ? -0.334 -40.219 1.807 1 96.75 13 GLU B CA 1
ATOM 2509 C C . GLU B 1 13 ? -1.856 -40.188 1.908 1 96.75 13 GLU B C 1
ATOM 2511 O O . GLU B 1 13 ? -2.529 -41.156 1.486 1 96.75 13 GLU B O 1
ATOM 2516 N N . VAL B 1 14 ? -2.404 -39.156 2.455 1 97.75 14 VAL B N 1
ATOM 2517 C CA . VAL B 1 14 ? -3.85 -39.094 2.641 1 97.75 14 VAL B CA 1
ATOM 2518 C C . VAL B 1 14 ? -4.527 -38.812 1.299 1 97.75 14 VAL B C 1
ATOM 2520 O O . VAL B 1 14 ? -5.75 -38.938 1.182 1 97.75 14 VAL B O 1
ATOM 2523 N N . LEU B 1 15 ? -3.752 -38.406 0.287 1 98.44 15 LEU B N 1
ATOM 2524 C CA . LEU B 1 15 ? -4.289 -38.156 -1.043 1 98.44 15 LEU B CA 1
ATOM 2525 C C . LEU B 1 15 ? -4.621 -39.469 -1.762 1 98.44 15 LEU B C 1
ATOM 2527 O O . LEU B 1 15 ? -3.746 -40.312 -1.958 1 98.44 15 LEU B O 1
ATOM 2531 N N . GLN B 1 16 ? -5.883 -39.562 -2.17 1 97.62 16 GLN B N 1
ATOM 2532 C CA . GLN B 1 16 ? -6.328 -40.812 -2.818 1 97.62 16 GLN B CA 1
ATOM 2533 C C . GLN B 1 16 ? -7.109 -40.5 -4.094 1 97.62 16 GLN B C 1
ATOM 2535 O O . GLN B 1 16 ? -7.965 -39.625 -4.109 1 97.62 16 GLN B O 1
ATOM 2540 N N . LEU B 1 17 ? -6.797 -41.219 -5.125 1 98.06 17 LEU B N 1
ATOM 2541 C CA . LEU B 1 17 ? -7.594 -41.156 -6.348 1 98.06 17 LEU B CA 1
ATOM 2542 C C . LEU B 1 17 ? -8.898 -41.938 -6.18 1 98.06 17 LEU B C 1
ATOM 2544 O O . LEU B 1 17 ? -8.875 -43.125 -5.863 1 98.06 17 LEU B O 1
ATOM 2548 N N . ARG B 1 18 ? -10.008 -41.281 -6.363 1 98.19 18 ARG B N 1
ATOM 2549 C CA . ARG B 1 18 ? -11.312 -41.906 -6.191 1 98.19 18 ARG B CA 1
ATOM 2550 C C . ARG B 1 18 ? -12.273 -41.5 -7.293 1 98.19 18 ARG B C 1
ATOM 2552 O O . ARG B 1 18 ? -12.062 -40.5 -7.965 1 98.19 18 ARG B O 1
ATOM 2559 N N . ASP B 1 19 ? -13.266 -42.375 -7.477 1 98.38 19 ASP B N 1
ATOM 2560 C CA . ASP B 1 19 ? -14.391 -42 -8.32 1 98.38 19 ASP B CA 1
ATOM 2561 C C . ASP B 1 19 ? -15.359 -41.062 -7.574 1 98.38 19 ASP B C 1
ATOM 2563 O O . ASP B 1 19 ? -15.781 -41.375 -6.461 1 98.38 19 ASP B O 1
ATOM 2567 N N . VAL B 1 20 ? -15.633 -39.938 -8.195 1 97.94 20 VAL B N 1
ATOM 2568 C CA . VAL B 1 20 ? -16.547 -38.969 -7.613 1 97.94 20 VAL B CA 1
ATOM 2569 C C . VAL B 1 20 ? -17.547 -38.5 -8.672 1 97.94 20 VAL B C 1
ATOM 2571 O O . VAL B 1 20 ? -17.406 -38.844 -9.852 1 97.94 20 VAL B O 1
ATOM 2574 N N . ALA B 1 21 ? -18.547 -37.781 -8.273 1 97.12 21 ALA B N 1
ATOM 2575 C CA . ALA B 1 21 ? -19.531 -37.25 -9.203 1 97.12 21 ALA B CA 1
ATOM 2576 C C . ALA B 1 21 ? -18.922 -36.188 -10.109 1 97.12 21 ALA B C 1
ATOM 2578 O O . ALA B 1 21 ? -18.016 -35.438 -9.695 1 97.12 21 ALA B O 1
ATOM 2579 N N . ASP B 1 22 ? -19.391 -36.094 -11.312 1 96.69 22 ASP B N 1
ATOM 2580 C CA . ASP B 1 22 ? -19 -35 -12.188 1 96.69 22 ASP B CA 1
ATOM 2581 C C . ASP B 1 22 ? -19.453 -33.656 -11.625 1 96.69 22 ASP B C 1
ATOM 2583 O O . ASP B 1 22 ? -20.469 -33.594 -10.914 1 96.69 22 ASP B O 1
ATOM 2587 N N . PRO B 1 23 ? -18.734 -32.625 -11.945 1 96.88 23 PRO B N 1
ATOM 2588 C CA . PRO B 1 23 ? -19.188 -31.312 -11.484 1 96.88 23 PRO B CA 1
ATOM 2589 C C . PRO B 1 23 ? -20.406 -30.797 -12.258 1 96.88 23 PRO B C 1
ATOM 2591 O O . PRO B 1 23 ? -20.578 -31.125 -13.43 1 96.88 23 PRO B O 1
ATOM 2594 N N . GLU B 1 24 ? -21.125 -30 -11.57 1 94.25 24 GLU B N 1
ATOM 2595 C CA . GLU B 1 24 ? -22.203 -29.266 -12.219 1 94.25 24 GLU B CA 1
ATOM 2596 C C . GLU B 1 24 ? -21.688 -28.016 -12.914 1 94.25 24 GLU B C 1
ATOM 2598 O O . GLU B 1 24 ? -20.812 -27.312 -12.391 1 94.25 24 GLU B O 1
ATOM 2603 N N . VAL B 1 25 ? -22.219 -27.734 -14.055 1 96.69 25 VAL B N 1
ATOM 2604 C CA . VAL B 1 25 ? -21.812 -26.562 -14.82 1 96.69 25 VAL B CA 1
ATOM 2605 C C . VAL B 1 25 ? -22.906 -25.5 -14.766 1 96.69 25 VAL B C 1
ATOM 2607 O O . VAL B 1 25 ? -24.031 -25.75 -15.195 1 96.69 25 VAL B O 1
ATOM 2610 N N . LYS B 1 26 ? -22.609 -24.359 -14.25 1 96.44 26 LYS B N 1
ATOM 2611 C CA . LYS B 1 26 ? -23.547 -23.25 -14.188 1 96.44 26 LYS B CA 1
ATOM 2612 C C . LYS B 1 26 ? -23.594 -22.484 -15.508 1 96.44 26 LYS B C 1
ATOM 2614 O O . LYS B 1 26 ? -22.797 -22.75 -16.406 1 96.44 26 LYS B O 1
ATOM 2619 N N . ASP B 1 27 ? -24.5 -21.547 -15.617 1 97.81 27 ASP B N 1
ATOM 2620 C CA . ASP B 1 27 ? -24.781 -20.828 -16.859 1 97.81 27 ASP B CA 1
ATOM 2621 C C . ASP B 1 27 ? -23.562 -20.031 -17.328 1 97.81 27 ASP B C 1
ATOM 2623 O O . ASP B 1 27 ? -23.359 -19.844 -18.531 1 97.81 27 ASP B O 1
ATOM 2627 N N . ASP B 1 28 ? -22.781 -19.594 -16.453 1 98 28 ASP B N 1
ATOM 2628 C CA . ASP B 1 28 ? -21.641 -18.75 -16.797 1 98 28 ASP B CA 1
ATOM 2629 C C . ASP B 1 28 ? -20.328 -19.516 -16.734 1 98 28 ASP B C 1
ATOM 2631 O O . ASP B 1 28 ? -19.25 -18.922 -16.703 1 98 28 ASP B O 1
ATOM 2635 N N . GLU B 1 29 ? -20.438 -20.828 -16.734 1 98.5 29 GLU B N 1
ATOM 2636 C CA . GLU B 1 29 ? -19.25 -21.672 -16.578 1 98.5 29 GLU B CA 1
ATOM 2637 C C . GLU B 1 29 ? -19.047 -22.578 -17.781 1 98.5 29 GLU B C 1
ATOM 2639 O O . GLU B 1 29 ? -19.938 -22.688 -18.641 1 98.5 29 GLU B O 1
ATOM 2644 N N . VAL B 1 30 ? -17.922 -23.188 -17.891 1 98.62 30 VAL B N 1
ATOM 2645 C CA . VAL B 1 30 ? -17.609 -24.25 -18.844 1 98.62 30 VAL B CA 1
ATOM 2646 C C . VAL B 1 30 ? -17.078 -25.469 -18.094 1 98.62 30 VAL B C 1
ATOM 2648 O O . VAL B 1 30 ? -16.547 -25.359 -16.984 1 98.62 30 VAL B O 1
ATOM 2651 N N . LEU B 1 31 ? -17.266 -26.547 -18.703 1 98.81 31 LEU B N 1
ATOM 2652 C CA . LEU B 1 31 ? -16.656 -27.781 -18.219 1 98.81 31 LEU B CA 1
ATOM 2653 C C . LEU B 1 31 ? -15.383 -28.094 -19 1 98.81 31 LEU B C 1
ATOM 2655 O O . LEU B 1 31 ? -15.414 -28.203 -20.219 1 98.81 31 LEU B O 1
ATOM 2659 N N . ILE B 1 32 ? -14.32 -28.219 -18.312 1 98.94 32 ILE B N 1
ATOM 2660 C CA . ILE B 1 32 ? -13.055 -28.562 -18.938 1 98.94 32 ILE B CA 1
ATOM 2661 C C . ILE B 1 32 ? -12.688 -30 -18.625 1 98.94 32 ILE B C 1
ATOM 2663 O O . ILE B 1 32 ? -12.711 -30.406 -17.453 1 98.94 32 ILE B O 1
ATOM 2667 N N . ARG B 1 33 ? -12.477 -30.75 -19.641 1 98.88 33 ARG B N 1
ATOM 2668 C CA . ARG B 1 33 ? -11.758 -32 -19.453 1 98.88 33 ARG B CA 1
ATOM 2669 C C . ARG B 1 33 ? -10.273 -31.766 -19.219 1 98.88 33 ARG B C 1
ATOM 2671 O O . ARG B 1 33 ? -9.555 -31.391 -20.156 1 98.88 33 ARG B O 1
ATOM 2678 N N . VAL B 1 34 ? -9.852 -32.031 -18.031 1 98.94 34 VAL B N 1
ATOM 2679 C CA . VAL B 1 34 ? -8.523 -31.625 -17.594 1 98.94 34 VAL B CA 1
ATOM 2680 C C . VAL B 1 34 ? -7.473 -32.562 -18.188 1 98.94 34 VAL B C 1
ATOM 2682 O O . VAL B 1 34 ? -7.594 -33.781 -18.078 1 98.94 34 VAL B O 1
ATOM 2685 N N . LEU B 1 35 ? -6.523 -31.984 -18.828 1 98.94 35 LEU B N 1
ATOM 2686 C CA . LEU B 1 35 ? -5.363 -32.75 -19.266 1 98.94 35 LEU B CA 1
ATOM 2687 C C . LEU B 1 35 ? -4.246 -32.688 -18.234 1 98.94 35 LEU B C 1
ATOM 2689 O O . LEU B 1 35 ? -3.621 -33.719 -17.922 1 98.94 35 LEU B O 1
ATOM 2693 N N . ALA B 1 36 ? -3.986 -31.5 -17.719 1 98.94 36 ALA B N 1
ATOM 2694 C CA . ALA B 1 36 ? -2.916 -31.312 -16.75 1 98.94 36 ALA B CA 1
ATOM 2695 C C . ALA B 1 36 ? -3.289 -30.234 -15.727 1 98.94 36 ALA B C 1
ATOM 2697 O O . ALA B 1 36 ? -4.137 -29.391 -15.992 1 98.94 36 ALA B O 1
ATOM 2698 N N . THR B 1 37 ? -2.766 -30.344 -14.562 1 98.88 37 THR B N 1
ATOM 2699 C CA . THR B 1 37 ? -2.785 -29.344 -13.5 1 98.88 37 THR B CA 1
ATOM 2700 C C . THR B 1 37 ? -1.398 -29.188 -12.883 1 98.88 37 THR B C 1
ATOM 2702 O O . THR B 1 37 ? -0.448 -29.859 -13.297 1 98.88 37 THR B O 1
ATOM 2705 N N . ALA B 1 38 ? -1.224 -28.203 -12.023 1 98.81 38 ALA B N 1
ATOM 2706 C CA . ALA B 1 38 ? 0.066 -27.953 -11.391 1 98.81 38 ALA B CA 1
ATOM 2707 C C . ALA B 1 38 ? -0.084 -27.844 -9.875 1 98.81 38 ALA B C 1
ATOM 2709 O O . ALA B 1 38 ? -1.15 -27.484 -9.375 1 98.81 38 ALA B O 1
ATOM 2710 N N . LEU B 1 39 ? 0.97 -28.219 -9.219 1 98.62 39 LEU B N 1
ATOM 2711 C CA . LEU B 1 39 ? 0.994 -28.141 -7.766 1 98.62 39 LEU B CA 1
ATOM 2712 C C . LEU B 1 39 ? 1.276 -26.703 -7.305 1 98.62 39 LEU B C 1
ATOM 2714 O O . LEU B 1 39 ? 2.082 -26 -7.918 1 98.62 39 LEU B O 1
ATOM 2718 N N . ASN B 1 40 ? 0.665 -26.328 -6.258 1 98.06 40 ASN B N 1
ATOM 2719 C CA . ASN B 1 40 ? 0.921 -25.094 -5.523 1 98.06 40 ASN B CA 1
ATOM 2720 C C . ASN B 1 40 ? 1.061 -25.344 -4.027 1 98.06 40 ASN B C 1
ATOM 2722 O O . ASN B 1 40 ? 0.45 -26.281 -3.492 1 98.06 40 ASN B O 1
ATOM 2726 N N . ARG B 1 41 ? 1.846 -24.531 -3.352 1 97 41 ARG B N 1
ATOM 2727 C CA . ARG B 1 41 ? 1.978 -24.656 -1.904 1 97 41 ARG B CA 1
ATOM 2728 C C . ARG B 1 41 ? 0.615 -24.609 -1.223 1 97 41 ARG B C 1
ATOM 2730 O O . ARG B 1 41 ? 0.396 -25.281 -0.21 1 97 41 ARG B O 1
ATOM 2737 N N . ALA B 1 42 ? -0.29 -23.859 -1.779 1 97.25 42 ALA B N 1
ATOM 2738 C CA . ALA B 1 42 ? -1.652 -23.766 -1.261 1 97.25 42 ALA B CA 1
ATOM 2739 C C . ALA B 1 42 ? -2.314 -25.141 -1.206 1 97.25 42 ALA B C 1
ATOM 2741 O O . ALA B 1 42 ? -3.129 -25.406 -0.32 1 97.25 42 ALA B O 1
ATOM 2742 N N . ASP B 1 43 ? -1.982 -26.047 -2.119 1 98.38 43 ASP B N 1
ATOM 2743 C CA . ASP B 1 43 ? -2.531 -27.406 -2.119 1 98.38 43 ASP B CA 1
ATOM 2744 C C . ASP B 1 43 ? -2.088 -28.172 -0.879 1 98.38 43 ASP B C 1
ATOM 2746 O O . ASP B 1 43 ? -2.881 -28.906 -0.279 1 98.38 43 ASP B O 1
ATOM 2750 N N . THR B 1 44 ? -0.811 -28.016 -0.536 1 97.94 44 THR B N 1
ATOM 2751 C CA . THR B 1 44 ? -0.305 -28.703 0.646 1 97.94 44 THR B CA 1
ATOM 2752 C C . THR B 1 44 ? -0.973 -28.172 1.91 1 97.94 44 THR B C 1
ATOM 2754 O O . THR B 1 44 ? -1.257 -28.938 2.838 1 97.94 44 THR B O 1
ATOM 2757 N N . LEU B 1 45 ? -1.188 -26.859 1.964 1 97.25 45 LEU B N 1
ATOM 2758 C CA . LEU B 1 45 ? -1.864 -26.25 3.109 1 97.25 45 LEU B CA 1
ATOM 2759 C C . LEU B 1 45 ? -3.301 -26.766 3.217 1 97.25 45 LEU B C 1
ATOM 2761 O O . LEU B 1 45 ? -3.779 -27.062 4.312 1 97.25 45 LEU B O 1
ATOM 2765 N N . GLN B 1 46 ? -3.949 -26.812 2.076 1 97.88 46 GLN B N 1
ATOM 2766 C CA . GLN B 1 46 ? -5.305 -27.344 2.08 1 97.88 46 GLN B CA 1
ATOM 2767 C C . GLN B 1 46 ? -5.316 -28.797 2.543 1 97.88 46 GLN B C 1
ATOM 2769 O O . GLN B 1 46 ? -6.176 -29.203 3.336 1 97.88 46 GLN B O 1
ATOM 2774 N N . ARG B 1 47 ? -4.406 -29.562 2.084 1 98.44 47 ARG B N 1
ATOM 2775 C CA . ARG B 1 47 ? -4.305 -30.969 2.484 1 98.44 47 ARG B CA 1
ATOM 2776 C C . ARG B 1 47 ? -4.16 -31.094 3.998 1 98.44 47 ARG B C 1
ATOM 2778 O O . ARG B 1 47 ? -4.738 -31.984 4.609 1 98.44 47 ARG B O 1
ATOM 2785 N N . LEU B 1 48 ? -3.465 -30.156 4.578 1 97.69 48 LEU B N 1
ATOM 2786 C CA . LEU B 1 48 ? -3.188 -30.172 6.008 1 97.69 48 LEU B CA 1
ATOM 2787 C C . LEU B 1 48 ? -4.367 -29.609 6.793 1 97.69 48 LEU B C 1
ATOM 2789 O O . LEU B 1 48 ? -4.348 -29.578 8.023 1 97.69 48 LEU B O 1
ATOM 2793 N N . GLY B 1 49 ? -5.391 -29.109 6.121 1 96.88 49 GLY B N 1
ATOM 2794 C CA . GLY B 1 49 ? -6.559 -28.531 6.773 1 96.88 49 GLY B CA 1
ATOM 2795 C C . GLY B 1 49 ? -6.359 -27.094 7.188 1 96.88 49 GLY B C 1
ATOM 2796 O O . GLY B 1 49 ? -7.082 -26.578 8.047 1 96.88 49 GLY B O 1
ATOM 2797 N N . LEU B 1 50 ? -5.398 -26.391 6.582 1 95.06 50 LEU B N 1
ATOM 2798 C CA . LEU B 1 50 ? -5.02 -25.062 7.031 1 95.06 50 LEU B CA 1
ATOM 2799 C C . LEU B 1 50 ? -5.453 -24 6.023 1 95.06 50 LEU B C 1
ATOM 2801 O O . LEU B 1 50 ? -5.285 -22.797 6.262 1 95.06 50 LEU B O 1
ATOM 2805 N N . TYR B 1 51 ? -6.082 -24.391 4.938 1 95 51 TYR B N 1
ATOM 2806 C CA . TYR B 1 51 ? -6.445 -23.469 3.875 1 95 51 TYR B CA 1
ATOM 2807 C C . TYR B 1 51 ? -7.629 -23.984 3.072 1 95 51 TYR B C 1
ATOM 2809 O O . TYR B 1 51 ? -7.461 -24.469 1.949 1 95 51 TYR B O 1
ATOM 2817 N N . ASN B 1 52 ? -8.766 -23.781 3.543 1 94.62 52 ASN B N 1
ATOM 2818 C CA . ASN B 1 52 ? -9.977 -24.297 2.922 1 94.62 52 ASN B CA 1
ATOM 2819 C C . ASN B 1 52 ? -10.32 -23.547 1.644 1 94.62 52 ASN B C 1
ATOM 2821 O O . ASN B 1 52 ? -10.062 -22.344 1.544 1 94.62 52 ASN B O 1
ATOM 2825 N N . PRO B 1 53 ? -10.875 -24.281 0.686 1 95.62 53 PRO B N 1
ATOM 2826 C CA . PRO B 1 53 ? -11.367 -23.547 -0.484 1 95.62 53 PRO B CA 1
ATOM 2827 C C . PRO B 1 53 ? -12.445 -22.531 -0.131 1 95.62 53 PRO B C 1
ATOM 2829 O O . PRO B 1 53 ? -13.18 -22.719 0.844 1 95.62 53 PRO B O 1
ATOM 2832 N N . PRO B 1 54 ? -12.484 -21.453 -0.936 1 96 54 PRO B N 1
ATOM 2833 C CA . PRO B 1 54 ? -13.602 -20.531 -0.712 1 96 54 PRO B CA 1
ATOM 2834 C C . PRO B 1 54 ? -14.961 -21.203 -0.856 1 96 54 PRO B C 1
ATOM 2836 O O . PRO B 1 54 ? -15.102 -22.172 -1.6 1 96 54 PRO B O 1
ATOM 2839 N N . PRO B 1 55 ? -15.969 -20.656 -0.135 1 94.25 55 PRO B N 1
ATOM 2840 C CA . PRO B 1 55 ? -17.312 -21.219 -0.277 1 94.25 55 PRO B CA 1
ATOM 2841 C C . PRO B 1 55 ? -17.781 -21.266 -1.729 1 94.25 55 PRO B C 1
ATOM 2843 O O . PRO B 1 55 ? -17.562 -20.312 -2.482 1 94.25 55 PRO B O 1
ATOM 2846 N N . GLY B 1 56 ? -18.312 -22.406 -2.088 1 92.5 56 GLY B N 1
ATOM 2847 C CA . GLY B 1 56 ? -18.875 -22.547 -3.424 1 92.5 56 GLY B CA 1
ATOM 2848 C C . GLY B 1 56 ? -17.891 -23.109 -4.434 1 92.5 56 GLY B C 1
ATOM 2849 O O . GLY B 1 56 ? -18.281 -23.484 -5.539 1 92.5 56 GLY B O 1
ATOM 2850 N N . SER B 1 57 ? -16.641 -23.234 -4.055 1 94.88 57 SER B N 1
ATOM 2851 C CA . SER B 1 57 ? -15.625 -23.766 -4.957 1 94.88 57 SER B CA 1
ATOM 2852 C C . SER B 1 57 ? -15.508 -25.281 -4.832 1 94.88 57 SER B C 1
ATOM 2854 O O . SER B 1 57 ? -15.992 -25.875 -3.863 1 94.88 57 SER B O 1
ATOM 2856 N N . SER B 1 58 ? -14.914 -25.859 -5.84 1 96.81 58 SER B N 1
ATOM 2857 C CA . SER B 1 58 ? -14.641 -27.297 -5.781 1 96.81 58 SER B CA 1
ATOM 2858 C C . SER B 1 58 ? -13.844 -27.656 -4.535 1 96.81 58 SER B C 1
ATOM 2860 O O . SER B 1 58 ? -12.875 -26.969 -4.188 1 96.81 58 SER B O 1
ATOM 2862 N N . PRO B 1 59 ? -14.258 -28.688 -3.873 1 95.81 59 PRO B N 1
ATOM 2863 C CA . PRO B 1 59 ? -13.516 -29.109 -2.682 1 95.81 59 PRO B CA 1
ATOM 2864 C C . PRO B 1 59 ? -12.203 -29.812 -3.021 1 95.81 59 PRO B C 1
ATOM 2866 O O . PRO B 1 59 ? -11.391 -30.078 -2.131 1 95.81 59 PRO B O 1
ATOM 2869 N N . TYR B 1 60 ? -12 -30.188 -4.281 1 98.06 60 TYR B N 1
ATOM 2870 C CA . TYR B 1 60 ? -10.789 -30.891 -4.684 1 98.06 60 TYR B CA 1
ATOM 2871 C C . TYR B 1 60 ? -9.625 -29.922 -4.871 1 98.06 60 TYR B C 1
ATOM 2873 O O . TYR B 1 60 ? -9.836 -28.75 -5.164 1 98.06 60 TYR B O 1
ATOM 2881 N N . LEU B 1 61 ? -8.422 -30.406 -4.703 1 98.5 61 LEU B N 1
ATOM 2882 C CA . LEU B 1 61 ? -7.207 -29.609 -4.812 1 98.5 61 LEU B CA 1
ATOM 2883 C C . LEU B 1 61 ? -7.012 -29.109 -6.238 1 98.5 61 LEU B C 1
ATOM 2885 O O . LEU B 1 61 ? -7.648 -29.609 -7.168 1 98.5 61 LEU B O 1
ATOM 2889 N N . GLY B 1 62 ? -6.078 -28.125 -6.301 1 98.75 62 GLY B N 1
ATOM 2890 C CA . GLY B 1 62 ? -5.645 -27.656 -7.602 1 98.75 62 GLY B CA 1
ATOM 2891 C C . GLY B 1 62 ? -6.16 -26.266 -7.93 1 98.75 62 GLY B C 1
ATOM 2892 O O . GLY B 1 62 ? -7.375 -26.047 -7.961 1 98.75 62 GLY B O 1
ATOM 2893 N N . LEU B 1 63 ? -5.277 -25.391 -8.336 1 98.88 63 LEU B N 1
ATOM 2894 C CA . LEU B 1 63 ? -5.621 -23.984 -8.492 1 98.88 63 LEU B CA 1
ATOM 2895 C C . LEU B 1 63 ? -5.551 -23.578 -9.961 1 98.88 63 LEU B C 1
ATOM 2897 O O . LEU B 1 63 ? -5.754 -22.406 -10.289 1 98.88 63 LEU B O 1
ATOM 2901 N N . GLU B 1 64 ? -5.227 -24.5 -10.828 1 98.94 64 GLU B N 1
ATOM 2902 C CA . GLU B 1 64 ? -5.129 -24.25 -12.258 1 98.94 64 GLU B CA 1
ATOM 2903 C C . GLU B 1 64 ? -5.223 -25.547 -13.055 1 98.94 64 GLU B C 1
ATOM 2905 O O . GLU B 1 64 ? -5.125 -26.625 -12.492 1 98.94 64 GLU B O 1
ATOM 2910 N N . CYS B 1 65 ? -5.445 -25.375 -14.328 1 98.94 65 CYS B N 1
ATOM 2911 C CA . CYS B 1 65 ? -5.449 -26.562 -15.188 1 98.94 65 CYS B CA 1
ATOM 2912 C C . CYS B 1 65 ? -5.344 -26.156 -16.656 1 98.94 65 CYS B C 1
ATOM 2914 O O . CYS B 1 65 ? -5.363 -24.969 -16.984 1 98.94 65 CYS B O 1
ATOM 2916 N N . SER B 1 66 ? -5.098 -27.094 -17.484 1 98.94 66 SER B N 1
ATOM 2917 C CA . SER B 1 66 ? -5.27 -27.031 -18.938 1 98.94 66 SER B CA 1
ATOM 2918 C C . SER B 1 66 ? -6.066 -28.219 -19.453 1 98.94 66 SER B C 1
ATOM 2920 O O . SER B 1 66 ? -6.117 -29.266 -18.812 1 98.94 66 SER B O 1
ATOM 2922 N N . GLY B 1 67 ? -6.699 -28.031 -20.547 1 98.94 67 GLY B N 1
ATOM 2923 C CA . GLY B 1 67 ? -7.508 -29.094 -21.125 1 98.94 67 GLY B CA 1
ATOM 2924 C C . GLY B 1 67 ? -8.383 -28.641 -22.266 1 98.94 67 GLY B C 1
ATOM 2925 O O . GLY B 1 67 ? -8.023 -27.719 -23 1 98.94 67 GLY B O 1
ATOM 2926 N N . THR B 1 68 ? -9.43 -29.453 -22.438 1 98.94 68 THR B N 1
ATOM 2927 C CA . THR B 1 68 ? -10.359 -29.203 -23.531 1 98.94 68 THR B CA 1
ATOM 2928 C C . THR B 1 68 ? -11.773 -28.984 -23 1 98.94 68 THR B C 1
ATOM 2930 O O . THR B 1 68 ? -12.234 -29.703 -22.125 1 98.94 68 THR B O 1
ATOM 2933 N N . ILE B 1 69 ? -12.43 -27.969 -23.578 1 98.88 69 ILE B N 1
ATOM 2934 C CA . ILE B 1 69 ? -13.789 -27.688 -23.141 1 98.88 69 ILE B CA 1
ATOM 2935 C C . ILE B 1 69 ? -14.727 -28.812 -23.594 1 98.88 69 ILE B C 1
ATOM 2937 O O . ILE B 1 69 ? -14.758 -29.156 -24.781 1 98.88 69 ILE B O 1
ATOM 2941 N N . GLU B 1 70 ? -15.414 -29.312 -22.703 1 98.5 70 GLU B N 1
ATOM 2942 C CA . GLU B 1 70 ? -16.328 -30.422 -22.969 1 98.5 70 GLU B CA 1
ATOM 2943 C C . GLU B 1 70 ? -17.766 -29.938 -23.078 1 98.5 70 GLU B C 1
ATOM 2945 O O . GLU B 1 70 ? -18.578 -30.516 -23.828 1 98.5 70 GLU B O 1
ATOM 2950 N N . SER B 1 71 ? -18.172 -28.906 -22.344 1 98.19 71 SER B N 1
ATOM 2951 C CA . SER B 1 71 ? -19.484 -28.281 -22.422 1 98.19 71 SER B CA 1
ATOM 2952 C C . SER B 1 71 ? -19.422 -26.812 -22.016 1 98.19 71 SER B C 1
ATOM 2954 O O . SER B 1 71 ? -18.469 -26.391 -21.359 1 98.19 71 SER B O 1
ATOM 2956 N N . VAL B 1 72 ? -20.391 -26.078 -22.484 1 98 72 VAL B N 1
ATOM 2957 C CA . VAL B 1 72 ? -20.438 -24.641 -22.25 1 98 72 VAL B CA 1
ATOM 2958 C C . VAL B 1 72 ? -21.828 -24.25 -21.719 1 98 72 VAL B C 1
ATOM 2960 O O . VAL B 1 72 ? -22.844 -24.703 -22.234 1 98 72 VAL B O 1
ATOM 2963 N N . GLY B 1 73 ? -21.812 -23.453 -20.641 1 97.81 73 GLY B N 1
ATOM 2964 C CA . GLY B 1 73 ? -23.062 -22.938 -20.141 1 97.81 73 GLY B CA 1
ATOM 2965 C C . GLY B 1 73 ? -23.766 -22 -21.109 1 97.81 73 GLY B C 1
ATOM 2966 O O . GLY B 1 73 ? -23.109 -21.406 -21.984 1 97.81 73 GLY B O 1
ATOM 2967 N N . LYS B 1 74 ? -25.047 -21.766 -20.875 1 97.06 74 LYS B N 1
ATOM 2968 C CA . LYS B 1 74 ? -25.875 -21.031 -21.812 1 97.06 74 LYS B CA 1
ATOM 2969 C C . LYS B 1 74 ? -25.453 -19.562 -21.891 1 97.06 74 LYS B C 1
ATOM 2971 O O . LYS B 1 74 ? -25.656 -18.891 -22.906 1 97.06 74 LYS B O 1
ATOM 2976 N N . GLY B 1 75 ? -24.828 -19.078 -20.812 1 97.25 75 GLY B N 1
ATOM 2977 C CA . GLY B 1 75 ? -24.453 -17.672 -20.766 1 97.25 75 GLY B CA 1
ATOM 2978 C C . GLY B 1 75 ? -23.047 -17.406 -21.266 1 97.25 75 GLY B C 1
ATOM 2979 O O . GLY B 1 75 ? -22.547 -16.281 -21.188 1 97.25 75 GLY B O 1
ATOM 2980 N N . VAL B 1 76 ? -22.422 -18.438 -21.734 1 97.81 76 VAL B N 1
ATOM 2981 C CA . VAL B 1 76 ? -21.031 -18.328 -22.172 1 97.81 76 VAL B CA 1
ATOM 2982 C C . VAL B 1 76 ? -20.984 -18.094 -23.672 1 97.81 76 VAL B C 1
ATOM 2984 O O . VAL B 1 76 ? -21.594 -18.844 -24.438 1 97.81 76 VAL B O 1
ATOM 2987 N N . SER B 1 77 ? -20.219 -17.047 -24.156 1 96.06 77 SER B N 1
ATOM 2988 C CA . SER B 1 77 ? -20.188 -16.75 -25.594 1 96.06 77 SER B CA 1
ATOM 2989 C C . SER B 1 77 ? -18.75 -16.812 -26.125 1 96.06 77 SER B C 1
ATOM 2991 O O . SER B 1 77 ? -18.547 -17.047 -27.312 1 96.06 77 SER B O 1
ATOM 2993 N N . ARG B 1 78 ? -17.734 -16.656 -25.266 1 95.62 78 ARG B N 1
ATOM 2994 C CA . ARG B 1 78 ? -16.359 -16.516 -25.719 1 95.62 78 ARG B CA 1
ATOM 2995 C C . ARG B 1 78 ? -15.773 -17.875 -26.078 1 95.62 78 ARG B C 1
ATOM 2997 O O . ARG B 1 78 ? -14.836 -17.969 -26.875 1 95.62 78 ARG B O 1
ATOM 3004 N N . TRP B 1 79 ? -16.406 -19.016 -25.578 1 98.5 79 TRP B N 1
ATOM 3005 C CA . TRP B 1 79 ? -15.797 -20.344 -25.672 1 98.5 79 TRP B CA 1
ATOM 3006 C C . TRP B 1 79 ? -16.781 -21.344 -26.297 1 98.5 79 TRP B C 1
ATOM 3008 O O . TRP B 1 79 ? -17.984 -21.172 -26.203 1 98.5 79 TRP B O 1
ATOM 3018 N N . LYS B 1 80 ? -16.219 -22.406 -26.891 1 97.94 80 LYS B N 1
ATOM 3019 C CA . LYS B 1 80 ? -17.047 -23.484 -27.453 1 97.94 80 LYS B CA 1
ATOM 3020 C C . LYS B 1 80 ? -16.453 -24.844 -27.141 1 97.94 80 LYS B C 1
ATOM 3022 O O . LYS B 1 80 ? -15.258 -24.969 -26.828 1 97.94 80 LYS B O 1
ATOM 3027 N N . VAL B 1 81 ? -17.25 -25.781 -27.328 1 98.5 81 VAL B N 1
ATOM 3028 C CA . VAL B 1 81 ? -16.828 -27.172 -27.141 1 98.5 81 VAL B CA 1
ATOM 3029 C C . VAL B 1 81 ? -15.672 -27.5 -28.078 1 98.5 81 VAL B C 1
ATOM 3031 O O . VAL B 1 81 ? -15.703 -27.141 -29.266 1 98.5 81 VAL B O 1
ATOM 3034 N N . GLY B 1 82 ? -14.633 -28.078 -27.516 1 98.75 82 GLY B N 1
ATOM 3035 C CA . GLY B 1 82 ? -13.484 -28.469 -28.312 1 98.75 82 GLY B CA 1
ATOM 3036 C C . GLY B 1 82 ? -12.312 -27.516 -28.172 1 98.75 82 GLY B C 1
ATOM 3037 O O . GLY B 1 82 ? -11.18 -27.859 -28.531 1 98.75 82 GLY B O 1
ATOM 3038 N N . ASP B 1 83 ? -12.555 -26.297 -27.672 1 98.81 83 ASP B N 1
ATOM 3039 C CA . ASP B 1 83 ? -11.461 -25.344 -27.469 1 98.81 83 ASP B CA 1
ATOM 3040 C C . ASP B 1 83 ? -10.438 -25.891 -26.469 1 98.81 83 ASP B C 1
ATOM 3042 O O . ASP B 1 83 ? -10.805 -26.469 -25.438 1 98.81 83 ASP B O 1
ATOM 3046 N N . GLN B 1 84 ? -9.133 -25.812 -26.781 1 98.88 84 GLN B N 1
ATOM 3047 C CA . GLN B 1 84 ? -8.047 -26.047 -25.828 1 98.88 84 GLN B CA 1
ATOM 3048 C C . GLN B 1 84 ? -7.742 -24.781 -25.016 1 98.88 84 GLN B C 1
ATOM 3050 O O . GLN B 1 84 ? -7.527 -23.719 -25.594 1 98.88 84 GLN B O 1
ATOM 3055 N N . VAL B 1 85 ? -7.777 -24.938 -23.688 1 98.94 85 VAL B N 1
ATOM 3056 C CA . VAL B 1 85 ? -7.684 -23.766 -22.828 1 98.94 85 VAL B CA 1
ATOM 3057 C C . VAL B 1 85 ? -6.852 -24.109 -21.594 1 98.94 85 VAL B C 1
ATOM 3059 O O . VAL B 1 85 ? -6.539 -25.266 -21.344 1 98.94 85 VAL B O 1
ATOM 3062 N N . CYS B 1 86 ? -6.402 -23.188 -20.891 1 98.94 86 CYS B N 1
ATOM 3063 C CA . CYS B 1 86 ? -5.957 -23.281 -19.5 1 98.94 86 CYS B CA 1
ATOM 3064 C C . CYS B 1 86 ? -6.715 -22.312 -18.625 1 98.94 86 CYS B C 1
ATOM 3066 O O . CYS B 1 86 ? -7.367 -21.391 -19.125 1 98.94 86 CYS B O 1
ATOM 3068 N N . ALA B 1 87 ? -6.707 -22.562 -17.281 1 98.94 87 ALA B N 1
ATOM 3069 C CA . ALA B 1 87 ? -7.637 -21.797 -16.438 1 98.94 87 ALA B CA 1
ATOM 3070 C C . ALA B 1 87 ? -7.086 -21.609 -15.031 1 98.94 87 ALA B C 1
ATOM 3072 O O . ALA B 1 87 ? -6.348 -22.469 -14.531 1 98.94 87 ALA B O 1
ATOM 3073 N N . LEU B 1 88 ? -7.41 -20.453 -14.492 1 98.94 88 LEU B N 1
ATOM 3074 C CA . LEU B 1 88 ? -7.258 -20.172 -13.07 1 98.94 88 LEU B CA 1
ATOM 3075 C C . LEU B 1 88 ? -8.414 -20.766 -12.273 1 98.94 88 LEU B C 1
ATOM 3077 O O . LEU B 1 88 ? -9.578 -20.578 -12.633 1 98.94 88 LEU B O 1
ATOM 3081 N N . LEU B 1 89 ? -8.109 -21.484 -11.203 1 98.81 89 LEU B N 1
ATOM 3082 C CA . LEU B 1 89 ? -9.148 -22.156 -10.43 1 98.81 89 LEU B CA 1
ATOM 3083 C C . LEU B 1 89 ? -9.078 -21.766 -8.961 1 98.81 89 LEU B C 1
ATOM 3085 O O . LEU B 1 89 ? -8.031 -21.312 -8.477 1 98.81 89 LEU B O 1
ATOM 3089 N N . SER B 1 90 ? -10.219 -21.938 -8.273 1 98.12 90 SER B N 1
ATOM 3090 C CA . SER B 1 90 ? -10.25 -21.844 -6.816 1 98.12 90 SER B CA 1
ATOM 3091 C C . SER B 1 90 ? -10.148 -23.234 -6.184 1 98.12 90 SER B C 1
ATOM 3093 O O . SER B 1 90 ? -10.039 -23.359 -4.961 1 98.12 90 SER B O 1
ATOM 3095 N N . GLY B 1 91 ? -10.211 -24.234 -6.965 1 98.19 91 GLY B N 1
ATOM 3096 C CA . GLY B 1 91 ? -10.164 -25.656 -6.645 1 98.19 91 GLY B CA 1
ATOM 3097 C C . GLY B 1 91 ? -10.641 -26.547 -7.781 1 98.19 91 GLY B C 1
ATOM 3098 O O . GLY B 1 91 ? -11.258 -26.062 -8.734 1 98.19 91 GLY B O 1
ATOM 3099 N N . GLY B 1 92 ? -10.219 -27.828 -7.734 1 98.5 92 GLY B N 1
ATOM 3100 C CA . GLY B 1 92 ? -10.797 -28.781 -8.656 1 98.5 92 GLY B CA 1
ATOM 3101 C C . GLY B 1 92 ? -9.812 -29.25 -9.719 1 98.5 92 GLY B C 1
ATOM 3102 O O . GLY B 1 92 ? -10.133 -30.125 -10.523 1 98.5 92 GLY B O 1
ATOM 3103 N N . GLY B 1 93 ? -8.602 -28.672 -9.688 1 98.75 93 GLY B N 1
ATOM 3104 C CA . GLY B 1 93 ? -7.621 -29.031 -10.703 1 98.75 93 GLY B CA 1
ATOM 3105 C C . GLY B 1 93 ? -7.176 -30.484 -10.617 1 98.75 93 GLY B C 1
ATOM 3106 O O . GLY B 1 93 ? -6.75 -31.062 -11.617 1 98.75 93 GLY B O 1
ATOM 3107 N N . TYR B 1 94 ? -7.238 -31.031 -9.414 1 98.81 94 TYR B N 1
ATOM 3108 C CA . TYR B 1 94 ? -6.844 -32.438 -9.203 1 98.81 94 TYR B CA 1
ATOM 3109 C C . TYR B 1 94 ? -7.984 -33.375 -9.539 1 98.81 94 TYR B C 1
ATOM 3111 O O . TYR B 1 94 ? -8.32 -34.25 -8.75 1 98.81 94 TYR B O 1
ATOM 3119 N N . ALA B 1 95 ? -8.602 -33.25 -10.695 1 98.75 95 ALA B N 1
ATOM 3120 C CA . ALA B 1 95 ? -9.711 -34.062 -11.164 1 98.75 95 ALA B CA 1
ATOM 3121 C C . ALA B 1 95 ? -9.711 -34.188 -12.688 1 98.75 95 ALA B C 1
ATOM 3123 O O . ALA B 1 95 ? -9.047 -33.406 -13.367 1 98.75 95 ALA B O 1
ATOM 3124 N N . GLU B 1 96 ? -10.461 -35.125 -13.203 1 98.75 96 GLU B N 1
ATOM 3125 C CA . GLU B 1 96 ? -10.539 -35.344 -14.648 1 98.75 96 GLU B CA 1
ATOM 3126 C C . GLU B 1 96 ? -11.328 -34.25 -15.328 1 98.75 96 GLU B C 1
ATOM 3128 O O . GLU B 1 96 ? -11.141 -34 -16.516 1 98.75 96 GLU B O 1
ATOM 3133 N N . LYS B 1 97 ? -12.266 -33.625 -14.555 1 98.75 97 LYS B N 1
ATOM 3134 C CA . LYS B 1 97 ? -13.086 -32.531 -15.062 1 98.75 97 LYS B CA 1
ATOM 3135 C C . LYS B 1 97 ? -13.234 -31.438 -14.008 1 98.75 97 LYS B C 1
ATOM 3137 O O . LYS B 1 97 ? -13.219 -31.703 -12.812 1 98.75 97 LYS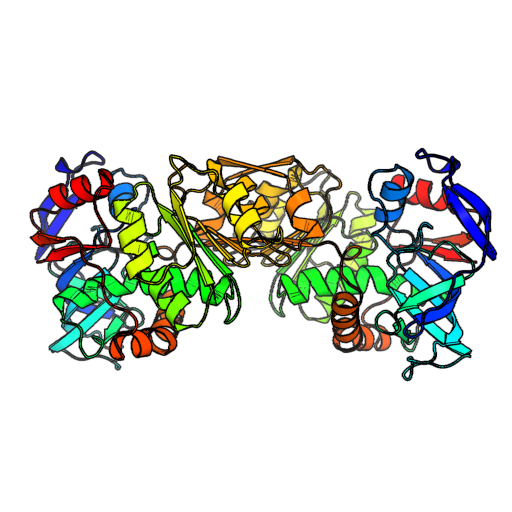 B O 1
ATOM 3142 N N . VAL B 1 98 ? -13.422 -30.25 -14.484 1 98.75 98 VAL B N 1
ATOM 3143 C CA . VAL B 1 98 ? -13.633 -29.141 -13.555 1 98.75 98 VAL B CA 1
ATOM 3144 C C . VAL B 1 98 ? -14.523 -28.078 -14.211 1 98.75 98 VAL B C 1
ATOM 3146 O O . VAL B 1 98 ? -14.383 -27.797 -15.398 1 98.75 98 VAL B O 1
ATOM 3149 N N . SER B 1 99 ? -15.477 -27.609 -13.477 1 98.56 99 SER B N 1
ATOM 3150 C CA . SER B 1 99 ? -16.297 -26.469 -13.891 1 98.56 99 SER B CA 1
ATOM 3151 C C . SER B 1 99 ? -15.617 -25.141 -13.555 1 98.56 99 SER B C 1
ATOM 3153 O O . SER B 1 99 ? -15.133 -24.953 -12.438 1 98.56 99 SER B O 1
ATOM 3155 N N . VAL B 1 100 ? -15.57 -24.234 -14.5 1 98.44 100 VAL B N 1
ATOM 3156 C CA . VAL B 1 100 ? -14.797 -23.016 -14.344 1 98.44 100 VAL B CA 1
ATOM 3157 C C . VAL B 1 100 ? -15.609 -21.828 -14.859 1 98.44 100 VAL B C 1
ATOM 3159 O O . VAL B 1 100 ? -16.125 -21.859 -15.977 1 98.44 100 VAL B O 1
ATOM 3162 N N . PRO B 1 101 ? -15.727 -20.672 -14.078 1 98.56 101 PRO B N 1
ATOM 3163 C CA . PRO B 1 101 ? -16.297 -19.453 -14.656 1 98.56 101 PRO B CA 1
ATOM 3164 C C . PRO B 1 101 ? -15.602 -19.031 -15.945 1 98.56 101 PRO B C 1
ATOM 3166 O O . PRO B 1 101 ? -14.367 -19.062 -16.016 1 98.56 101 PRO B O 1
ATOM 3169 N N . ALA B 1 102 ? -16.328 -18.594 -16.906 1 98.62 102 ALA B N 1
ATOM 3170 C CA . ALA B 1 102 ? -15.812 -18.281 -18.234 1 98.62 102 ALA B CA 1
ATOM 3171 C C . ALA B 1 102 ? -14.734 -17.203 -18.156 1 98.62 102 ALA B C 1
ATOM 3173 O O . ALA B 1 102 ? -13.797 -17.203 -18.969 1 98.62 102 ALA B O 1
ATOM 3174 N N . GLY B 1 103 ? -14.812 -16.297 -17.172 1 98.62 103 GLY B N 1
ATOM 3175 C CA . GLY B 1 103 ? -13.883 -15.18 -17.047 1 98.62 103 GLY B CA 1
ATOM 3176 C C . GLY B 1 103 ? -12.523 -15.594 -16.516 1 98.62 103 GLY B C 1
ATOM 3177 O O . GLY B 1 103 ? -11.586 -14.789 -16.469 1 98.62 103 GLY B O 1
ATOM 3178 N N . GLN B 1 104 ? -12.32 -16.891 -16.156 1 98.88 104 GLN B N 1
ATOM 3179 C CA . GLN B 1 104 ? -11.094 -17.375 -15.547 1 98.88 104 GLN B CA 1
ATOM 3180 C C . GLN B 1 104 ? -10.305 -18.234 -16.516 1 98.88 104 GLN B C 1
ATOM 3182 O O . GLN B 1 104 ? -9.383 -18.953 -16.109 1 98.88 104 GLN B O 1
ATOM 3187 N N . ILE B 1 105 ? -10.664 -18.188 -17.781 1 98.94 105 ILE B N 1
ATOM 3188 C CA . ILE B 1 105 ? -10.117 -19.094 -18.797 1 98.94 105 ILE B CA 1
ATOM 3189 C C . ILE B 1 105 ? -9.211 -18.312 -19.75 1 98.94 105 ILE B C 1
ATOM 3191 O O . ILE B 1 105 ? -9.516 -17.188 -20.109 1 98.94 105 ILE B O 1
ATOM 3195 N N . PHE B 1 106 ? -8.094 -18.938 -20.094 1 98.94 106 PHE B N 1
ATOM 3196 C CA . PHE B 1 106 ? -7.148 -18.438 -21.078 1 98.94 106 PHE B CA 1
ATOM 3197 C C . PHE B 1 106 ? -7.109 -19.328 -22.312 1 98.94 106 PHE B C 1
ATOM 3199 O O . PHE B 1 106 ? -7.23 -20.547 -22.203 1 98.94 106 PHE B O 1
ATOM 3206 N N . PRO B 1 107 ? -6.871 -18.688 -23.484 1 98.81 107 PRO B N 1
ATOM 3207 C CA . PRO B 1 107 ? -6.43 -19.562 -24.594 1 98.81 107 PRO B CA 1
ATOM 3208 C C . PRO B 1 107 ? -5.035 -20.141 -24.359 1 98.81 107 PRO B C 1
ATOM 3210 O O . PRO B 1 107 ? -4.27 -19.609 -23.547 1 98.81 107 PRO B O 1
ATOM 3213 N N . ILE B 1 108 ? -4.715 -21.188 -25.016 1 98.88 108 ILE B N 1
ATOM 3214 C CA . ILE B 1 108 ? -3.346 -21.688 -24.984 1 98.88 108 ILE B CA 1
ATOM 3215 C C . ILE B 1 108 ? -2.426 -20.734 -25.734 1 98.88 108 ILE B C 1
ATOM 3217 O O . ILE B 1 108 ? -2.691 -20.391 -26.891 1 98.88 108 ILE B O 1
ATOM 3221 N N . PRO B 1 109 ? -1.393 -20.234 -25.016 1 98.62 109 PRO B N 1
ATOM 3222 C CA . PRO B 1 109 ? -0.489 -19.359 -25.766 1 98.62 109 PRO B CA 1
ATOM 3223 C C . PRO B 1 109 ? 0.198 -20.078 -26.922 1 98.62 109 PRO B C 1
ATOM 3225 O O . PRO B 1 109 ? 0.608 -21.234 -26.781 1 98.62 109 PRO B O 1
ATOM 3228 N N . ALA B 1 110 ? 0.349 -19.344 -28 1 97.94 110 ALA B N 1
ATOM 3229 C CA . ALA B 1 110 ? 1.036 -19.922 -29.156 1 97.94 110 ALA B CA 1
ATOM 3230 C C . ALA B 1 110 ? 2.426 -20.422 -28.766 1 97.94 110 ALA B C 1
ATOM 3232 O O . ALA B 1 110 ? 3.162 -19.734 -28.047 1 97.94 110 ALA B O 1
ATOM 3233 N N . GLY B 1 111 ? 2.707 -21.578 -29.188 1 97.5 111 GLY B N 1
ATOM 3234 C CA . GLY B 1 111 ? 4.035 -22.125 -28.953 1 97.5 111 GLY B CA 1
ATOM 3235 C C . GLY B 1 111 ? 4.129 -22.922 -27.656 1 97.5 111 GLY B C 1
ATOM 3236 O O . GLY B 1 111 ? 5.168 -23.516 -27.359 1 97.5 111 GLY B O 1
ATOM 3237 N N . ILE B 1 112 ? 3.09 -22.953 -26.922 1 98.75 112 ILE B N 1
ATOM 3238 C CA . ILE B 1 112 ? 3.072 -23.688 -25.656 1 98.75 112 ILE B CA 1
ATOM 3239 C C . ILE B 1 112 ? 2.168 -24.922 -25.797 1 98.75 112 ILE B C 1
ATOM 3241 O O . ILE B 1 112 ? 1.055 -24.812 -26.312 1 98.75 112 ILE B O 1
ATOM 3245 N N . SER B 1 113 ? 2.654 -26.062 -25.406 1 98.75 113 SER B N 1
ATOM 3246 C CA . SER B 1 113 ? 1.83 -27.266 -25.453 1 98.75 113 SER B CA 1
ATOM 3247 C C . SER B 1 113 ? 0.655 -27.172 -24.484 1 98.75 113 SER B C 1
ATOM 3249 O O . SER B 1 113 ? 0.724 -26.469 -23.484 1 98.75 113 SER B O 1
ATOM 3251 N N . LEU B 1 114 ? -0.396 -27.891 -24.812 1 98.81 114 LEU B N 1
ATOM 3252 C CA . LEU B 1 114 ? -1.556 -27.953 -23.922 1 98.81 114 LEU B CA 1
ATOM 3253 C C . LEU B 1 114 ? -1.148 -28.375 -22.516 1 98.81 114 LEU B C 1
ATOM 3255 O O . LEU B 1 114 ? -1.604 -27.797 -21.531 1 98.81 114 LEU B O 1
ATOM 3259 N N . LYS B 1 115 ? -0.277 -29.328 -22.422 1 98.5 115 LYS B N 1
ATOM 3260 C CA . LYS B 1 115 ? 0.201 -29.859 -21.141 1 98.5 115 LYS B CA 1
ATOM 3261 C C . LYS B 1 115 ? 0.954 -28.781 -20.359 1 98.5 115 LYS B C 1
ATOM 3263 O O . LYS B 1 115 ? 0.666 -28.547 -19.188 1 98.5 115 LYS B O 1
ATOM 3268 N N . ASP B 1 116 ? 1.84 -28.062 -20.984 1 98.75 116 ASP B N 1
ATOM 3269 C CA . ASP B 1 116 ? 2.711 -27.094 -20.328 1 98.75 116 ASP B CA 1
ATOM 3270 C C . ASP B 1 116 ? 1.938 -25.844 -19.953 1 98.75 116 ASP B C 1
ATOM 3272 O O . ASP B 1 116 ? 2.314 -25.141 -19 1 98.75 116 ASP B O 1
ATOM 3276 N N . ALA B 1 117 ? 0.834 -25.578 -20.609 1 98.88 117 ALA B N 1
ATOM 3277 C CA . ALA B 1 117 ? 0.053 -24.359 -20.375 1 98.88 117 ALA B CA 1
ATOM 3278 C C . ALA B 1 117 ? -0.521 -24.344 -18.969 1 98.88 117 ALA B C 1
ATOM 3280 O O . ALA B 1 117 ? -0.814 -23.281 -18.422 1 98.88 117 ALA B O 1
ATOM 3281 N N . ALA B 1 118 ? -0.623 -25.5 -18.344 1 98.88 118 ALA B N 1
ATOM 3282 C CA . ALA B 1 118 ? -1.161 -25.594 -17 1 98.88 118 ALA B CA 1
ATOM 3283 C C . ALA B 1 118 ? -0.243 -24.906 -15.992 1 98.88 118 ALA B C 1
ATOM 3285 O O . ALA B 1 118 ? -0.653 -24.609 -14.867 1 98.88 118 ALA B O 1
ATOM 3286 N N . ALA B 1 119 ? 0.966 -24.609 -16.422 1 98.75 119 ALA B N 1
ATOM 3287 C CA . ALA B 1 119 ? 1.978 -24.078 -15.508 1 98.75 119 ALA B CA 1
ATOM 3288 C C . ALA B 1 119 ? 1.81 -22.578 -15.32 1 98.75 119 ALA B C 1
ATOM 3290 O O . ALA B 1 119 ? 2.416 -21.984 -14.422 1 98.75 119 ALA B O 1
ATOM 3291 N N . PHE B 1 120 ? 0.911 -21.875 -16.062 1 98.88 120 PHE B N 1
ATOM 3292 C CA . PHE B 1 120 ? 1.006 -20.422 -16.141 1 98.88 120 PHE B CA 1
ATOM 3293 C C . PHE B 1 120 ? -0.091 -19.766 -15.32 1 98.88 120 PHE B C 1
ATOM 3295 O O . PHE B 1 120 ? 0.155 -18.781 -14.633 1 98.88 120 PHE B O 1
ATOM 3302 N N . PRO B 1 121 ? -1.37 -20.234 -15.305 1 98.94 121 PRO B N 1
ATOM 3303 C CA . PRO B 1 121 ? -2.471 -19.391 -14.82 1 98.94 121 PRO B CA 1
ATOM 3304 C C . PRO B 1 121 ? -2.242 -18.875 -13.398 1 98.94 121 PRO B C 1
ATOM 3306 O O . PRO B 1 121 ? -2.324 -17.672 -13.156 1 98.94 121 PRO B O 1
ATOM 3309 N N . GLU B 1 122 ? -1.896 -19.719 -12.516 1 98.88 122 GLU B N 1
ATOM 3310 C CA . GLU B 1 122 ? -1.784 -19.328 -11.109 1 98.88 122 GLU B CA 1
ATOM 3311 C C . GLU B 1 122 ? -0.613 -18.375 -10.898 1 98.88 122 GLU B C 1
ATOM 3313 O O . GLU B 1 122 ? -0.772 -17.312 -10.289 1 98.88 122 GLU B O 1
ATOM 3318 N N . VAL B 1 123 ? 0.58 -18.703 -11.406 1 98.81 123 VAL B N 1
ATOM 3319 C CA . VAL B 1 123 ? 1.761 -17.891 -11.156 1 98.81 123 VAL B CA 1
ATOM 3320 C C . VAL B 1 123 ? 1.63 -16.547 -11.891 1 98.81 123 VAL B C 1
ATOM 3322 O O . VAL B 1 123 ? 2.012 -15.508 -11.359 1 98.81 123 VAL B O 1
ATOM 3325 N N . ALA B 1 124 ? 1.054 -16.562 -13.109 1 98.94 124 ALA B N 1
ATOM 3326 C CA . ALA B 1 124 ? 0.89 -15.336 -13.875 1 98.94 124 ALA B CA 1
ATOM 3327 C C . ALA B 1 124 ? -0.091 -14.383 -13.188 1 98.94 124 ALA B C 1
ATOM 3329 O O . ALA B 1 124 ? 0.199 -13.195 -13.016 1 98.94 124 ALA B O 1
ATOM 3330 N N . CYS B 1 125 ? -1.211 -14.938 -12.75 1 98.94 125 CYS B N 1
ATOM 3331 C CA . CYS B 1 125 ? -2.232 -14.109 -12.125 1 98.94 125 CYS B CA 1
ATOM 3332 C C . CYS B 1 125 ? -1.769 -13.602 -10.766 1 98.94 125 CYS B C 1
ATOM 3334 O O . CYS B 1 125 ? -2.025 -12.453 -10.406 1 98.94 125 CYS B O 1
ATOM 3336 N N . THR B 1 126 ? -1.072 -14.43 -10 1 98.88 126 THR B N 1
ATOM 3337 C CA . THR B 1 126 ? -0.57 -14.023 -8.688 1 98.88 126 THR B CA 1
ATOM 3338 C C . THR B 1 126 ? 0.447 -12.891 -8.828 1 98.88 126 THR B C 1
ATOM 3340 O O . THR B 1 126 ? 0.3 -11.844 -8.203 1 98.88 126 THR B O 1
ATOM 3343 N N . VAL B 1 127 ? 1.435 -13.109 -9.68 1 98.94 127 VAL B N 1
ATOM 3344 C CA . VAL B 1 127 ? 2.512 -12.133 -9.828 1 98.94 127 VAL B CA 1
ATOM 3345 C C . VAL B 1 127 ? 1.966 -10.852 -10.438 1 98.94 127 VAL B C 1
ATOM 3347 O O . VAL B 1 127 ? 2.238 -9.75 -9.938 1 98.94 127 VAL B O 1
ATOM 3350 N N . TRP B 1 128 ? 1.163 -10.977 -11.469 1 98.88 128 TRP B N 1
ATOM 3351 C CA . TRP B 1 128 ? 0.703 -9.773 -12.156 1 98.88 128 TRP B CA 1
ATOM 3352 C C . TRP B 1 128 ? -0.219 -8.953 -11.266 1 98.88 128 TRP B C 1
ATOM 3354 O O . TRP B 1 128 ? -0.068 -7.73 -11.164 1 98.88 128 TRP B O 1
ATOM 3364 N N . SER B 1 129 ? -1.155 -9.594 -10.578 1 98.81 129 SER B N 1
ATOM 3365 C CA . SER B 1 129 ? -2.121 -8.867 -9.758 1 98.81 129 SER B CA 1
ATOM 3366 C C . SER B 1 129 ? -1.443 -8.203 -8.562 1 98.81 129 SER B C 1
ATOM 3368 O O . SER B 1 129 ? -1.784 -7.074 -8.203 1 98.81 129 SER B O 1
ATOM 3370 N N . THR B 1 130 ? -0.439 -8.812 -8.008 1 98.75 130 THR B N 1
ATOM 3371 C CA . THR B 1 130 ? 0.146 -8.312 -6.77 1 98.75 130 THR B CA 1
ATOM 3372 C C . THR B 1 130 ? 1.297 -7.352 -7.066 1 98.75 130 THR B C 1
ATOM 3374 O O . THR B 1 130 ? 1.284 -6.199 -6.621 1 98.75 130 THR B O 1
ATOM 3377 N N . VAL B 1 131 ? 2.205 -7.754 -7.93 1 98.81 131 VAL B N 1
ATOM 3378 C CA . VAL B 1 131 ? 3.439 -7.008 -8.148 1 98.81 131 VAL B CA 1
ATOM 3379 C C . VAL B 1 131 ? 3.18 -5.844 -9.102 1 98.81 131 VAL B C 1
ATOM 3381 O O . VAL B 1 131 ? 3.668 -4.734 -8.883 1 98.81 131 VAL B O 1
ATOM 3384 N N . PHE B 1 132 ? 2.387 -6.059 -10.117 1 98.69 132 PHE B N 1
ATOM 3385 C CA . PHE B 1 132 ? 2.273 -5.051 -11.172 1 98.69 132 PHE B CA 1
ATOM 3386 C C . PHE B 1 132 ? 1.001 -4.23 -11 1 98.69 132 PHE B C 1
ATOM 3388 O O . PHE B 1 132 ? 1.024 -3.004 -11.125 1 98.69 132 PHE B O 1
ATOM 3395 N N . MET B 1 133 ? -0.146 -4.914 -10.695 1 98.44 133 MET B N 1
ATOM 3396 C CA . MET B 1 133 ? -1.374 -4.141 -10.523 1 98.44 133 MET B CA 1
ATOM 3397 C C . MET B 1 133 ? -1.376 -3.414 -9.18 1 98.44 133 MET B C 1
ATOM 3399 O O . MET B 1 133 ? -1.621 -2.207 -9.125 1 98.44 133 MET B O 1
ATOM 3403 N N . MET B 1 134 ? -1.044 -4.082 -8.086 1 98.25 134 MET B N 1
ATOM 3404 C CA . MET B 1 134 ? -1.091 -3.465 -6.762 1 98.25 134 MET B CA 1
ATOM 3405 C C . MET B 1 134 ? 0.244 -2.812 -6.418 1 98.25 134 MET B C 1
ATOM 3407 O O . MET B 1 134 ? 0.284 -1.656 -5.996 1 98.25 134 MET B O 1
ATOM 3411 N N . GLY B 1 135 ? 1.356 -3.51 -6.637 1 98.56 135 GLY B N 1
ATOM 3412 C CA . GLY B 1 135 ? 2.689 -3.033 -6.305 1 98.56 135 GLY B CA 1
ATOM 3413 C C . GLY B 1 135 ? 3.221 -2.006 -7.285 1 98.56 135 GLY B C 1
ATOM 3414 O O . GLY B 1 135 ? 4.18 -1.291 -6.984 1 98.56 135 GLY B O 1
ATOM 3415 N N . ARG B 1 136 ? 2.73 -1.983 -8.539 1 98.25 136 ARG B N 1
ATOM 3416 C CA . ARG B 1 136 ? 3.021 -0.999 -9.578 1 98.25 136 ARG B CA 1
ATOM 3417 C C . ARG B 1 136 ? 4.5 -1.018 -9.945 1 98.25 136 ARG B C 1
ATOM 3419 O O . ARG B 1 136 ? 5.117 0.036 -10.117 1 98.25 136 ARG B O 1
ATOM 3426 N N . LEU B 1 137 ? 5.07 -2.17 -9.945 1 98.75 137 LEU B N 1
ATOM 3427 C CA . LEU B 1 137 ? 6.426 -2.297 -10.469 1 98.75 137 LEU B CA 1
ATOM 3428 C C . LEU B 1 137 ? 6.508 -1.793 -11.906 1 98.75 137 LEU B C 1
ATOM 3430 O O . LEU B 1 137 ? 5.633 -2.092 -12.719 1 98.75 137 LEU B O 1
ATOM 3434 N N . SER B 1 138 ? 7.555 -0.994 -12.172 1 97.31 138 SER B N 1
ATOM 3435 C CA . SER B 1 138 ? 7.676 -0.405 -13.5 1 97.31 138 SER B CA 1
ATOM 3436 C C . SER B 1 138 ? 9.102 -0.521 -14.031 1 97.31 138 SER B C 1
ATOM 3438 O O . SER B 1 138 ? 10.023 -0.872 -13.289 1 97.31 138 SER B O 1
ATOM 3440 N N . VAL B 1 139 ? 9.164 -0.241 -15.312 1 97.06 139 VAL B N 1
ATOM 3441 C CA . VAL B 1 139 ? 10.453 -0.271 -16.016 1 97.06 139 VAL B CA 1
ATOM 3442 C C . VAL B 1 139 ? 11.453 0.629 -15.289 1 97.06 139 VAL B C 1
ATOM 3444 O O . VAL B 1 139 ? 11.109 1.735 -14.867 1 97.06 139 VAL B O 1
ATOM 3447 N N . GLY B 1 140 ? 12.688 0.133 -15.156 1 96.88 140 GLY B N 1
ATOM 3448 C CA . GLY B 1 140 ? 13.75 0.922 -14.555 1 96.88 140 GLY B CA 1
ATOM 3449 C C . GLY B 1 140 ? 13.859 0.739 -13.055 1 96.88 140 GLY B C 1
ATOM 3450 O O . GLY B 1 140 ? 14.859 1.143 -12.445 1 96.88 140 GLY B O 1
ATOM 3451 N N . GLU B 1 141 ? 12.93 0.086 -12.43 1 98.44 141 GLU B N 1
ATOM 3452 C CA . GLU B 1 141 ? 12.938 -0.169 -10.992 1 98.44 141 GLU B CA 1
ATOM 3453 C C . GLU B 1 141 ? 13.656 -1.478 -10.672 1 98.44 141 GLU B C 1
ATOM 3455 O O . GLU B 1 141 ? 14.039 -2.223 -11.578 1 98.44 141 GLU B O 1
ATOM 3460 N N . SER B 1 142 ? 13.945 -1.705 -9.422 1 98.88 142 SER B N 1
ATOM 3461 C CA . SER B 1 142 ? 14.555 -2.934 -8.922 1 98.88 142 SER B CA 1
ATOM 3462 C C . SER B 1 142 ? 13.555 -3.76 -8.117 1 98.88 142 SER B C 1
ATOM 3464 O O . SER B 1 142 ? 12.68 -3.205 -7.453 1 98.88 142 SER B O 1
ATOM 3466 N N . PHE B 1 143 ? 13.773 -5.043 -8.281 1 98.94 143 PHE B N 1
ATOM 3467 C CA . PHE B 1 143 ? 12.758 -5.984 -7.832 1 98.94 143 PHE B CA 1
ATOM 3468 C C . PHE B 1 143 ? 13.391 -7.184 -7.145 1 98.94 143 PHE B C 1
ATOM 3470 O O . PHE B 1 143 ? 14.188 -7.906 -7.75 1 98.94 143 PHE B O 1
ATOM 3477 N N . LEU B 1 144 ? 13.062 -7.387 -5.773 1 99 144 LEU B N 1
ATOM 3478 C CA . LEU B 1 144 ? 13.562 -8.539 -5.031 1 99 144 LEU B CA 1
ATOM 3479 C C . LEU B 1 144 ? 12.484 -9.609 -4.898 1 99 144 LEU B C 1
ATOM 3481 O O . LEU B 1 144 ? 11.383 -9.328 -4.43 1 99 144 LEU B O 1
ATOM 3485 N N . ILE B 1 145 ? 12.828 -10.797 -5.305 1 98.94 145 ILE B N 1
ATOM 3486 C CA . ILE B 1 145 ? 11.945 -11.953 -5.23 1 98.94 145 ILE B CA 1
ATOM 3487 C C . ILE B 1 145 ? 12.5 -12.961 -4.219 1 98.94 145 ILE B C 1
ATOM 3489 O O . ILE B 1 145 ? 13.562 -13.547 -4.43 1 98.94 145 ILE B O 1
ATOM 3493 N N . HIS B 1 146 ? 11.781 -13.164 -3.121 1 98.88 146 HIS B N 1
ATOM 3494 C CA . HIS B 1 146 ? 12.141 -14.281 -2.252 1 98.88 146 HIS B CA 1
ATOM 3495 C C . HIS B 1 146 ? 11.641 -15.602 -2.822 1 98.88 146 HIS B C 1
ATOM 3497 O O . HIS B 1 146 ? 10.484 -15.719 -3.223 1 98.88 146 HIS B O 1
ATOM 3503 N N . GLY B 1 147 ? 12.5 -16.641 -2.783 1 98.19 147 GLY B N 1
ATOM 3504 C CA . GLY B 1 147 ? 12.148 -17.906 -3.387 1 98.19 147 GLY B CA 1
ATOM 3505 C C . GLY B 1 147 ? 12.195 -17.891 -4.902 1 98.19 147 GLY B C 1
ATOM 3506 O O . GLY B 1 147 ? 11.242 -18.297 -5.562 1 98.19 147 GLY B O 1
ATOM 3507 N N . GLY B 1 148 ? 13.344 -17.469 -5.414 1 98.56 148 GLY B N 1
ATOM 3508 C CA . GLY B 1 148 ? 13.469 -17.219 -6.844 1 98.56 148 GLY B CA 1
ATOM 3509 C C . GLY B 1 148 ? 13.273 -18.469 -7.676 1 98.56 148 GLY B C 1
ATOM 3510 O O . GLY B 1 148 ? 12.867 -18.391 -8.836 1 98.56 148 GLY B O 1
ATOM 3511 N N . SER B 1 149 ? 13.531 -19.625 -7.09 1 98.44 149 SER B N 1
ATOM 3512 C CA . SER B 1 149 ? 13.492 -20.859 -7.879 1 98.44 149 SER B CA 1
ATOM 3513 C C . SER B 1 149 ? 12.109 -21.5 -7.82 1 98.44 149 SER B C 1
ATOM 3515 O O . SER B 1 149 ? 11.875 -22.531 -8.461 1 98.44 149 SER B O 1
ATOM 3517 N N . SER B 1 150 ? 11.203 -20.953 -7.047 1 98.12 150 SER B N 1
ATOM 3518 C CA . SER B 1 150 ? 9.852 -21.484 -6.953 1 98.12 150 SER B CA 1
ATOM 3519 C C . SER B 1 150 ? 9.078 -21.25 -8.25 1 98.12 150 SER B C 1
ATOM 3521 O O . SER B 1 150 ? 9.555 -20.562 -9.148 1 98.12 150 SER B O 1
ATOM 3523 N N . GLY B 1 151 ? 7.859 -21.891 -8.359 1 98.31 151 GLY B N 1
ATOM 3524 C CA . GLY B 1 151 ? 7 -21.594 -9.492 1 98.31 151 GLY B CA 1
ATOM 3525 C C . GLY B 1 151 ? 6.73 -20.109 -9.672 1 98.31 151 GLY B C 1
ATOM 3526 O O . GLY B 1 151 ? 6.922 -19.562 -10.758 1 98.31 151 GLY B O 1
ATOM 3527 N N . ILE B 1 152 ? 6.391 -19.438 -8.57 1 98.5 152 ILE B N 1
ATOM 3528 C CA . ILE B 1 152 ? 6.148 -18 -8.57 1 98.5 152 ILE B CA 1
ATOM 3529 C C . ILE B 1 152 ? 7.43 -17.266 -8.938 1 98.5 152 ILE B C 1
ATOM 3531 O O . ILE B 1 152 ? 7.414 -16.359 -9.789 1 98.5 152 ILE B O 1
ATOM 3535 N N . GLY B 1 153 ? 8.492 -17.688 -8.328 1 98.81 153 GLY B N 1
ATOM 3536 C CA . GLY B 1 153 ? 9.766 -17 -8.516 1 98.81 153 GLY B CA 1
ATOM 3537 C C . GLY B 1 153 ? 10.273 -17.078 -9.938 1 98.81 153 GLY B C 1
ATOM 3538 O O . GLY B 1 153 ? 10.695 -16.062 -10.508 1 98.81 153 GLY B O 1
ATOM 3539 N N . THR B 1 154 ? 10.219 -18.25 -10.531 1 98.88 154 THR B N 1
ATOM 3540 C CA . THR B 1 154 ? 10.742 -18.422 -11.883 1 98.88 154 THR B CA 1
ATOM 3541 C C . THR B 1 154 ? 9.922 -17.609 -12.883 1 98.88 154 THR B C 1
ATOM 3543 O O . THR B 1 154 ? 10.484 -17.016 -13.805 1 98.88 154 THR B O 1
ATOM 3546 N N . PHE B 1 155 ? 8.641 -17.562 -12.711 1 98.94 155 PHE B N 1
ATOM 3547 C CA . PHE B 1 155 ? 7.793 -16.734 -13.562 1 98.94 155 PHE B CA 1
ATOM 3548 C C . PHE B 1 155 ? 8.094 -15.25 -13.359 1 98.94 155 PHE B C 1
ATOM 3550 O O . PHE B 1 155 ? 8.273 -14.508 -14.328 1 98.94 155 PHE B O 1
ATOM 3557 N N . ALA B 1 156 ? 8.188 -14.836 -12.078 1 98.94 156 ALA B N 1
ATOM 3558 C CA . ALA B 1 156 ? 8.383 -13.43 -11.727 1 98.94 156 ALA B CA 1
ATOM 3559 C C . ALA B 1 156 ? 9.695 -12.906 -12.305 1 98.94 156 ALA B C 1
ATOM 3561 O O . ALA B 1 156 ? 9.758 -11.781 -12.797 1 98.94 156 ALA B O 1
ATOM 3562 N N . ILE B 1 157 ? 10.758 -13.719 -12.25 1 98.94 157 ILE B N 1
ATOM 3563 C CA . ILE B 1 157 ? 12.055 -13.328 -12.805 1 98.94 157 ILE B CA 1
ATOM 3564 C C . ILE B 1 157 ? 11.898 -12.992 -14.289 1 98.94 157 ILE B C 1
ATOM 3566 O O . ILE B 1 157 ? 12.297 -11.914 -14.734 1 98.94 157 ILE B O 1
ATOM 3570 N N . GLN B 1 158 ? 11.266 -13.891 -14.992 1 98.94 158 GLN B N 1
ATOM 3571 C CA . GLN B 1 158 ? 11.227 -13.766 -16.453 1 98.94 158 GLN B CA 1
ATOM 3572 C C . GLN B 1 158 ? 10.391 -12.562 -16.875 1 98.94 158 GLN B C 1
ATOM 3574 O O . GLN B 1 158 ? 10.812 -11.781 -17.734 1 98.94 158 GLN B O 1
ATOM 3579 N N . ILE B 1 159 ? 9.188 -12.422 -16.312 1 98.88 159 ILE B N 1
ATOM 3580 C CA . ILE B 1 159 ? 8.305 -11.344 -16.75 1 98.88 159 ILE B CA 1
ATOM 3581 C C . ILE B 1 159 ? 8.906 -9.992 -16.359 1 98.88 159 ILE B C 1
ATOM 3583 O O . ILE B 1 159 ? 8.82 -9.031 -17.125 1 98.88 159 ILE B O 1
ATOM 3587 N N . ALA B 1 160 ? 9.508 -9.883 -15.156 1 98.88 160 ALA B N 1
ATOM 3588 C CA . ALA B 1 160 ? 10.148 -8.633 -14.734 1 98.88 160 ALA B CA 1
ATOM 3589 C C . ALA B 1 160 ? 11.305 -8.281 -15.664 1 98.88 160 ALA B C 1
ATOM 3591 O O . ALA B 1 160 ? 11.445 -7.129 -16.078 1 98.88 160 ALA B O 1
ATOM 3592 N N . LYS B 1 161 ? 12.125 -9.312 -15.992 1 98.62 161 LYS B N 1
ATOM 3593 C CA . LYS B 1 161 ? 13.25 -9.078 -16.891 1 98.62 161 LYS B CA 1
ATOM 3594 C C . LYS B 1 161 ? 12.773 -8.633 -18.266 1 98.62 161 LYS B C 1
ATOM 3596 O O . LYS B 1 161 ? 13.344 -7.711 -18.859 1 98.62 161 LYS B O 1
ATOM 3601 N N . HIS B 1 162 ? 11.773 -9.273 -18.734 1 98.44 162 HIS B N 1
ATOM 3602 C CA . HIS B 1 162 ? 11.188 -8.922 -20.031 1 98.44 162 HIS B CA 1
ATOM 3603 C C . HIS B 1 162 ? 10.766 -7.457 -20.047 1 98.44 162 HIS B C 1
ATOM 3605 O O . HIS B 1 162 ? 10.867 -6.793 -21.094 1 98.44 162 HIS B O 1
ATOM 3611 N N . LEU B 1 163 ? 10.352 -6.895 -18.906 1 98.06 163 LEU B N 1
ATOM 3612 C CA . LEU B 1 163 ? 9.82 -5.539 -18.828 1 98.06 163 LEU B CA 1
ATOM 3613 C C . LEU B 1 163 ? 10.922 -4.539 -18.5 1 98.06 163 LEU B C 1
ATOM 3615 O O . LEU B 1 163 ? 10.664 -3.344 -18.359 1 98.06 163 LEU B O 1
ATOM 3619 N N . GLY B 1 164 ? 12.094 -4.98 -18.344 1 98 164 GLY B N 1
ATOM 3620 C CA . GLY B 1 164 ? 13.219 -4.074 -18.156 1 98 164 GLY B CA 1
ATOM 3621 C C . GLY B 1 164 ? 13.484 -3.752 -16.703 1 98 164 GLY B C 1
ATOM 3622 O O . GLY B 1 164 ? 13.992 -2.674 -16.375 1 98 164 GLY B O 1
ATOM 3623 N N . VAL B 1 165 ? 13.18 -4.602 -15.797 1 98.69 165 VAL B N 1
ATOM 3624 C CA . VAL B 1 165 ? 13.367 -4.441 -14.359 1 98.69 165 VAL B CA 1
ATOM 3625 C C . VAL B 1 165 ? 14.672 -5.105 -13.93 1 98.69 165 VAL B C 1
ATOM 3627 O O . VAL B 1 165 ? 15.031 -6.172 -14.43 1 98.69 165 VAL B O 1
ATOM 3630 N N . ARG B 1 166 ? 15.453 -4.512 -13.055 1 98.81 166 ARG B N 1
ATOM 3631 C CA . ARG B 1 166 ? 16.594 -5.168 -12.414 1 98.81 166 ARG B CA 1
ATOM 3632 C C . ARG B 1 166 ? 16.125 -6.137 -11.328 1 98.81 166 ARG B C 1
ATOM 3634 O O . ARG B 1 166 ? 15.469 -5.73 -10.367 1 98.81 166 ARG B O 1
ATOM 3641 N N . VAL B 1 167 ? 16.531 -7.418 -11.414 1 98.94 167 VAL B N 1
ATOM 3642 C CA . VAL B 1 167 ? 15.898 -8.453 -10.602 1 98.94 167 VAL B CA 1
ATOM 3643 C C . VAL B 1 167 ? 16.906 -9.008 -9.602 1 98.94 167 VAL B C 1
ATOM 3645 O O . VAL B 1 167 ? 17.984 -9.461 -9.977 1 98.94 167 VAL B O 1
ATOM 3648 N N . PHE B 1 168 ? 16.562 -8.945 -8.305 1 98.94 168 PHE B N 1
ATOM 3649 C CA . PHE B 1 168 ? 17.203 -9.633 -7.191 1 98.94 168 PHE B CA 1
ATOM 3650 C C . PHE B 1 168 ? 16.422 -10.875 -6.793 1 98.94 168 PHE B C 1
ATOM 3652 O O . PHE B 1 168 ? 15.195 -10.867 -6.785 1 98.94 168 PHE B O 1
ATOM 3659 N N . VAL B 1 169 ? 17.172 -11.984 -6.414 1 98.94 169 VAL B N 1
ATOM 3660 C CA . VAL B 1 169 ? 16.469 -13.172 -5.949 1 98.94 169 VAL B CA 1
ATOM 3661 C C . VAL B 1 169 ? 17.188 -13.766 -4.742 1 98.94 169 VAL B C 1
ATOM 3663 O O . VAL B 1 169 ? 18.406 -13.602 -4.594 1 98.94 169 VAL B O 1
ATOM 3666 N N . THR B 1 170 ? 16.406 -14.359 -3.883 1 98.88 170 THR B N 1
ATOM 3667 C CA . THR B 1 170 ? 16.969 -15.25 -2.879 1 98.88 170 THR B CA 1
ATOM 3668 C C . THR B 1 170 ? 16.609 -16.703 -3.182 1 98.88 170 THR B C 1
ATOM 3670 O O . THR B 1 170 ? 15.539 -16.984 -3.721 1 98.88 170 THR B O 1
ATOM 3673 N N . ALA B 1 171 ? 17.469 -17.625 -2.926 1 98.44 171 ALA B N 1
ATOM 3674 C CA . ALA B 1 171 ? 17.25 -19.062 -2.947 1 98.44 171 ALA B CA 1
ATOM 3675 C C . ALA B 1 171 ? 18.188 -19.781 -1.978 1 98.44 171 ALA B C 1
ATOM 3677 O O . ALA B 1 171 ? 19.109 -19.156 -1.419 1 98.44 171 ALA B O 1
ATOM 3678 N N . GLY B 1 172 ? 17.969 -21.047 -1.76 1 97.31 172 GLY B N 1
ATOM 3679 C CA . GLY B 1 172 ? 18.641 -21.734 -0.667 1 97.31 172 GLY B CA 1
ATOM 3680 C C . GLY B 1 172 ? 19.828 -22.562 -1.119 1 97.31 172 GLY B C 1
ATOM 3681 O O . GLY B 1 172 ? 20.422 -23.281 -0.324 1 97.31 172 GLY B O 1
ATOM 3682 N N . SER B 1 173 ? 20.172 -22.562 -2.428 1 97.56 173 SER B N 1
ATOM 3683 C CA . SER B 1 173 ? 21.344 -23.297 -2.924 1 97.56 173 SER B CA 1
ATOM 3684 C C . SER B 1 173 ? 21.938 -22.609 -4.152 1 97.56 173 SER B C 1
ATOM 3686 O O . SER B 1 173 ? 21.266 -21.844 -4.828 1 97.56 173 SER B O 1
ATOM 3688 N N . ASP B 1 174 ? 23.172 -22.953 -4.391 1 97.12 174 ASP B N 1
ATOM 3689 C CA . ASP B 1 174 ? 23.844 -22.375 -5.547 1 97.12 174 ASP B CA 1
ATOM 3690 C C . ASP B 1 174 ? 23.25 -22.891 -6.852 1 97.12 174 ASP B C 1
ATOM 3692 O O . ASP B 1 174 ? 23.203 -22.172 -7.852 1 97.12 174 ASP B O 1
ATOM 3696 N N . GLU B 1 175 ? 22.812 -24.109 -6.793 1 98 175 GLU B N 1
ATOM 3697 C CA . GLU B 1 175 ? 22.156 -24.688 -7.965 1 98 175 GLU B CA 1
ATOM 3698 C C . GLU B 1 175 ? 20.891 -23.922 -8.312 1 98 175 GLU B C 1
ATOM 3700 O O . GLU B 1 175 ? 20.656 -23.609 -9.484 1 98 175 GLU B O 1
ATOM 3705 N N . LYS B 1 176 ? 20.156 -23.609 -7.352 1 98.5 176 LYS B N 1
ATOM 3706 C CA . LYS B 1 176 ? 18.922 -22.859 -7.559 1 98.5 176 LYS B CA 1
ATOM 3707 C C . LYS B 1 176 ? 19.219 -21.438 -8.023 1 98.5 176 LYS B C 1
ATOM 3709 O O . LYS B 1 176 ? 18.516 -20.906 -8.898 1 98.5 176 LYS B O 1
ATOM 3714 N N . LEU B 1 177 ? 20.25 -20.891 -7.441 1 98.81 177 LEU B N 1
ATOM 3715 C CA . LEU B 1 177 ? 20.625 -19.531 -7.84 1 98.81 177 LEU B CA 1
ATOM 3716 C C . LEU B 1 177 ? 21.109 -19.5 -9.281 1 98.81 177 LEU B C 1
ATOM 3718 O O . LEU B 1 177 ? 20.828 -18.562 -10.023 1 98.81 177 LEU B O 1
ATOM 3722 N N . ALA B 1 178 ? 21.844 -20.531 -9.688 1 98.75 178 ALA B N 1
ATOM 3723 C CA . ALA B 1 178 ? 22.297 -20.625 -11.078 1 98.75 178 ALA B CA 1
ATOM 3724 C C . ALA B 1 178 ? 21.109 -20.688 -12.031 1 98.75 178 ALA B C 1
ATOM 3726 O O . ALA B 1 178 ? 21.109 -20.047 -13.086 1 98.75 178 ALA B O 1
ATOM 3727 N N . ALA B 1 179 ? 20.125 -21.469 -11.633 1 98.75 179 ALA B N 1
ATOM 3728 C CA . ALA B 1 179 ? 18.922 -21.562 -12.445 1 98.75 179 ALA B CA 1
ATOM 3729 C C . ALA B 1 179 ? 18.219 -20.203 -12.547 1 98.75 179 ALA B C 1
ATOM 3731 O O . ALA B 1 179 ? 17.75 -19.812 -13.617 1 98.75 179 ALA B O 1
ATOM 3732 N N . CYS B 1 180 ? 18.156 -19.469 -11.461 1 98.88 180 CYS B N 1
ATOM 3733 C CA . CYS B 1 180 ? 17.547 -18.141 -11.445 1 98.88 180 CYS B CA 1
ATOM 3734 C C . CYS B 1 180 ? 18.297 -17.188 -12.367 1 98.88 180 CYS B C 1
ATOM 3736 O O . CYS B 1 180 ? 17.672 -16.406 -13.086 1 98.88 180 CYS B O 1
ATOM 3738 N N . LYS B 1 181 ? 19.562 -17.266 -12.297 1 98.88 181 LYS B N 1
ATOM 3739 C CA . LYS B 1 181 ? 20.406 -16.422 -13.156 1 98.88 181 LYS B CA 1
ATOM 3740 C C . LYS B 1 181 ? 20.125 -16.688 -14.633 1 98.88 181 LYS B C 1
ATOM 3742 O O . LYS B 1 181 ? 20.031 -15.758 -15.43 1 98.88 181 LYS B O 1
ATOM 3747 N N . GLU B 1 182 ? 19.984 -17.953 -14.938 1 98.69 182 GLU B N 1
ATOM 3748 C CA . GLU B 1 182 ? 19.703 -18.344 -16.312 1 98.69 182 GLU B CA 1
ATOM 3749 C C . GLU B 1 182 ? 18.359 -17.781 -16.781 1 98.69 182 GLU B C 1
ATOM 3751 O O . GLU B 1 182 ? 18.188 -17.469 -17.969 1 98.69 182 GLU B O 1
ATOM 3756 N N . LEU B 1 183 ? 17.5 -17.578 -15.836 1 98.75 183 LEU B N 1
ATOM 3757 C CA . LEU B 1 183 ? 16.188 -17.062 -16.156 1 98.75 183 LEU B CA 1
ATOM 3758 C C . LEU B 1 183 ? 16.203 -15.547 -16.266 1 98.75 183 LEU B C 1
ATOM 3760 O O . LEU B 1 183 ? 15.242 -14.938 -16.734 1 98.75 183 LEU B O 1
ATOM 3764 N N . GLY B 1 184 ? 17.266 -14.867 -15.742 1 98.75 184 GLY B N 1
ATOM 3765 C CA . GLY B 1 184 ? 17.391 -13.438 -15.953 1 98.75 184 GLY B CA 1
ATOM 3766 C C . GLY B 1 184 ? 17.688 -12.672 -14.68 1 98.75 184 GLY B C 1
ATOM 3767 O O . GLY B 1 184 ? 17.844 -11.445 -14.703 1 98.75 184 GLY B O 1
ATOM 3768 N N . ALA B 1 185 ? 17.797 -13.352 -13.57 1 98.88 185 ALA B N 1
ATOM 3769 C CA . ALA B 1 185 ? 18.109 -12.664 -12.32 1 98.88 185 ALA B CA 1
ATOM 3770 C C . ALA B 1 185 ? 19.453 -11.945 -12.398 1 98.88 185 ALA B C 1
ATOM 3772 O O . ALA B 1 185 ? 20.422 -12.484 -12.945 1 98.88 185 ALA B O 1
ATOM 3773 N N . ASP B 1 186 ? 19.5 -10.75 -11.891 1 98.88 186 ASP B N 1
ATOM 3774 C CA . ASP B 1 186 ? 20.719 -9.945 -11.945 1 98.88 186 ASP B CA 1
ATOM 3775 C C . ASP B 1 186 ? 21.578 -10.148 -10.695 1 98.88 186 ASP B C 1
ATOM 3777 O O . ASP B 1 186 ? 22.812 -10.164 -10.773 1 98.88 186 ASP B O 1
ATOM 3781 N N . VAL B 1 187 ? 20.969 -10.234 -9.562 1 98.88 187 VAL B N 1
ATOM 3782 C CA . VAL B 1 187 ? 21.641 -10.414 -8.281 1 98.88 187 VAL B CA 1
ATOM 3783 C C . VAL B 1 187 ? 21.078 -11.641 -7.566 1 98.88 187 VAL B C 1
ATOM 3785 O O . VAL B 1 187 ? 19.859 -11.727 -7.348 1 98.88 187 VAL B O 1
ATOM 3788 N N . CYS B 1 188 ? 21.891 -12.594 -7.301 1 98.88 188 CYS B N 1
ATOM 3789 C CA . CYS B 1 188 ? 21.5 -13.836 -6.648 1 98.88 188 CYS B CA 1
ATOM 3790 C C . CYS B 1 188 ? 22.047 -13.906 -5.23 1 98.88 188 CYS B C 1
AT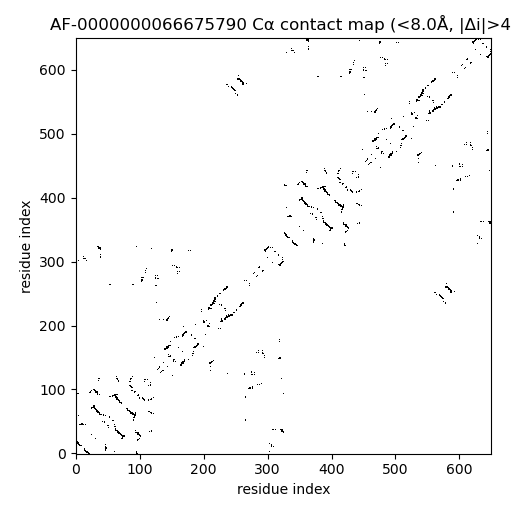OM 3792 O O . CYS B 1 188 ? 23.25 -13.703 -5.008 1 98.88 188 CYS B O 1
ATOM 3794 N N . ILE B 1 189 ? 21.172 -14.203 -4.27 1 98.88 189 ILE B N 1
ATOM 3795 C CA . ILE B 1 189 ? 21.516 -14.188 -2.855 1 98.88 189 ILE B CA 1
ATOM 3796 C C . ILE B 1 189 ? 21.172 -15.539 -2.225 1 98.88 189 ILE B C 1
ATOM 3798 O O . ILE B 1 189 ? 20 -15.938 -2.215 1 98.88 189 ILE B O 1
ATOM 3802 N N . ASN B 1 190 ? 22.141 -16.281 -1.728 1 98.69 190 ASN B N 1
ATOM 3803 C CA . ASN B 1 190 ? 21.891 -17.484 -0.948 1 98.69 190 ASN B CA 1
ATOM 3804 C C . ASN B 1 190 ? 21.516 -17.156 0.491 1 98.69 190 ASN B C 1
ATOM 3806 O O . ASN B 1 190 ? 22.375 -16.812 1.307 1 98.69 190 ASN B O 1
ATOM 3810 N N . TYR B 1 191 ? 20.234 -17.25 0.813 1 97.56 191 TYR B N 1
ATOM 3811 C CA . TYR B 1 191 ? 19.734 -16.75 2.094 1 97.56 191 TYR B CA 1
ATOM 3812 C C . TYR B 1 191 ? 20.25 -17.609 3.244 1 97.56 191 TYR B C 1
ATOM 3814 O O . TYR B 1 191 ? 20.109 -17.234 4.414 1 97.56 191 TYR B O 1
ATOM 3822 N N . LYS B 1 192 ? 20.844 -18.781 2.969 1 97.56 192 LYS B N 1
ATOM 3823 C CA . LYS B 1 192 ? 21.406 -19.641 4.004 1 97.56 192 LYS B CA 1
ATOM 3824 C C . LYS B 1 192 ? 22.797 -19.172 4.422 1 97.56 192 LYS B C 1
ATOM 3826 O O . LYS B 1 192 ? 23.266 -19.469 5.523 1 97.56 192 LYS B O 1
ATOM 3831 N N . THR B 1 193 ? 23.438 -18.438 3.553 1 97.81 193 THR B N 1
ATOM 3832 C CA . THR B 1 193 ? 24.828 -18.109 3.82 1 97.81 193 THR B CA 1
ATOM 3833 C C . THR B 1 193 ? 25.047 -16.594 3.77 1 97.81 193 THR B C 1
ATOM 3835 O O . THR B 1 193 ? 26.109 -16.109 4.156 1 97.81 193 THR B O 1
ATOM 3838 N N . GLU B 1 194 ? 24.047 -15.867 3.244 1 97.94 194 GLU B N 1
ATOM 3839 C CA . GLU B 1 194 ? 24.172 -14.414 3.098 1 97.94 194 GLU B CA 1
ATOM 3840 C C . GLU B 1 194 ? 23.016 -13.688 3.771 1 97.94 194 GLU B C 1
ATOM 3842 O O . GLU B 1 194 ? 21.906 -14.234 3.887 1 97.94 194 GLU B O 1
ATOM 3847 N N . ASP B 1 195 ? 23.312 -12.484 4.25 1 98.31 195 ASP B N 1
ATOM 3848 C CA . ASP B 1 195 ? 22.266 -11.555 4.699 1 98.31 195 ASP B CA 1
ATOM 3849 C C . ASP B 1 195 ? 21.734 -10.734 3.533 1 98.31 195 ASP B C 1
ATOM 3851 O O . ASP B 1 195 ? 22.422 -9.891 2.982 1 98.31 195 ASP B O 1
ATOM 3855 N N . PHE B 1 196 ? 20.469 -10.938 3.18 1 98.69 196 PHE B N 1
ATOM 3856 C CA . PHE B 1 196 ? 19.953 -10.312 1.961 1 98.69 196 PHE B CA 1
ATOM 3857 C C . PHE B 1 196 ? 19.812 -8.812 2.145 1 98.69 196 PHE B C 1
ATOM 3859 O O . PHE B 1 196 ? 19.828 -8.055 1.17 1 98.69 196 PHE B O 1
ATOM 3866 N N . VAL B 1 197 ? 19.594 -8.305 3.406 1 98.81 197 VAL B N 1
ATOM 3867 C CA . VAL B 1 197 ? 19.531 -6.867 3.643 1 98.81 197 VAL B CA 1
ATOM 3868 C C . VAL B 1 197 ? 20.859 -6.219 3.252 1 98.81 197 VAL B C 1
ATOM 3870 O O . VAL B 1 197 ? 20.875 -5.242 2.498 1 98.81 197 VAL B O 1
ATOM 3873 N N . ALA B 1 198 ? 21.906 -6.773 3.77 1 98.75 198 ALA B N 1
ATOM 3874 C CA . ALA B 1 198 ? 23.25 -6.258 3.496 1 98.75 198 ALA B CA 1
ATOM 3875 C C . ALA B 1 198 ? 23.562 -6.328 2.006 1 98.75 198 ALA B C 1
ATOM 3877 O O . ALA B 1 198 ? 24.125 -5.387 1.438 1 98.75 198 ALA B O 1
ATOM 3878 N N . LYS B 1 199 ? 23.25 -7.473 1.373 1 98.75 199 LYS B N 1
ATOM 3879 C CA . LYS B 1 199 ? 23.531 -7.656 -0.047 1 98.75 199 LYS B CA 1
ATOM 3880 C C . LYS B 1 199 ? 22.75 -6.656 -0.899 1 98.75 199 LYS B C 1
ATOM 3882 O O . LYS B 1 199 ? 23.312 -6.07 -1.831 1 98.75 199 LYS B O 1
ATOM 3887 N N . VAL B 1 200 ? 21.484 -6.426 -0.597 1 98.88 200 VAL B N 1
ATOM 3888 C CA . VAL B 1 200 ? 20.656 -5.473 -1.327 1 98.88 200 VAL B CA 1
ATOM 3889 C C . VAL B 1 200 ? 21.25 -4.07 -1.195 1 98.88 200 VAL B C 1
ATOM 3891 O O . VAL B 1 200 ? 21.375 -3.352 -2.189 1 98.88 200 VAL B O 1
ATOM 3894 N N . LYS B 1 201 ? 21.578 -3.668 0.004 1 98.62 201 LYS B N 1
ATOM 3895 C CA . LYS B 1 201 ? 22.156 -2.344 0.229 1 98.62 201 LYS B CA 1
ATOM 3896 C C . LYS B 1 201 ? 23.453 -2.166 -0.553 1 98.62 201 LYS B C 1
ATOM 3898 O O . LYS B 1 201 ? 23.672 -1.122 -1.17 1 98.62 201 LYS B O 1
ATOM 3903 N N . ALA B 1 202 ? 24.297 -3.232 -0.545 1 98.62 202 ALA B N 1
ATOM 3904 C CA . ALA B 1 202 ? 25.562 -3.172 -1.26 1 98.62 202 ALA B CA 1
ATOM 3905 C C . ALA B 1 202 ? 25.344 -3.018 -2.762 1 98.62 202 ALA B C 1
ATOM 3907 O O . ALA B 1 202 ? 26.047 -2.238 -3.422 1 98.62 202 ALA B O 1
ATOM 3908 N N . GLU B 1 203 ? 24.344 -3.732 -3.283 1 98.69 203 GLU B N 1
ATOM 3909 C CA . GLU B 1 203 ? 24.109 -3.787 -4.723 1 98.69 203 GLU B CA 1
ATOM 3910 C C . GLU B 1 203 ? 23.328 -2.57 -5.199 1 98.69 203 GLU B C 1
ATOM 3912 O O . GLU B 1 203 ? 23.141 -2.373 -6.402 1 98.69 203 GLU B O 1
ATOM 3917 N N . THR B 1 204 ? 22.828 -1.691 -4.27 1 98.5 204 THR B N 1
ATOM 3918 C CA . THR B 1 204 ? 22 -0.55 -4.645 1 98.5 204 THR B CA 1
ATOM 3919 C C . THR B 1 204 ? 22.594 0.75 -4.113 1 98.5 204 THR B C 1
ATOM 3921 O O . THR B 1 204 ? 21.891 1.757 -3.992 1 98.5 204 THR B O 1
ATOM 3924 N N . ASP B 1 205 ? 23.828 0.712 -3.678 1 97.81 205 ASP B N 1
ATOM 3925 C CA . ASP B 1 205 ? 24.531 1.873 -3.133 1 97.81 205 ASP B CA 1
ATOM 3926 C C . ASP B 1 205 ? 23.781 2.447 -1.93 1 97.81 205 ASP B C 1
ATOM 3928 O O . ASP B 1 205 ? 23.609 3.662 -1.829 1 97.81 205 ASP B O 1
ATOM 3932 N N . GLY B 1 206 ? 23.266 1.531 -1.207 1 97.75 206 GLY B N 1
ATOM 3933 C CA . GLY B 1 206 ? 22.641 1.892 0.056 1 97.75 206 GLY B CA 1
ATOM 3934 C C . GLY B 1 206 ? 21.172 2.256 -0.085 1 97.75 206 GLY B C 1
ATOM 3935 O O . GLY B 1 206 ? 20.469 2.455 0.914 1 97.75 206 GLY B O 1
ATOM 3936 N N . LYS B 1 207 ? 20.516 2.363 -1.21 1 97.31 207 LYS B N 1
ATOM 3937 C CA . LYS B 1 207 ? 19.172 2.865 -1.44 1 97.31 207 LYS B CA 1
ATOM 3938 C C . LYS B 1 207 ? 18.125 1.804 -1.106 1 97.31 207 LYS B C 1
ATOM 3940 O O . LYS B 1 207 ? 17.094 2.107 -0.496 1 97.31 207 LYS B O 1
ATOM 3945 N N . GLY B 1 208 ? 18.359 0.507 -1.548 1 98.75 208 GLY B N 1
ATOM 3946 C CA . GLY B 1 208 ? 17.375 -0.557 -1.475 1 98.75 208 GLY B CA 1
ATOM 3947 C C . GLY B 1 208 ? 16.656 -0.794 -2.787 1 98.75 208 GLY B C 1
ATOM 3948 O O . GLY B 1 208 ? 16.891 -0.092 -3.771 1 98.75 208 GLY B O 1
ATOM 3949 N N . VAL B 1 209 ? 15.781 -1.804 -2.783 1 98.94 209 VAL B N 1
ATOM 3950 C CA . VAL B 1 209 ? 15.023 -2.139 -3.986 1 98.94 209 VAL B CA 1
ATOM 3951 C C . VAL B 1 209 ? 13.656 -1.46 -3.943 1 98.94 209 VAL B C 1
ATOM 3953 O O . VAL B 1 209 ? 13.211 -1.02 -2.883 1 98.94 209 VAL B O 1
ATOM 3956 N N . ASP B 1 210 ? 12.961 -1.377 -5.082 1 98.94 210 ASP B N 1
ATOM 3957 C CA . ASP B 1 210 ? 11.711 -0.624 -5.195 1 98.94 210 ASP B CA 1
ATOM 3958 C C . ASP B 1 210 ? 10.516 -1.488 -4.816 1 98.94 210 ASP B C 1
ATOM 3960 O O . ASP B 1 210 ? 9.547 -0.995 -4.238 1 98.94 210 ASP B O 1
ATOM 3964 N N . VAL B 1 211 ? 10.562 -2.752 -5.199 1 98.94 211 VAL B N 1
ATOM 3965 C CA . VAL B 1 211 ? 9.477 -3.676 -4.902 1 98.94 211 VAL B CA 1
ATOM 3966 C C . VAL B 1 211 ? 10.039 -5 -4.391 1 98.94 211 VAL B C 1
ATOM 3968 O O . VAL B 1 211 ? 11.078 -5.461 -4.867 1 98.94 211 VAL B O 1
ATOM 3971 N N . ILE B 1 212 ? 9.414 -5.602 -3.404 1 99 212 ILE B N 1
ATOM 3972 C CA . ILE B 1 212 ? 9.758 -6.922 -2.891 1 99 212 ILE B CA 1
ATOM 3973 C C . ILE B 1 212 ? 8.539 -7.84 -2.963 1 99 212 ILE B C 1
ATOM 3975 O O . ILE B 1 212 ? 7.438 -7.445 -2.584 1 99 212 ILE B O 1
ATOM 3979 N N . LEU B 1 213 ? 8.703 -9.008 -3.535 1 98.94 213 LEU B N 1
ATOM 3980 C CA . LEU B 1 213 ? 7.727 -10.094 -3.488 1 98.94 213 LEU B CA 1
ATOM 3981 C C . LEU B 1 213 ? 8.094 -11.109 -2.414 1 98.94 213 LEU B C 1
ATOM 3983 O O . LEU B 1 213 ? 9.117 -11.789 -2.518 1 98.94 213 LEU B O 1
ATOM 3987 N N . ASP B 1 214 ? 7.23 -11.227 -1.4 1 98.94 214 ASP B N 1
ATOM 3988 C CA . ASP B 1 214 ? 7.559 -12.023 -0.222 1 98.94 214 ASP B CA 1
ATOM 3989 C C . ASP B 1 214 ? 6.543 -13.141 -0.016 1 98.94 214 ASP B C 1
ATOM 3991 O O . ASP B 1 214 ? 5.336 -12.898 -0.02 1 98.94 214 ASP B O 1
ATOM 3995 N N . CYS B 1 215 ? 7.012 -14.352 0.119 1 98.31 215 CYS B N 1
ATOM 3996 C CA . CYS B 1 215 ? 6.156 -15.484 0.448 1 98.31 215 CYS B CA 1
ATOM 3997 C C . CYS B 1 215 ? 6.516 -16.062 1.812 1 98.31 215 CYS B C 1
ATOM 3999 O O . CYS B 1 215 ? 5.988 -17.109 2.209 1 98.31 215 CYS B O 1
ATOM 4001 N N . ILE B 1 216 ? 7.426 -15.391 2.564 1 98.12 216 ILE B N 1
ATOM 4002 C CA . ILE B 1 216 ? 7.945 -15.922 3.82 1 98.12 216 ILE B CA 1
ATOM 4003 C C . ILE B 1 216 ? 7.145 -15.359 4.992 1 98.12 216 ILE B C 1
ATOM 4005 O O . ILE B 1 216 ? 6.742 -16.109 5.891 1 98.12 216 ILE B O 1
ATOM 4009 N N . GLY B 1 217 ? 6.98 -14.031 5.02 1 98.12 217 GLY B N 1
ATOM 4010 C CA . GLY B 1 217 ? 6.152 -13.43 6.051 1 98.12 217 GLY B CA 1
ATOM 4011 C C . GLY B 1 217 ? 6.945 -12.961 7.258 1 98.12 217 GLY B C 1
ATOM 4012 O O . GLY B 1 217 ? 7.934 -12.242 7.113 1 98.12 217 GLY B O 1
ATOM 4013 N N . ALA B 1 218 ? 6.629 -13.398 8.414 1 98.19 218 ALA B N 1
ATOM 4014 C CA . ALA B 1 218 ? 6.922 -12.836 9.727 1 98.19 218 ALA B CA 1
ATOM 4015 C C . ALA B 1 218 ? 8.422 -12.617 9.914 1 98.19 218 ALA B C 1
ATOM 4017 O O . ALA B 1 218 ? 8.859 -11.5 10.203 1 98.19 218 ALA B O 1
ATOM 4018 N N . PRO B 1 219 ? 9.305 -13.586 9.695 1 98.25 219 PRO B N 1
ATOM 4019 C CA . PRO B 1 219 ? 10.71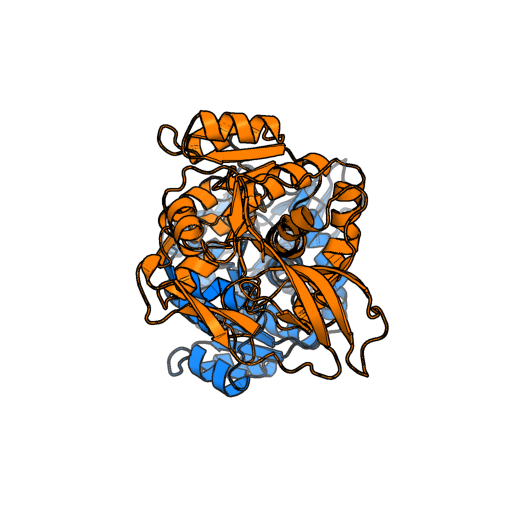9 -13.367 10 1 98.25 219 PRO B CA 1
ATOM 4020 C C . PRO B 1 219 ? 11.375 -12.367 9.047 1 98.25 219 PRO B C 1
ATOM 4022 O O . PRO B 1 219 ? 12.453 -11.844 9.352 1 98.25 219 PRO B O 1
ATOM 4025 N N . TYR B 1 220 ? 10.734 -12.094 7.902 1 98.62 220 TYR B N 1
ATOM 4026 C CA . TYR B 1 220 ? 11.344 -11.25 6.883 1 98.62 220 TYR B CA 1
ATOM 4027 C C . TYR B 1 220 ? 10.758 -9.844 6.91 1 98.62 220 TYR B C 1
ATOM 4029 O O . TYR B 1 220 ? 11.266 -8.93 6.258 1 98.62 220 TYR B O 1
ATOM 4037 N N . LEU B 1 221 ? 9.75 -9.602 7.719 1 98.75 221 LEU B N 1
ATOM 4038 C CA . LEU B 1 221 ? 8.992 -8.359 7.602 1 98.75 221 LEU B CA 1
ATOM 4039 C C . LEU B 1 221 ? 9.906 -7.152 7.785 1 98.75 221 LEU B C 1
ATOM 4041 O O . LEU B 1 221 ? 10.047 -6.336 6.871 1 98.75 221 LEU B O 1
ATOM 4045 N N . GLN B 1 222 ? 10.547 -7.039 8.906 1 98.69 222 GLN B N 1
ATOM 4046 C CA . GLN B 1 222 ? 11.375 -5.871 9.18 1 98.69 222 GLN B CA 1
ATOM 4047 C C . GLN B 1 222 ? 12.586 -5.832 8.242 1 98.69 222 GLN B C 1
ATOM 4049 O O . GLN B 1 222 ? 13 -4.758 7.805 1 98.69 222 GLN B O 1
ATOM 4054 N N . LYS B 1 223 ? 13.164 -6.996 7.938 1 98.75 223 LYS B N 1
ATOM 4055 C CA . LYS B 1 223 ? 14.281 -7.062 7.004 1 98.75 223 LYS B CA 1
ATOM 4056 C C . LYS B 1 223 ? 13.867 -6.562 5.621 1 98.75 223 LYS B C 1
ATOM 4058 O O . LYS B 1 223 ? 14.648 -5.891 4.941 1 98.75 223 LYS B O 1
ATOM 4063 N N . ASN B 1 224 ? 12.672 -6.945 5.234 1 98.94 224 ASN B N 1
ATOM 4064 C CA . ASN B 1 224 ? 12.148 -6.445 3.969 1 98.94 224 ASN B CA 1
ATOM 4065 C C . ASN B 1 224 ? 12.016 -4.926 3.977 1 98.94 224 ASN B C 1
ATOM 4067 O O . ASN B 1 224 ? 12.422 -4.258 3.025 1 98.94 224 ASN B O 1
ATOM 4071 N N . LEU B 1 225 ? 11.477 -4.375 5.043 1 98.81 225 LEU B N 1
ATOM 4072 C CA . LEU B 1 225 ? 11.32 -2.93 5.145 1 98.81 225 LEU B CA 1
ATOM 4073 C C . LEU B 1 225 ? 12.672 -2.229 5.07 1 98.81 225 LEU B C 1
ATOM 4075 O O . LEU B 1 225 ? 12.805 -1.195 4.41 1 98.81 225 LEU B O 1
ATOM 4079 N N . ASP B 1 226 ? 13.656 -2.826 5.68 1 98.69 226 ASP B N 1
ATOM 4080 C CA . ASP B 1 226 ? 15.008 -2.266 5.699 1 98.69 226 ASP B CA 1
ATOM 4081 C C . ASP B 1 226 ? 15.656 -2.34 4.32 1 98.69 226 ASP B C 1
ATOM 4083 O O . ASP B 1 226 ? 16.656 -1.663 4.059 1 98.69 226 ASP B O 1
ATOM 4087 N N . SER B 1 227 ? 15.102 -3.154 3.428 1 98.88 227 SER B N 1
ATOM 4088 C CA . SER B 1 227 ? 15.695 -3.4 2.115 1 98.88 227 SER B CA 1
ATOM 4089 C C . SER B 1 227 ? 15.008 -2.566 1.036 1 98.88 227 SER B C 1
ATOM 4091 O O . SER B 1 227 ? 15.383 -2.637 -0.137 1 98.88 227 SER B O 1
ATOM 4093 N N . LEU B 1 228 ? 14.023 -1.794 1.441 1 98.88 228 LEU B N 1
ATOM 4094 C CA . LEU B 1 228 ? 13.242 -1.044 0.466 1 98.88 228 LEU B CA 1
ATOM 4095 C C . LEU B 1 228 ? 13.805 0.361 0.281 1 98.88 228 LEU B C 1
ATOM 4097 O O . LEU B 1 228 ? 14.297 0.968 1.234 1 98.88 228 LEU B O 1
ATOM 4101 N N . ASN B 1 229 ? 13.719 0.86 -0.947 1 98.5 229 ASN B N 1
ATOM 4102 C CA . ASN B 1 229 ? 14.008 2.24 -1.322 1 98.5 229 ASN B CA 1
ATOM 4103 C C . ASN B 1 229 ? 12.852 3.172 -0.978 1 98.5 229 ASN B C 1
ATOM 4105 O O . ASN B 1 229 ? 11.805 2.721 -0.501 1 98.5 229 ASN B O 1
ATOM 4109 N N . PHE B 1 230 ? 13.078 4.547 -1.092 1 97.69 230 PHE B N 1
ATOM 4110 C CA . PHE B 1 230 ? 11.977 5.5 -0.993 1 97.69 230 PHE B CA 1
ATOM 4111 C C . PHE B 1 230 ? 10.812 5.078 -1.88 1 97.69 230 PHE B C 1
ATOM 4113 O O . PHE B 1 230 ? 11.016 4.625 -3.008 1 97.69 230 PHE B O 1
ATOM 4120 N N . ASP B 1 231 ? 9.609 5.176 -1.33 1 98.06 231 ASP B N 1
ATOM 4121 C CA . ASP B 1 231 ? 8.375 4.828 -2.029 1 98.06 231 ASP B CA 1
ATOM 4122 C C . ASP B 1 231 ? 8.312 3.326 -2.311 1 98.06 231 ASP B C 1
ATOM 4124 O O . ASP B 1 231 ? 7.633 2.893 -3.24 1 98.06 231 ASP B O 1
ATOM 4128 N N . GLY B 1 232 ? 9.141 2.537 -1.561 1 98.81 232 GLY B N 1
ATOM 4129 C CA . GLY B 1 232 ? 9.195 1.095 -1.748 1 98.81 232 GLY B CA 1
ATOM 4130 C C . GLY B 1 232 ? 7.895 0.4 -1.408 1 98.81 232 GLY B C 1
ATOM 4131 O O . GLY B 1 232 ? 7.16 0.842 -0.521 1 98.81 232 GLY B O 1
ATOM 4132 N N . ARG B 1 233 ? 7.613 -0.719 -2.045 1 98.88 233 ARG B N 1
ATOM 4133 C CA . ARG B 1 233 ? 6.414 -1.521 -1.834 1 98.88 233 ARG B CA 1
ATOM 4134 C C . ARG B 1 233 ? 6.77 -2.967 -1.508 1 98.88 233 ARG B C 1
ATOM 4136 O O . ARG B 1 233 ? 7.527 -3.605 -2.242 1 98.88 233 ARG B O 1
ATOM 4143 N N . LEU B 1 234 ? 6.277 -3.461 -0.437 1 98.94 234 LEU B N 1
ATOM 4144 C CA . LEU B 1 234 ? 6.391 -4.863 -0.049 1 98.94 234 LEU B CA 1
ATOM 4145 C C . LEU B 1 234 ? 5.105 -5.621 -0.36 1 98.94 234 LEU B C 1
ATOM 4147 O O . LEU B 1 234 ? 4.055 -5.324 0.21 1 98.94 234 LEU B O 1
ATOM 4151 N N . CYS B 1 235 ? 5.184 -6.582 -1.269 1 98.94 235 CYS B N 1
ATOM 4152 C CA . CYS B 1 235 ? 4.055 -7.422 -1.65 1 98.94 235 CYS B CA 1
ATOM 4153 C C . CYS B 1 235 ? 4.141 -8.789 -0.979 1 98.94 235 CYS B C 1
ATOM 4155 O O . CYS B 1 235 ? 5.004 -9.602 -1.316 1 98.94 235 CYS B O 1
ATOM 4157 N N . ILE B 1 236 ? 3.223 -9.047 -0.11 1 98.94 236 ILE B N 1
ATOM 4158 C CA . ILE B 1 236 ? 3.201 -10.32 0.606 1 98.94 236 ILE B CA 1
ATOM 4159 C C . ILE B 1 236 ? 2.135 -11.234 0.007 1 98.94 236 ILE B C 1
ATOM 4161 O O . ILE B 1 236 ? 0.957 -10.867 -0.045 1 98.94 236 ILE B O 1
ATOM 4165 N N . ILE B 1 237 ? 2.537 -12.445 -0.406 1 98.62 237 ILE B N 1
ATOM 4166 C CA . ILE B 1 237 ? 1.583 -13.336 -1.062 1 98.62 237 ILE B CA 1
ATOM 4167 C C . ILE B 1 237 ? 1.507 -14.656 -0.306 1 98.62 237 ILE B C 1
ATOM 4169 O O . ILE B 1 237 ? 0.735 -15.547 -0.674 1 98.62 237 ILE B O 1
ATOM 4173 N N . GLY B 1 238 ? 2.33 -14.812 0.688 1 97.75 238 GLY B N 1
ATOM 4174 C CA . GLY B 1 238 ? 2.379 -16.016 1.491 1 97.75 238 GLY B CA 1
ATOM 4175 C C . GLY B 1 238 ? 3.047 -15.82 2.838 1 97.75 238 GLY B C 1
ATOM 4176 O O . GLY B 1 238 ? 3.701 -14.797 3.064 1 97.75 238 GLY B O 1
ATOM 4177 N N . LEU B 1 239 ? 2.898 -16.781 3.697 1 97.81 239 LEU B N 1
ATOM 4178 C CA . LEU B 1 239 ? 3.363 -16.688 5.078 1 97.81 239 LEU B CA 1
ATOM 4179 C C . LEU B 1 239 ? 4.039 -17.984 5.504 1 97.81 239 LEU B C 1
ATOM 4181 O O . LEU B 1 239 ? 3.727 -18.531 6.566 1 97.81 239 LEU B O 1
ATOM 4185 N N . MET B 1 240 ? 4.953 -18.438 4.66 1 95.56 240 MET B N 1
ATOM 4186 C CA . MET B 1 240 ? 5.598 -19.734 4.879 1 95.56 240 MET B CA 1
ATOM 4187 C C . MET B 1 240 ? 6.352 -19.75 6.203 1 95.56 240 MET B C 1
ATOM 4189 O O . MET B 1 240 ? 6.457 -20.797 6.852 1 95.56 240 MET B O 1
ATOM 4193 N N . GLY B 1 241 ? 6.875 -18.609 6.633 1 96.12 241 GLY B N 1
ATOM 4194 C CA . GLY B 1 241 ? 7.637 -18.5 7.867 1 96.12 241 GLY B CA 1
ATOM 4195 C C . GLY B 1 241 ? 6.785 -18.109 9.062 1 96.12 241 GLY B C 1
ATOM 4196 O O . GLY B 1 241 ? 7.301 -17.953 10.172 1 96.12 241 GLY B O 1
ATOM 4197 N N . GLY B 1 242 ? 5.539 -17.859 8.836 1 96.88 242 GLY B N 1
ATOM 4198 C CA . GLY B 1 242 ? 4.652 -17.469 9.922 1 96.88 242 GLY B CA 1
ATOM 4199 C C . GLY B 1 242 ? 3.945 -16.141 9.672 1 96.88 242 GLY B C 1
ATOM 4200 O O . GLY B 1 242 ? 4.375 -15.352 8.828 1 96.88 242 GLY B O 1
ATOM 4201 N N . ALA B 1 243 ? 2.877 -15.953 10.492 1 97.44 243 ALA B N 1
ATOM 4202 C CA . ALA B 1 243 ? 1.987 -14.828 10.227 1 97.44 243 ALA B CA 1
ATOM 4203 C C . ALA B 1 243 ? 2.156 -13.734 11.273 1 97.44 243 ALA B C 1
ATOM 4205 O O . ALA B 1 243 ? 1.785 -12.578 11.047 1 97.44 243 ALA B O 1
ATOM 4206 N N . ASN B 1 244 ? 2.578 -14.031 12.438 1 98.06 244 ASN B N 1
ATOM 4207 C CA . ASN B 1 244 ? 2.668 -13.07 13.531 1 98.06 244 ASN B CA 1
ATOM 4208 C C . ASN B 1 244 ? 4.039 -12.406 13.586 1 98.06 244 ASN B C 1
ATOM 4210 O O . ASN B 1 244 ? 5.051 -13.07 13.828 1 98.06 244 ASN B O 1
ATOM 4214 N N . ALA B 1 245 ? 4.059 -11.125 13.367 1 97.94 245 ALA B N 1
ATOM 4215 C CA . ALA B 1 245 ? 5.332 -10.422 13.25 1 97.94 245 ALA B CA 1
ATOM 4216 C C . ALA B 1 245 ? 5.332 -9.148 14.102 1 97.94 245 ALA B C 1
ATOM 4218 O O . ALA B 1 245 ? 4.273 -8.68 14.523 1 97.94 245 ALA B O 1
ATOM 4219 N N . GLU B 1 246 ? 6.5 -8.68 14.438 1 97.94 246 GLU B N 1
ATOM 4220 C CA . GLU B 1 246 ? 6.707 -7.34 14.969 1 97.94 246 GLU B CA 1
ATOM 4221 C C . GLU B 1 246 ? 7.125 -6.367 13.867 1 97.94 246 GLU B C 1
ATOM 4223 O O . GLU B 1 246 ? 7.836 -6.746 12.938 1 97.94 246 GLU B O 1
ATOM 4228 N N . ILE B 1 247 ? 6.648 -5.211 13.992 1 98.38 247 ILE B N 1
ATOM 4229 C CA . ILE B 1 247 ? 6.984 -4.203 12.992 1 98.38 247 ILE B CA 1
ATOM 4230 C C . ILE B 1 247 ? 7.32 -2.883 13.68 1 98.38 247 ILE B C 1
ATOM 4232 O O . ILE B 1 247 ? 6.648 -2.484 14.633 1 98.38 247 ILE B O 1
ATOM 4236 N N . LYS B 1 248 ? 8.391 -2.23 13.297 1 98.38 248 LYS B N 1
ATOM 4237 C CA . LYS B 1 248 ? 8.68 -0.845 13.656 1 98.38 248 LYS B CA 1
ATOM 4238 C C . LYS B 1 248 ? 8.047 0.124 12.664 1 98.38 248 LYS B C 1
ATOM 4240 O O . LYS B 1 248 ? 8.641 0.431 11.625 1 98.38 248 LYS B O 1
ATOM 4245 N N . LEU B 1 249 ? 6.914 0.712 13.008 1 98.44 249 LEU B N 1
ATOM 4246 C CA . LEU B 1 249 ? 6.125 1.544 12.109 1 98.44 249 LEU B CA 1
ATOM 4247 C C . LEU B 1 249 ? 6.906 2.789 11.695 1 98.44 249 LEU B C 1
ATOM 4249 O O . LEU B 1 249 ? 6.652 3.361 10.633 1 98.44 249 LEU B O 1
ATOM 4253 N N . SER B 1 250 ? 7.875 3.195 12.477 1 97.69 250 SER B N 1
ATOM 4254 C CA . SER B 1 250 ? 8.664 4.387 12.18 1 97.69 250 SER B CA 1
ATOM 4255 C C . SER B 1 250 ? 9.523 4.184 10.938 1 97.69 250 SER B C 1
ATOM 4257 O O . SER B 1 250 ? 10.023 5.148 10.352 1 97.69 250 SER B O 1
ATOM 4259 N N . SER B 1 251 ? 9.703 2.898 10.484 1 96.94 251 SER B N 1
ATOM 4260 C CA . SER B 1 251 ? 10.492 2.615 9.297 1 96.94 251 SER B CA 1
ATOM 4261 C C . SER B 1 251 ? 9.719 2.965 8.023 1 96.94 251 SER B C 1
ATOM 4263 O O . SER B 1 251 ? 10.32 3.17 6.965 1 96.94 251 SER B O 1
ATOM 4265 N N . LEU B 1 252 ? 8.406 3.064 8.125 1 98.62 252 LEU B N 1
ATOM 4266 C CA . LEU B 1 252 ? 7.578 3.283 6.949 1 98.62 252 LEU B CA 1
ATOM 4267 C C . LEU B 1 252 ? 7.574 4.754 6.551 1 98.62 252 LEU B C 1
ATOM 4269 O O . LEU B 1 252 ? 7.621 5.082 5.363 1 98.62 252 LEU B O 1
ATOM 4273 N N . LEU B 1 253 ? 7.547 5.672 7.477 1 98.19 253 LEU B N 1
ATOM 4274 C CA . LEU B 1 253 ? 7.121 7.059 7.289 1 98.19 253 LEU B CA 1
ATOM 4275 C C . LEU B 1 253 ? 8.141 7.836 6.469 1 98.19 253 LEU B C 1
ATOM 4277 O O . LEU B 1 253 ? 7.805 8.406 5.43 1 98.19 253 LEU B O 1
ATOM 4281 N N . PRO B 1 254 ? 9.43 7.812 6.84 1 96.38 254 PRO B N 1
ATOM 4282 C CA . PRO B 1 254 ? 10.375 8.672 6.113 1 96.38 254 PRO B CA 1
ATOM 4283 C C . PRO B 1 254 ? 10.531 8.258 4.648 1 96.38 254 PRO B C 1
ATOM 4285 O O . PRO B 1 254 ? 10.75 9.109 3.785 1 96.38 254 PRO B O 1
ATOM 4288 N N . LYS B 1 255 ? 10.422 6.938 4.375 1 97.44 255 LYS B N 1
ATOM 4289 C CA . LYS B 1 255 ? 10.633 6.43 3.023 1 97.44 255 LYS B CA 1
ATOM 4290 C C . LYS B 1 255 ? 9.312 6.293 2.273 1 97.44 255 LYS B C 1
ATOM 4292 O O . LYS B 1 255 ? 9.297 5.945 1.092 1 97.44 255 LYS B O 1
ATOM 4297 N N . ARG B 1 256 ? 8.219 6.535 2.967 1 98.56 256 ARG B N 1
ATOM 4298 C CA . ARG B 1 256 ? 6.902 6.391 2.352 1 98.56 256 ARG B CA 1
ATOM 4299 C C . ARG B 1 256 ? 6.695 4.977 1.823 1 98.56 256 ARG B C 1
ATOM 4301 O O . ARG B 1 256 ? 6.355 4.789 0.653 1 98.56 256 ARG B O 1
ATOM 4308 N N . LEU B 1 257 ? 6.824 4.004 2.725 1 98.88 257 LEU B N 1
ATOM 4309 C CA . LEU B 1 257 ? 6.766 2.6 2.332 1 98.88 257 LEU B CA 1
ATOM 4310 C C . LEU B 1 257 ? 5.328 2.086 2.357 1 98.88 257 LEU B C 1
ATOM 4312 O O . LEU B 1 257 ? 4.484 2.625 3.078 1 98.88 257 LEU B O 1
ATOM 4316 N N . THR B 1 258 ? 5.059 1.105 1.538 1 98.88 258 THR B N 1
ATOM 4317 C CA . THR B 1 258 ? 3.779 0.406 1.453 1 98.88 258 THR B CA 1
ATOM 4318 C C . THR B 1 258 ? 3.965 -1.09 1.691 1 98.88 258 THR B C 1
ATOM 4320 O O . THR B 1 258 ? 4.867 -1.707 1.123 1 98.88 258 THR B O 1
ATOM 4323 N N . VAL B 1 259 ? 3.203 -1.612 2.582 1 98.88 259 VAL B N 1
ATOM 4324 C CA . VAL B 1 259 ? 3.072 -3.051 2.787 1 98.88 259 VAL B CA 1
ATOM 4325 C C . VAL B 1 259 ? 1.701 -3.52 2.301 1 98.88 259 VAL B C 1
ATOM 4327 O O . VAL B 1 259 ? 0.67 -3.025 2.764 1 98.88 259 VAL B O 1
ATOM 4330 N N . LEU B 1 260 ? 1.667 -4.402 1.362 1 98.69 260 LEU B N 1
ATOM 4331 C CA . LEU B 1 260 ? 0.389 -4.926 0.888 1 98.69 260 LEU B CA 1
ATOM 4332 C C . LEU B 1 260 ? 0.379 -6.449 0.922 1 98.69 260 LEU B C 1
ATOM 4334 O O . LEU B 1 260 ? 1.425 -7.086 0.778 1 98.69 260 LEU B O 1
ATOM 4338 N N . GLY B 1 261 ? -0.712 -7.027 1.225 1 98.69 261 GLY B N 1
ATOM 4339 C CA . GLY B 1 261 ? -0.95 -8.461 1.196 1 98.69 261 GLY B CA 1
ATOM 4340 C C . GLY B 1 261 ? -2.117 -8.852 0.312 1 98.69 261 GLY B C 1
ATOM 4341 O O . GLY B 1 261 ? -3.166 -8.203 0.333 1 98.69 261 GLY B O 1
ATOM 4342 N N . ALA B 1 262 ? -1.893 -9.945 -0.472 1 98.31 262 ALA B N 1
ATOM 4343 C CA . ALA B 1 262 ? -2.992 -10.352 -1.347 1 98.31 262 ALA B CA 1
ATOM 4344 C C . ALA B 1 262 ? -2.965 -11.852 -1.606 1 98.31 262 ALA B C 1
ATOM 4346 O O . ALA B 1 262 ? -1.901 -12.43 -1.854 1 98.31 262 ALA B O 1
ATOM 4347 N N . ALA B 1 263 ? -4.105 -12.406 -1.511 1 97.62 263 ALA B N 1
ATOM 4348 C CA . ALA B 1 263 ? -4.328 -13.773 -1.971 1 97.62 263 ALA B CA 1
ATOM 4349 C C . ALA B 1 263 ? -5.176 -13.797 -3.238 1 97.62 263 ALA B C 1
ATOM 4351 O O . ALA B 1 263 ? -6.105 -13 -3.385 1 97.62 263 ALA B O 1
ATOM 4352 N N . LEU B 1 264 ? -4.859 -14.672 -4.082 1 98.38 264 LEU B N 1
ATOM 4353 C CA . LEU B 1 264 ? -5.57 -14.812 -5.348 1 98.38 264 LEU B CA 1
ATOM 4354 C C . LEU B 1 264 ? -6.809 -15.688 -5.188 1 98.38 264 LEU B C 1
ATOM 4356 O O . LEU B 1 264 ? -7.879 -15.352 -5.707 1 98.38 264 LEU B O 1
ATOM 4360 N N . ARG B 1 265 ? -6.754 -16.734 -4.426 1 98.12 265 ARG B N 1
ATOM 4361 C CA . ARG B 1 265 ? -7.762 -17.781 -4.359 1 98.12 265 ARG B CA 1
ATOM 4362 C C . ARG B 1 265 ? -9.094 -17.234 -3.852 1 98.12 265 ARG B C 1
ATOM 4364 O O . ARG B 1 265 ? -10.148 -17.531 -4.414 1 98.12 265 ARG B O 1
ATOM 4371 N N . PRO B 1 266 ? -9.094 -16.391 -2.855 1 96.62 266 PRO B N 1
ATOM 4372 C CA . PRO B 1 266 ? -10.375 -15.984 -2.295 1 96.62 266 PRO B CA 1
ATOM 4373 C C . PRO B 1 266 ? -11.039 -14.867 -3.098 1 96.62 266 PRO B C 1
ATOM 4375 O O . PRO B 1 266 ? -12.141 -14.422 -2.76 1 96.62 266 PRO B O 1
ATOM 4378 N N . ARG B 1 267 ? -10.406 -14.359 -4.121 1 97.75 267 ARG B N 1
ATOM 4379 C CA . ARG B 1 267 ? -11.008 -13.32 -4.938 1 97.75 267 ARG B CA 1
ATOM 4380 C C . ARG B 1 267 ? -12.328 -13.797 -5.547 1 97.75 267 ARG B C 1
ATOM 4382 O O . ARG B 1 267 ? -12.477 -14.977 -5.871 1 97.75 267 ARG B O 1
ATOM 4389 N N . SER B 1 268 ? -13.266 -12.906 -5.762 1 96.94 268 SER B N 1
ATOM 4390 C CA . SER B 1 268 ? -14.516 -13.219 -6.441 1 96.94 268 SER B CA 1
ATOM 4391 C C . SER B 1 268 ? -14.281 -13.547 -7.914 1 96.94 268 SER B C 1
ATOM 4393 O O . SER B 1 268 ? -13.258 -13.156 -8.484 1 96.94 268 SER B O 1
ATOM 4395 N N . PRO B 1 269 ? -15.227 -14.266 -8.516 1 97.38 269 PRO B N 1
ATOM 4396 C CA . PRO B 1 269 ? -15.094 -14.531 -9.945 1 97.38 269 PRO B CA 1
ATOM 4397 C C . PRO B 1 269 ? -14.953 -13.258 -10.773 1 97.38 269 PRO B C 1
ATOM 4399 O O . PRO B 1 269 ? -14.18 -13.234 -11.742 1 97.38 269 PRO B O 1
ATOM 4402 N N . GLU B 1 270 ? -15.664 -12.211 -10.359 1 97.56 270 GLU B N 1
ATOM 4403 C CA . GLU B 1 270 ? -15.594 -10.953 -11.094 1 97.56 270 GLU B CA 1
ATOM 4404 C C . GLU B 1 270 ? -14.203 -10.328 -10.992 1 97.56 270 GLU B C 1
ATOM 4406 O O . GLU B 1 270 ? -13.672 -9.828 -11.984 1 97.56 270 GLU B O 1
ATOM 4411 N N . ASN B 1 271 ? -13.664 -10.359 -9.805 1 97.75 271 ASN B N 1
ATOM 4412 C CA . ASN B 1 271 ? -12.32 -9.82 -9.609 1 97.75 271 ASN B CA 1
ATOM 4413 C C . ASN B 1 271 ? -11.273 -10.656 -10.336 1 97.75 271 ASN B C 1
ATOM 4415 O O . ASN B 1 271 ? -10.352 -10.109 -10.945 1 97.75 271 ASN B O 1
ATOM 4419 N N . LYS B 1 272 ? -11.422 -11.969 -10.305 1 98.62 272 LYS B N 1
ATOM 4420 C CA . LYS B 1 272 ? -10.508 -12.844 -11.031 1 98.62 272 LYS B CA 1
ATOM 4421 C C . LYS B 1 272 ? -10.578 -12.586 -12.539 1 98.62 272 LYS B C 1
ATOM 4423 O O . LYS B 1 272 ? -9.562 -12.648 -13.227 1 98.62 272 LYS B O 1
ATOM 4428 N N . ALA B 1 273 ? -11.781 -12.336 -13.016 1 98.75 273 ALA B N 1
ATOM 4429 C CA . ALA B 1 273 ? -11.93 -12.055 -14.438 1 98.75 273 ALA B CA 1
ATOM 4430 C C . ALA B 1 273 ? -11.141 -10.82 -14.844 1 98.75 273 ALA B C 1
ATOM 4432 O O . ALA B 1 273 ? -10.57 -10.766 -15.938 1 98.75 273 ALA B O 1
ATOM 4433 N N . VAL B 1 274 ? -11.07 -9.82 -13.961 1 98.75 274 VAL B N 1
ATOM 4434 C CA . VAL B 1 274 ? -10.273 -8.617 -14.211 1 98.75 274 VAL B CA 1
ATOM 4435 C C . VAL B 1 274 ? -8.797 -8.984 -14.297 1 98.75 274 VAL B C 1
ATOM 4437 O O . VAL B 1 274 ? -8.102 -8.578 -15.234 1 98.75 274 VAL B O 1
ATOM 4440 N N . VAL B 1 275 ? -8.344 -9.773 -13.352 1 98.81 275 VAL B N 1
ATOM 4441 C CA . VAL B 1 275 ? -6.949 -10.188 -13.312 1 98.81 275 VAL B CA 1
ATOM 4442 C C . VAL B 1 275 ? -6.613 -10.977 -14.578 1 98.81 275 VAL B C 1
ATOM 4444 O O . VAL B 1 275 ? -5.586 -10.734 -15.219 1 98.81 275 VAL B O 1
ATOM 4447 N N . VAL B 1 276 ? -7.496 -11.883 -14.969 1 98.94 276 VAL B N 1
ATOM 4448 C CA . VAL B 1 276 ? -7.277 -12.742 -16.125 1 98.94 276 VAL B CA 1
ATOM 4449 C C . VAL B 1 276 ? -7.195 -11.891 -17.391 1 98.94 276 VAL B C 1
ATOM 4451 O O . VAL B 1 276 ? -6.328 -12.109 -18.234 1 98.94 276 VAL B O 1
ATOM 4454 N N . ARG B 1 277 ? -8.039 -10.906 -17.516 1 98.81 277 ARG B N 1
ATOM 4455 C CA . ARG B 1 277 ? -8.008 -10.016 -18.672 1 98.81 277 ARG B CA 1
ATOM 4456 C C . ARG B 1 277 ? -6.695 -9.242 -18.734 1 98.81 277 ARG B C 1
ATOM 4458 O O . ARG B 1 277 ? -6.109 -9.078 -19.812 1 98.81 277 ARG B O 1
ATOM 4465 N N . GLU B 1 278 ? -6.254 -8.789 -17.594 1 98.88 278 GLU B N 1
ATOM 4466 C CA . GLU B 1 278 ? -4.988 -8.062 -17.531 1 98.88 278 GLU B CA 1
ATOM 4467 C C . GLU B 1 278 ? -3.816 -8.961 -17.906 1 98.88 278 GLU B C 1
ATOM 4469 O O . GLU B 1 278 ? -2.922 -8.547 -18.641 1 98.88 278 GLU B O 1
ATOM 4474 N N . VAL B 1 279 ? -3.852 -10.164 -17.438 1 98.94 279 VAL B N 1
ATOM 4475 C CA . VAL B 1 279 ? -2.779 -11.109 -17.719 1 98.94 279 VAL B CA 1
ATOM 4476 C C . VAL B 1 279 ? -2.779 -11.477 -19.203 1 98.94 279 VAL B C 1
ATOM 4478 O O . VAL B 1 279 ? -1.727 -11.484 -19.844 1 98.94 279 VAL B O 1
ATOM 4481 N N . GLU B 1 280 ? -3.928 -11.797 -19.688 1 98.81 280 GLU B N 1
ATOM 4482 C CA . GLU B 1 280 ? -4.016 -12.141 -21.094 1 98.81 280 GLU B CA 1
ATOM 4483 C C . GLU B 1 280 ? -3.475 -11.008 -21.969 1 98.81 280 GLU B C 1
ATOM 4485 O O . GLU B 1 280 ? -2.738 -11.258 -22.938 1 98.81 280 GLU B O 1
ATOM 4490 N N . LYS B 1 281 ? -3.777 -9.773 -21.609 1 98.69 281 LYS B N 1
ATOM 4491 C CA . LYS B 1 281 ? -3.4 -8.602 -22.391 1 98.69 281 LYS B CA 1
ATOM 4492 C C . LYS B 1 281 ? -1.906 -8.32 -22.281 1 98.69 281 LYS B C 1
ATOM 4494 O O . LYS B 1 281 ? -1.251 -7.996 -23.266 1 98.69 281 LYS B O 1
ATOM 4499 N N . ASN B 1 282 ? -1.346 -8.523 -21.094 1 98.56 282 ASN B N 1
ATOM 4500 C CA . ASN B 1 282 ? -0.029 -7.953 -20.828 1 98.56 282 ASN B CA 1
ATOM 4501 C C . ASN B 1 282 ? 1.04 -9.039 -20.734 1 98.56 282 ASN B C 1
ATOM 4503 O O . ASN B 1 282 ? 2.225 -8.766 -20.938 1 98.56 282 ASN B O 1
ATOM 4507 N N . VAL B 1 283 ? 0.653 -10.266 -20.422 1 98.81 283 VAL B N 1
ATOM 4508 C CA . VAL B 1 283 ? 1.619 -11.32 -20.141 1 98.81 283 VAL B CA 1
ATOM 4509 C C . VAL B 1 283 ? 1.649 -12.312 -21.312 1 98.81 283 VAL B C 1
ATOM 4511 O O . VAL B 1 283 ? 2.719 -12.781 -21.703 1 98.81 283 VAL B O 1
ATOM 4514 N N . TRP B 1 284 ? 0.528 -12.695 -21.859 1 98.81 284 TRP B N 1
ATOM 4515 C CA . TRP B 1 284 ? 0.403 -13.734 -22.875 1 98.81 284 TRP B CA 1
ATOM 4516 C C . TRP B 1 284 ? 1.273 -13.414 -24.094 1 98.81 284 TRP B C 1
ATOM 4518 O O . TRP B 1 284 ? 1.946 -14.297 -24.625 1 98.81 284 TRP B O 1
ATOM 4528 N N . PRO B 1 285 ? 1.355 -12.086 -24.547 1 98.75 285 PRO B N 1
ATOM 4529 C CA . PRO B 1 285 ? 2.238 -11.781 -25.672 1 98.75 285 PRO B CA 1
ATOM 4530 C C . PRO B 1 285 ? 3.701 -12.117 -25.391 1 98.75 285 PRO B C 1
ATOM 4532 O O . PRO B 1 285 ? 4.422 -12.562 -26.281 1 98.75 285 PRO B O 1
ATOM 4535 N N . ALA B 1 286 ? 4.129 -11.914 -24.156 1 98.75 286 ALA B N 1
ATOM 4536 C CA . ALA B 1 286 ? 5.5 -12.242 -23.766 1 98.75 286 ALA B CA 1
ATOM 4537 C C . ALA B 1 286 ? 5.746 -13.742 -23.828 1 98.75 286 ALA B C 1
ATOM 4539 O O . ALA B 1 286 ? 6.824 -14.195 -24.219 1 98.75 286 ALA B O 1
ATOM 4540 N N . ILE B 1 287 ? 4.75 -14.5 -23.406 1 98.81 287 ILE B N 1
ATOM 4541 C CA . ILE B 1 287 ? 4.844 -15.953 -23.469 1 98.81 287 ILE B CA 1
ATOM 4542 C C . ILE B 1 287 ? 4.895 -16.406 -24.922 1 98.81 287 ILE B C 1
ATOM 4544 O O . ILE B 1 287 ? 5.746 -17.219 -25.297 1 98.81 287 ILE B O 1
ATOM 4548 N N . GLU B 1 288 ? 4.051 -15.867 -25.734 1 98.69 288 GLU B N 1
ATOM 4549 C CA . GLU B 1 288 ? 3.969 -16.25 -27.141 1 98.69 288 GLU B CA 1
ATOM 4550 C C . GLU B 1 288 ? 5.242 -15.867 -27.891 1 98.69 288 GLU B C 1
ATOM 4552 O O . GLU B 1 288 ? 5.641 -16.547 -28.844 1 98.69 288 GLU B O 1
ATOM 4557 N N . ALA B 1 289 ? 5.902 -14.836 -27.422 1 98.38 289 ALA B N 1
ATOM 4558 C CA . ALA B 1 289 ? 7.148 -14.375 -28.047 1 98.38 289 ALA B CA 1
ATOM 4559 C C . ALA B 1 289 ? 8.344 -15.164 -27.516 1 98.38 289 ALA B C 1
ATOM 4561 O O . ALA B 1 289 ? 9.477 -14.945 -27.953 1 98.38 289 ALA B O 1
ATOM 4562 N N . GLY B 1 290 ? 8.125 -16.016 -26.578 1 98.19 290 GLY B N 1
ATOM 4563 C CA . GLY B 1 290 ? 9.18 -16.859 -26.031 1 98.19 290 GLY B CA 1
ATOM 4564 C C . GLY B 1 290 ? 10.031 -16.156 -24.984 1 98.19 290 GLY B C 1
ATOM 4565 O O . GLY B 1 290 ? 11.078 -16.672 -24.594 1 98.19 290 GLY B O 1
ATOM 4566 N N . LYS B 1 291 ? 9.594 -15.016 -24.547 1 98.5 291 LYS B N 1
ATOM 4567 C CA . LYS B 1 291 ? 10.328 -14.25 -23.547 1 98.5 291 LYS B CA 1
ATOM 4568 C C . LYS B 1 291 ? 10.062 -14.773 -22.141 1 98.5 291 LYS B C 1
ATOM 4570 O O . LYS B 1 291 ? 10.859 -14.562 -21.234 1 98.5 291 LYS B O 1
ATOM 4575 N N . VAL B 1 292 ? 8.922 -15.414 -21.969 1 98.75 292 VAL B N 1
ATOM 4576 C CA . VAL B 1 292 ? 8.555 -16.109 -20.75 1 98.75 292 VAL B CA 1
ATOM 4577 C C . VAL B 1 292 ? 8.211 -17.562 -21.062 1 98.75 292 VAL B C 1
ATOM 4579 O O . VAL B 1 292 ? 7.336 -17.844 -21.891 1 98.75 292 VAL B O 1
ATOM 4582 N N . LYS B 1 293 ? 8.867 -18.422 -20.422 1 98.56 293 LYS B N 1
ATOM 4583 C CA . LYS B 1 293 ? 8.68 -19.859 -20.656 1 98.56 293 LYS B CA 1
ATOM 4584 C C . LYS B 1 293 ? 8.227 -20.578 -19.391 1 98.56 293 LYS B C 1
ATOM 4586 O O . LYS B 1 293 ? 8.555 -20.156 -18.281 1 98.56 293 LYS B O 1
ATOM 4591 N N . PRO B 1 294 ? 7.477 -21.609 -19.609 1 98.56 294 PRO B N 1
ATOM 4592 C CA . PRO B 1 294 ? 7.203 -22.422 -18.422 1 98.56 294 PRO B CA 1
ATOM 4593 C C . PRO B 1 294 ? 8.453 -23.109 -17.875 1 98.56 294 PRO B C 1
ATOM 4595 O O . PRO B 1 294 ? 9.297 -23.562 -18.656 1 98.56 294 PRO B O 1
ATOM 4598 N N . VAL B 1 295 ? 8.672 -23.141 -16.641 1 98.69 295 VAL B N 1
ATOM 4599 C CA . VAL B 1 295 ? 9.75 -23.859 -15.961 1 98.69 295 VAL B CA 1
ATOM 4600 C C . VAL B 1 295 ? 9.18 -25.047 -15.195 1 98.69 295 VAL B C 1
ATOM 4602 O O . VAL B 1 295 ? 8.633 -24.875 -14.102 1 98.69 295 VAL B O 1
ATOM 4605 N N . ILE B 1 296 ? 9.305 -26.188 -15.781 1 98.69 296 ILE B N 1
ATOM 4606 C CA . ILE B 1 296 ? 8.672 -27.391 -15.242 1 98.69 296 ILE B CA 1
ATOM 4607 C C . ILE B 1 296 ? 9.742 -28.359 -14.75 1 98.69 296 ILE B C 1
ATOM 4609 O O . ILE B 1 296 ? 10.648 -28.734 -15.508 1 98.69 296 ILE B O 1
ATOM 4613 N N . TYR B 1 297 ? 9.625 -28.734 -13.508 1 98.56 297 TYR B N 1
ATOM 4614 C CA . TYR B 1 297 ? 10.578 -29.641 -12.898 1 98.56 297 TYR B CA 1
ATOM 4615 C C . TYR B 1 297 ? 10.266 -31.094 -13.258 1 98.56 297 TYR B C 1
ATOM 4617 O O . TYR B 1 297 ? 11.164 -31.859 -13.594 1 98.56 297 TYR B O 1
ATOM 4625 N N . LYS B 1 298 ? 8.938 -31.422 -13.172 1 98.19 298 LYS B N 1
ATOM 4626 C CA . LYS B 1 298 ? 8.539 -32.812 -13.336 1 98.19 298 LYS B CA 1
ATOM 4627 C C . LYS B 1 298 ? 7.066 -32.938 -13.703 1 98.19 298 LYS B C 1
ATOM 4629 O O . LYS B 1 298 ? 6.254 -32.094 -13.297 1 98.19 298 LYS B O 1
ATOM 4634 N N . TYR B 1 299 ? 6.789 -33.969 -14.523 1 98.62 299 TYR B N 1
ATOM 4635 C CA . TYR B 1 299 ? 5.422 -34.406 -14.789 1 98.62 299 TYR B CA 1
ATOM 4636 C C . TYR B 1 299 ? 5.113 -35.719 -14.055 1 98.62 299 TYR B C 1
ATOM 4638 O O . TYR B 1 299 ? 5.918 -36.656 -14.07 1 98.62 299 TYR B O 1
ATOM 4646 N N . LEU B 1 300 ? 4 -35.781 -13.383 1 98.81 300 LEU B N 1
ATOM 4647 C CA . LEU B 1 300 ? 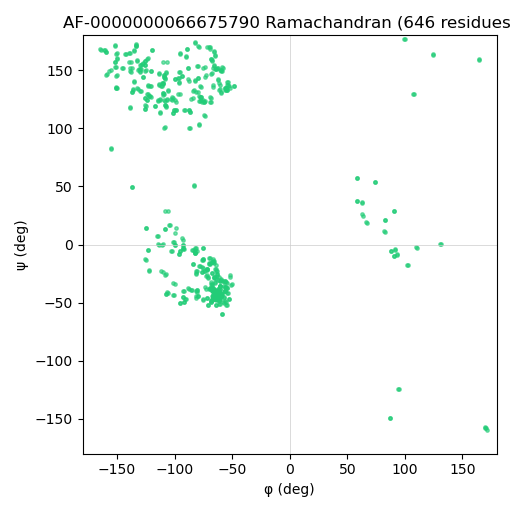3.52 -37 -12.711 1 98.81 300 LEU B CA 1
ATOM 4648 C C . LEU B 1 300 ? 2.074 -37.281 -13.094 1 98.81 300 LEU B C 1
ATOM 4650 O O . LEU B 1 300 ? 1.301 -36.375 -13.367 1 98.81 300 LEU B O 1
ATOM 4654 N N . PRO B 1 301 ? 1.714 -38.594 -13.109 1 98.56 301 PRO B N 1
ATOM 4655 C CA . PRO B 1 301 ? 0.281 -38.844 -13.242 1 98.56 301 PRO B CA 1
ATOM 4656 C C . PRO B 1 301 ? -0.523 -38.375 -12.039 1 98.56 301 PRO B C 1
ATOM 4658 O O . PRO B 1 301 ? 0.001 -38.312 -10.922 1 98.56 301 PRO B O 1
ATOM 4661 N N . LEU B 1 302 ? -1.748 -38.031 -12.297 1 98.5 302 LEU B N 1
ATOM 4662 C CA . LEU B 1 302 ? -2.643 -37.562 -11.242 1 98.5 302 LEU B CA 1
ATOM 4663 C C . LEU B 1 302 ? -2.637 -38.531 -10.055 1 98.5 302 LEU B C 1
ATOM 4665 O O . LEU B 1 302 ? -2.689 -38.094 -8.898 1 98.5 302 LEU B O 1
ATOM 466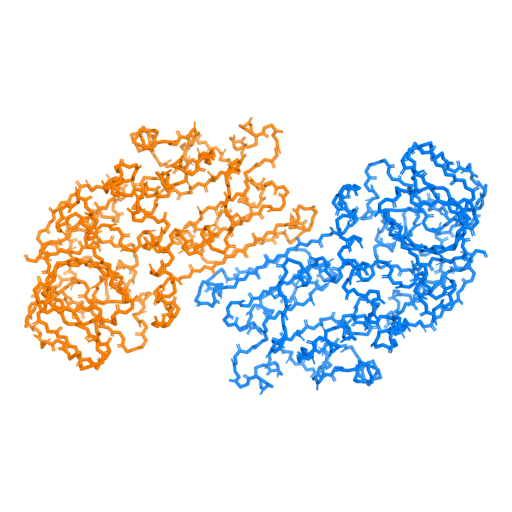9 N N . SER B 1 303 ? -2.494 -39.812 -10.328 1 98.12 303 SER B N 1
ATOM 4670 C CA . SER B 1 303 ? -2.516 -40.844 -9.297 1 98.12 303 SER B CA 1
ATOM 4671 C C . SER B 1 303 ? -1.309 -40.719 -8.375 1 98.12 303 SER B C 1
ATOM 4673 O O . SER B 1 303 ? -1.28 -41.344 -7.301 1 98.12 303 SER B O 1
ATOM 4675 N N . GLN B 1 304 ? -0.326 -40 -8.75 1 98.5 304 GLN B N 1
ATOM 4676 C CA . GLN B 1 304 ? 0.878 -39.812 -7.945 1 98.5 304 GLN B CA 1
ATOM 4677 C C . GLN B 1 304 ? 0.914 -38.406 -7.312 1 98.5 304 GLN B C 1
ATOM 4679 O O . GLN B 1 304 ? 1.985 -37.812 -7.16 1 98.5 304 GLN B O 1
ATOM 4684 N N . ALA B 1 305 ? -0.257 -37.875 -7.07 1 98.69 305 ALA B N 1
ATOM 4685 C CA . ALA B 1 305 ? -0.355 -36.562 -6.414 1 98.69 305 ALA B CA 1
ATOM 4686 C C . ALA B 1 305 ? 0.408 -36.562 -5.094 1 98.69 305 ALA B C 1
ATOM 4688 O O . ALA B 1 305 ? 1.041 -35.562 -4.742 1 98.69 305 ALA B O 1
ATOM 4689 N N . ALA B 1 306 ? 0.398 -37.625 -4.355 1 98.56 306 ALA B N 1
ATOM 4690 C CA . ALA B 1 306 ? 1.112 -37.75 -3.084 1 98.56 306 ALA B CA 1
ATOM 4691 C C . ALA B 1 306 ? 2.613 -37.562 -3.283 1 98.56 306 ALA B C 1
ATOM 4693 O O . ALA B 1 306 ? 3.266 -36.844 -2.518 1 98.56 306 ALA B O 1
ATOM 4694 N N . GLU B 1 307 ? 3.109 -38.219 -4.242 1 98.19 307 GLU B N 1
ATOM 4695 C CA . GLU B 1 307 ? 4.52 -38.031 -4.578 1 98.19 307 GLU B CA 1
ATOM 4696 C C . GLU B 1 307 ? 4.84 -36.594 -4.934 1 98.19 307 GLU B C 1
ATOM 4698 O O . GLU B 1 307 ? 5.867 -36.062 -4.516 1 98.19 307 GLU B O 1
ATOM 4703 N N . GLY B 1 308 ? 3.984 -36 -5.719 1 98.56 308 GLY B N 1
ATOM 4704 C CA . GLY B 1 308 ? 4.16 -34.594 -6.059 1 98.56 308 GLY B CA 1
ATOM 4705 C C . GLY B 1 308 ? 4.227 -33.688 -4.84 1 98.56 308 GLY B C 1
ATOM 4706 O O . GLY B 1 308 ? 5.086 -32.812 -4.762 1 98.56 308 GLY B O 1
ATOM 4707 N N . HIS B 1 309 ? 3.324 -33.906 -3.904 1 98.62 309 HIS B N 1
ATOM 4708 C CA . HIS B 1 309 ? 3.312 -33.094 -2.682 1 98.62 309 HIS B CA 1
ATOM 4709 C C . HIS B 1 309 ? 4.598 -33.312 -1.884 1 98.62 309 HIS B C 1
ATOM 4711 O O . HIS B 1 309 ? 5.168 -32.344 -1.369 1 98.62 309 HIS B O 1
ATOM 4717 N N . SER B 1 310 ? 5.051 -34.531 -1.779 1 98.44 310 SER B N 1
ATOM 4718 C CA . SER B 1 310 ? 6.301 -34.844 -1.084 1 98.44 310 SER B CA 1
ATOM 4719 C C . SER B 1 310 ? 7.477 -34.125 -1.745 1 98.44 310 SER B C 1
ATOM 4721 O O . SER B 1 310 ? 8.336 -33.562 -1.061 1 98.44 310 SER B O 1
ATOM 4723 N N . LEU B 1 311 ? 7.469 -34.188 -2.994 1 97.62 311 LEU B N 1
ATOM 4724 C CA . LEU B 1 311 ? 8.523 -33.531 -3.75 1 97.62 311 LEU B CA 1
ATOM 4725 C C . LEU B 1 311 ? 8.516 -32 -3.496 1 97.62 311 LEU B C 1
ATOM 4727 O O . LEU B 1 311 ? 9.562 -31.422 -3.234 1 97.62 311 LEU B O 1
ATOM 4731 N N . MET B 1 312 ? 7.387 -31.375 -3.555 1 97.31 312 MET B N 1
ATOM 4732 C CA . MET B 1 312 ? 7.266 -29.938 -3.295 1 97.31 312 MET B CA 1
ATOM 4733 C C . MET B 1 312 ? 7.734 -29.594 -1.886 1 97.31 312 MET B C 1
ATOM 4735 O O . MET B 1 312 ? 8.484 -28.641 -1.691 1 97.31 312 MET B O 1
ATOM 4739 N N . GLU B 1 313 ? 7.348 -30.375 -0.918 1 96.69 313 GLU B N 1
ATOM 4740 C CA . GLU B 1 313 ? 7.648 -30.094 0.484 1 96.69 313 GLU B CA 1
ATOM 4741 C C . GLU B 1 313 ? 9.125 -30.312 0.787 1 96.69 313 GLU B C 1
ATOM 4743 O O . GLU B 1 313 ? 9.648 -29.781 1.774 1 96.69 313 GLU B O 1
ATOM 4748 N N . SER B 1 314 ? 9.797 -31.125 -0.094 1 94.88 314 SER B N 1
ATOM 4749 C CA . SER B 1 314 ? 11.234 -31.297 0.066 1 94.88 314 SER B CA 1
ATOM 4750 C C . SER B 1 314 ? 12 -30.047 -0.326 1 94.88 314 SER B C 1
ATOM 4752 O O . SER B 1 314 ? 13.172 -29.875 0.021 1 94.88 314 SER B O 1
ATOM 4754 N N . SER B 1 315 ? 11.422 -29.172 -1.136 1 92.69 315 SER B N 1
ATOM 4755 C CA . SER B 1 315 ? 11.977 -27.922 -1.646 1 92.69 315 SER B CA 1
ATOM 4756 C C . SER B 1 315 ? 13.195 -28.172 -2.521 1 92.69 315 SER B C 1
ATOM 4758 O O . SER B 1 315 ? 14.078 -27.312 -2.635 1 92.69 315 SER B O 1
ATOM 4760 N N . ASN B 1 316 ? 13.297 -29.328 -3.098 1 92.94 316 ASN B N 1
ATOM 4761 C CA . ASN B 1 316 ? 14.445 -29.656 -3.934 1 92.94 316 ASN B CA 1
ATOM 4762 C C . ASN B 1 316 ? 14.125 -29.484 -5.414 1 92.94 316 ASN B C 1
ATOM 4764 O O . ASN B 1 316 ? 14.914 -29.891 -6.273 1 92.94 316 ASN B O 1
ATOM 4768 N N . HIS B 1 317 ? 13.156 -28.891 -5.742 1 96.19 317 HIS B N 1
ATOM 4769 C CA . HIS B 1 317 ? 12.75 -28.734 -7.133 1 96.19 317 HIS B CA 1
ATOM 4770 C C . HIS B 1 317 ? 12.922 -27.297 -7.594 1 96.19 317 HIS B C 1
ATOM 4772 O O . HIS B 1 317 ? 13.016 -26.375 -6.77 1 96.19 317 HIS B O 1
ATOM 4778 N N . ILE B 1 318 ? 13.047 -27.078 -8.906 1 98.31 318 ILE B N 1
ATOM 4779 C CA . ILE B 1 318 ? 13.062 -25.766 -9.547 1 98.31 318 ILE B CA 1
ATOM 4780 C C . ILE B 1 318 ? 11.867 -25.641 -10.484 1 98.31 318 ILE B C 1
ATOM 4782 O O . ILE B 1 318 ? 11.711 -26.422 -11.422 1 98.31 318 ILE B O 1
ATOM 4786 N N . GLY B 1 319 ? 11.023 -24.672 -10.195 1 98.38 319 GLY B N 1
ATOM 4787 C CA . GLY B 1 319 ? 9.852 -24.438 -11.031 1 98.38 319 GLY B CA 1
ATOM 4788 C C . GLY B 1 319 ? 8.656 -25.266 -10.633 1 98.38 319 GLY B C 1
ATOM 4789 O O . GLY B 1 319 ? 8.453 -25.547 -9.445 1 98.38 319 GLY B O 1
ATOM 4790 N N . LYS B 1 320 ? 7.832 -25.625 -11.523 1 98.75 320 LYS B N 1
ATOM 4791 C CA . LYS B 1 320 ? 6.52 -26.219 -11.289 1 98.75 320 LYS B CA 1
ATOM 4792 C C . LYS B 1 320 ? 6.59 -27.734 -11.367 1 98.75 320 LYS B C 1
ATOM 4794 O O . LYS B 1 320 ? 7.418 -28.297 -12.094 1 98.75 320 LYS B O 1
ATOM 4799 N N . ILE B 1 321 ? 5.75 -28.375 -10.609 1 98.81 321 ILE B N 1
ATOM 4800 C CA . ILE B 1 321 ? 5.438 -29.797 -10.734 1 98.81 321 ILE B CA 1
ATOM 4801 C C . ILE B 1 321 ? 4.023 -29.969 -11.289 1 98.81 321 ILE B C 1
ATOM 4803 O O . ILE B 1 321 ? 3.066 -29.406 -10.75 1 98.81 321 ILE B O 1
ATOM 4807 N N . LEU B 1 322 ? 3.9 -30.688 -12.391 1 98.88 322 LEU B N 1
ATOM 4808 C CA . LEU B 1 322 ? 2.602 -30.844 -13.031 1 98.88 322 LEU B CA 1
ATOM 4809 C C . LEU B 1 322 ? 2.061 -32.25 -12.828 1 98.88 322 LEU B C 1
ATOM 4811 O O . LEU B 1 322 ? 2.832 -33.219 -12.68 1 98.88 322 LEU B O 1
ATOM 4815 N N . LEU B 1 323 ? 0.779 -32.344 -12.75 1 98.88 323 LEU B N 1
ATOM 4816 C CA . LEU B 1 323 ? 0.054 -33.594 -12.742 1 98.88 323 LEU B CA 1
ATOM 4817 C C . LEU B 1 323 ? -0.744 -33.781 -14.031 1 98.88 323 LEU B C 1
ATOM 4819 O O . LEU B 1 323 ? -1.383 -32.844 -14.5 1 98.88 323 LEU B O 1
ATOM 4823 N N . GLU B 1 324 ? -0.705 -34.938 -14.555 1 98.31 324 GLU B N 1
ATOM 4824 C CA . GLU B 1 324 ? -1.45 -35.25 -15.766 1 98.31 324 GLU B CA 1
ATOM 4825 C C . GLU B 1 324 ? -2.59 -36.219 -15.477 1 98.31 324 GLU B C 1
ATOM 4827 O O . GLU B 1 324 ? -2.42 -37.156 -14.711 1 98.31 324 GLU B O 1
ATOM 4832 N N . THR B 1 325 ? -3.713 -35.969 -16.078 1 95.31 325 THR B N 1
ATOM 4833 C CA . THR B 1 325 ? -4.855 -36.844 -15.883 1 95.31 325 THR B CA 1
ATOM 4834 C C . THR B 1 325 ? -4.812 -38 -16.891 1 95.31 325 THR B C 1
ATOM 4836 O O . THR B 1 325 ? -4.23 -37.875 -17.969 1 95.31 325 THR B O 1
#

pLDDT: mean 98.16, std 1.11, range [92.12, 99.0]

Nearest PDB structures (foldseek):
  4dup-assembly1_A  TM=9.862E-01  e=1.012E-46  Rhizobium etli CFN 42
  5bp4-assembly8_O  TM=8.957E-01  e=7.397E-27  Mycolicibacterium smegmatis MC2 155
  5bp4-assembly6_L  TM=8.873E-01  e=7.864E-27  Mycolicibacterium smegmatis MC2 155
  5bp4-assembly9_R  TM=8.873E-01  e=7.864E-27  Mycolicibacterium smegmatis MC2 155
  3gms-assembly1_A  TM=8.642E-01  e=3.723E-25  Bacillus thuringiensis

Organism: Arabidopsis thaliana (NCBI:txid3702)

Solvent-accessible surface area (backbone atoms only — not comparable to full-atom values): 31863 Å² total; per-residue (Å²): 74,48,29,45,41,72,78,50,64,49,64,45,80,35,51,36,74,39,83,44,81,70,70,75,65,50,47,52,14,28,29,28,40,33,42,14,17,30,68,50,73,63,44,58,36,32,43,50,67,75,43,77,56,49,90,91,43,42,88,32,44,26,39,13,21,7,28,32,29,69,41,66,20,85,68,46,78,93,65,51,67,68,43,59,32,20,26,49,39,55,23,20,28,41,26,40,51,36,54,41,54,57,52,33,56,38,72,58,47,58,93,50,52,65,63,58,39,12,62,40,38,48,41,49,44,46,45,43,47,42,43,42,67,69,52,54,62,50,67,78,36,32,36,35,30,52,45,20,31,34,46,53,21,47,50,48,38,18,54,41,39,71,54,50,28,47,32,33,30,27,28,82,41,70,68,42,36,52,55,32,41,74,52,48,36,71,42,73,38,42,61,82,82,42,60,62,45,61,51,40,24,65,76,42,78,63,48,28,32,38,34,35,44,34,42,39,32,25,83,44,47,54,51,50,61,72,26,34,17,72,62,9,29,39,35,33,64,39,47,76,62,32,39,70,25,64,42,59,54,68,70,23,21,76,34,34,24,33,43,33,18,40,45,68,62,68,48,50,71,70,56,42,23,52,42,42,52,50,37,55,70,68,44,40,60,41,34,45,69,63,62,36,70,82,52,71,59,46,82,37,51,49,83,41,48,28,57,50,48,50,48,60,74,65,66,76,64,52,28,30,43,34,30,32,98,72,49,28,43,42,74,77,49,66,49,64,46,80,37,52,37,74,40,82,45,81,71,69,74,65,48,48,51,15,27,30,29,39,34,42,14,17,32,68,50,73,63,44,58,36,32,42,51,67,74,43,76,57,48,89,93,44,42,88,30,43,26,39,12,22,6,27,31,28,69,41,66,20,86,69,44,79,93,65,53,66,67,43,58,31,21,26,49,37,56,23,20,29,41,25,41,50,35,54,39,55,59,52,32,57,39,73,57,48,59,95,50,52,65,63,58,41,13,62,41,39,49,41,50,42,48,45,43,45,43,44,40,68,68,52,53,62,49,68,76,37,33,36,34,30,53,44,20,31,34,46,52,21,47,48,49,38,19,54,40,39,73,56,50,30,48,32,34,28,28,28,82,39,70,70,43,35,51,54,31,41,75,52,48,36,70,41,75,39,41,61,80,82,43,60,62,48,62,52,40,24,66,77,43,78,64,47,28,30,38,33,35,43,36,43,39,34,24,85,44,46,54,51,49,60,72,27,34,17,73,63,8,29,39,35,33,62,39,46,77,64,30,39,70,27,64,40,59,54,69,68,22,20,76,35,33,24,33,42,32,20,40,47,68,62,68,49,50,71,69,57,41,23,52,42,41,52,50,37,56,68,69,45,40,60,40,35,46,70,63,62,35,70,82,51,70,59,45,81,36,51,49,83,40,49,29,58,50,48,50,48,59,76,66,64,79,63,51,31,30,44,33,29,32,97

GO terms:
  GO:0005829 cytosol (C, HDA)

Radius of gyration: 28.13 Å; Cα contacts (8 Å, |Δi|>4): 1675; chains: 2; bounding box: 51×84×58 Å

Secondary structure (DSSP, 8-state):
-EEEEESSSSSGGGEEEEE-PPPP--TTEEEEEEEEEE--HHHHHHHTTSSPPPTTS-SSS-SEEEEEEEEE-TT--S--TT-EEEEE-SS--SBSEEEEEGGGEEEPPTT--TTGGGGSHHHHHHHIIIIIIIS---TT-EEEEESTTSHHHHHHHHHHHHTT-EEEEEESSHHHHHHHHHHT-SEEEETTTS-HHHHHHHHTTTS-EEEEEESS-GGGHHHHHHTEEEEEEEEE---TT-SEEEEEGGGTTTTT-EEEE--STTS-HHHHHHHHHHHHHHTHHHHHTTSS---EEEEEEGGGHHHHHHHHHHT---SEEEEE-/-EEEEESSSSSGGGEEEEE-PPPP--TTEEEEEEEEEE--HHHHHHHTTSSPPPTTS-SSS-SEEEEEEEEE-TT--S--TT-EEEEE-SS--SBSEEEEEGGGEEEPPTT--TTGGGGSHHHHHHHIIIIIIIS---TT-EEEEESTTSHHHHHHHHHHHHTT-EEEEEESSHHHHHHHHHHT-SEEEETTTS-HHHHHHHHTTTS-EEEEEESS-GGGHHHHHHTEEEEEEEEE---TT-SEEEEEGGGTTTTT-EEEE--STTS-HHHHHHHHHHHHHHTHHHHHTTSS---EEEEEEGGGHHHHHHHHHHT---SEEEEE-

Sequence (650 aa):
MKAIVISEPGKPEVLQLRDVADPEVKDDEVLIRVLATALNRADTLQRLGLYNPPPGSSPYLGLECSGTIESVGKGVSRWKVGDQVCALLSGGGYAEKVSVPAGQIFPIPAGISLKDAAAFPEVACTVWSTVFMMGRLSVGESFLIHGGSSGIGTFAIQIAKHLGVRVFVTAGSDEKLAACKELGADVCINYKTEDFVAKVKAETDGKGVDVILDCIGAPYLQKNLDSLNFDGRLCIIGLMGGANAEIKLSSLLPKRLTVLGAALRPRSPENKAVVVREVEKNVWPAIEAGKVKPVIYKYLPLSQAAEGHSLMESSNHIGKILLETMKAIVISEPGKPEVLQLRDVADPEVKDDEVLIRVLATALNRADTLQRLGLYNPPPGSSPYLGLECSGTIESVGKGVSRWKVGDQVCALLSGGGYAEKVSVPAGQIFPIPAGISLKDAAAFPEVACTVWSTVFMMGRLSVGESFLIHGGSSGIGTFAIQIAKHLGVRVFVTAGSDEKLAACKELGADVCINYKTEDFVAKVKAETDGKGVDVILDCIGAPYLQKNLDSLNFDGRLCIIGLMGGANAEIKLSSLLPKRLTVLGAALRPRSPENKAVVVREVEKNVWPAIEAGKVKPVIYKYLPLSQAAEGHSLMESSNHIGKILLET